Protein AF-A0A7K8H5F4-F1 (afdb_monomer_lite)

InterPro domains:
  IPR008672 Spindle assembly checkpoint component Mad1 [PF05557] (1-509)
  IPR008672 Spindle assembly checkpoint component Mad1 [PTHR23168] (4-509)

Organism: NCBI:txid461220

Structure (mmCIF, N/CA/C/O backbone):
data_AF-A0A7K8H5F4-F1
#
_entry.id   AF-A0A7K8H5F4-F1
#
loop_
_atom_site.group_PDB
_atom_site.id
_atom_site.type_symbol
_atom_site.label_atom_id
_atom_site.label_alt_id
_atom_site.label_comp_id
_atom_site.label_asym_id
_atom_site.label_entity_id
_atom_site.label_seq_id
_atom_site.pdbx_PDB_ins_code
_atom_site.Cartn_x
_atom_site.Cartn_y
_atom_site.Cartn_z
_atom_site.occupancy
_atom_site.B_iso_or_equiv
_atom_site.auth_seq_id
_atom_site.auth_comp_id
_atom_site.auth_asym_id
_atom_site.auth_atom_id
_atom_site.pdbx_PDB_model_num
ATOM 1 N N . GLN A 1 1 ? -134.280 -18.407 165.456 1.00 56.03 1 GLN A N 1
ATOM 2 C CA . GLN A 1 1 ? -133.669 -19.472 164.623 1.00 56.03 1 GLN A CA 1
ATOM 3 C C . GLN A 1 1 ? -133.557 -19.089 163.131 1.00 56.03 1 GLN A C 1
ATOM 5 O O . GLN A 1 1 ? -133.519 -19.959 162.279 1.00 56.03 1 GLN A O 1
ATOM 10 N N . THR A 1 2 ? -133.411 -17.806 162.781 1.00 54.50 2 THR A N 1
ATOM 11 C CA . THR A 1 2 ? -133.331 -17.328 161.379 1.00 54.50 2 THR A CA 1
ATOM 12 C C . THR A 1 2 ? -131.928 -16.876 160.947 1.00 54.50 2 THR A C 1
ATOM 14 O O . THR A 1 2 ? -131.693 -16.630 159.771 1.00 54.50 2 THR A O 1
ATOM 17 N N . ILE A 1 3 ? -130.963 -16.814 161.870 1.00 57.72 3 ILE A N 1
ATOM 18 C CA . ILE A 1 3 ? -129.606 -16.296 161.606 1.00 57.72 3 ILE A CA 1
ATOM 19 C C . ILE A 1 3 ? -128.665 -17.377 161.035 1.00 57.72 3 ILE A C 1
ATOM 21 O O . ILE A 1 3 ? -127.709 -17.064 160.331 1.00 57.72 3 ILE A O 1
ATOM 25 N N . THR A 1 4 ? -128.940 -18.661 161.276 1.00 62.44 4 THR A N 1
ATOM 26 C CA . THR A 1 4 ? -128.078 -19.776 160.847 1.00 62.44 4 THR A CA 1
ATOM 27 C C . THR A 1 4 ? -128.213 -20.125 159.361 1.00 62.44 4 THR A C 1
ATOM 29 O O . THR A 1 4 ? -127.205 -20.405 158.722 1.00 62.44 4 THR A O 1
ATOM 32 N N . VAL A 1 5 ? -129.411 -20.029 158.770 1.00 62.91 5 VAL A N 1
ATOM 33 C CA . VAL A 1 5 ? -129.638 -20.329 157.335 1.00 62.91 5 VAL A CA 1
ATOM 34 C C . VAL A 1 5 ? -129.046 -19.248 156.419 1.00 62.91 5 VAL A C 1
ATOM 36 O O . VAL A 1 5 ? -128.541 -19.552 155.340 1.00 62.91 5 VAL A O 1
ATOM 39 N N . LEU A 1 6 ? -129.042 -17.985 156.861 1.00 59.78 6 LEU A N 1
ATOM 40 C CA . LEU A 1 6 ? -128.431 -16.887 156.107 1.00 59.78 6 LEU A CA 1
ATOM 41 C C . LEU A 1 6 ? -126.898 -16.940 156.137 1.00 59.78 6 LEU A C 1
ATOM 43 O O . LEU A 1 6 ? -126.273 -16.633 155.128 1.00 59.78 6 LEU A O 1
ATOM 47 N N . LYS A 1 7 ? -126.282 -17.404 157.235 1.00 63.31 7 LYS A N 1
ATOM 48 C CA . LYS A 1 7 ? -124.821 -17.588 157.296 1.00 63.31 7 LYS A C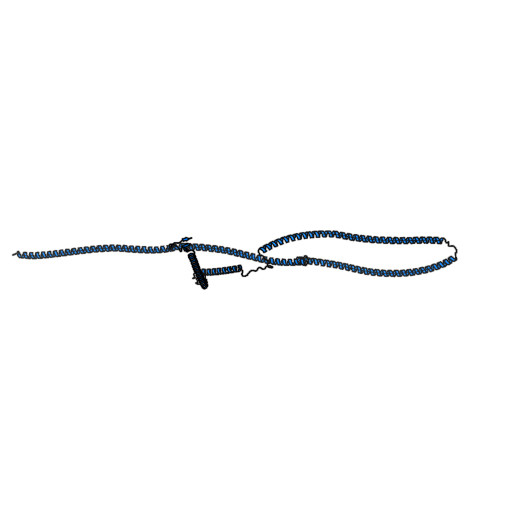A 1
ATOM 49 C C . LYS A 1 7 ? -124.318 -18.648 156.308 1.00 63.31 7 LYS A C 1
ATOM 51 O O . LYS A 1 7 ? -123.310 -18.403 155.662 1.00 63.31 7 LYS A O 1
ATOM 56 N N . GLY A 1 8 ? -125.042 -19.757 156.125 1.00 69.06 8 GLY A N 1
ATOM 57 C CA . GLY A 1 8 ? -124.678 -20.798 155.150 1.00 69.06 8 GLY A CA 1
ATOM 58 C C . GLY A 1 8 ? -124.701 -20.307 153.697 1.00 69.06 8 GLY A C 1
ATOM 59 O O . GLY A 1 8 ? -123.739 -20.517 152.965 1.00 69.06 8 GLY A O 1
ATOM 60 N N . LYS A 1 9 ? -125.744 -19.558 153.305 1.00 68.50 9 LYS A N 1
ATOM 61 C CA . LYS A 1 9 ? -125.824 -18.949 151.963 1.00 68.50 9 LYS A CA 1
ATOM 62 C C . LYS A 1 9 ? -124.774 -17.857 151.735 1.00 68.50 9 LYS A C 1
ATOM 64 O O . LYS A 1 9 ? -124.295 -17.707 150.618 1.00 68.50 9 LYS A O 1
ATOM 69 N N . ILE A 1 10 ? -124.399 -17.108 152.777 1.00 69.56 10 ILE A N 1
ATOM 70 C CA . ILE A 1 10 ? -123.315 -16.116 152.696 1.00 69.56 10 ILE A CA 1
ATOM 71 C C . ILE A 1 10 ? -121.963 -16.811 152.505 1.00 69.56 10 ILE A C 1
ATOM 73 O O . ILE A 1 10 ? -121.179 -16.356 151.682 1.00 69.56 10 ILE A O 1
ATOM 77 N N . SER A 1 11 ? -121.703 -17.925 153.193 1.00 71.75 11 SER A N 1
ATOM 78 C CA . SER A 1 11 ? -120.455 -18.679 153.031 1.00 71.75 11 SER A CA 1
ATOM 79 C C . SER A 1 11 ? -120.337 -19.364 151.663 1.00 71.75 11 SER A C 1
ATOM 81 O O . SER A 1 11 ? -119.261 -19.333 151.076 1.00 71.75 11 SER A O 1
ATOM 83 N N . GLU A 1 12 ? -121.425 -19.915 151.108 1.00 75.88 12 GLU A N 1
ATOM 84 C CA . GLU A 1 12 ? -121.431 -20.444 149.730 1.00 75.88 12 GLU A CA 1
ATOM 85 C C . GLU A 1 12 ? -121.224 -19.343 148.682 1.00 75.88 12 GLU A C 1
ATOM 87 O O . GLU A 1 12 ? -120.450 -19.522 147.744 1.00 75.88 12 GLU A O 1
ATOM 92 N N . LEU A 1 13 ? -121.865 -18.179 148.846 1.00 74.38 13 LEU A N 1
ATOM 93 C CA . LEU A 1 13 ? -121.640 -17.035 147.958 1.00 74.38 13 LEU A CA 1
ATOM 94 C C . LEU A 1 13 ? -120.215 -16.486 148.084 1.00 74.38 13 LEU A C 1
ATOM 96 O O . LEU A 1 13 ? -119.612 -16.169 147.067 1.00 74.38 13 LEU A O 1
ATOM 100 N N . GLN A 1 14 ? -119.651 -16.425 149.292 1.00 73.56 14 GLN A N 1
ATOM 101 C CA . GLN A 1 14 ? -118.257 -16.025 149.509 1.00 73.56 14 GLN A CA 1
ATOM 102 C C . GLN A 1 14 ? -117.275 -17.001 148.862 1.00 73.56 14 GLN A C 1
ATOM 104 O O . GLN A 1 14 ? -116.312 -16.561 148.242 1.00 73.56 14 GLN A O 1
ATOM 109 N N . TRP A 1 15 ? -117.526 -18.309 148.954 1.00 80.12 15 TRP A N 1
ATOM 110 C CA . TRP A 1 15 ? -116.688 -19.306 148.292 1.00 80.12 15 TRP A CA 1
ATOM 111 C C . TRP A 1 15 ? -116.795 -19.212 146.764 1.00 80.12 15 TRP A C 1
ATOM 113 O O . TRP A 1 15 ? -115.775 -19.242 146.084 1.00 80.12 15 TRP A O 1
ATOM 123 N N . ASN A 1 16 ? -117.997 -19.005 146.217 1.00 76.75 16 ASN A N 1
ATOM 124 C CA . ASN A 1 16 ? -118.188 -18.801 144.777 1.00 76.75 16 ASN A CA 1
ATOM 125 C C . ASN A 1 16 ? -117.536 -17.504 144.273 1.00 76.75 16 ASN A C 1
ATOM 127 O O . ASN A 1 16 ? -116.926 -17.523 143.207 1.00 76.75 16 ASN A O 1
ATOM 131 N N . ILE A 1 17 ? -117.614 -16.409 145.039 1.00 78.06 17 ILE A N 1
ATOM 132 C CA . ILE A 1 17 ? -116.929 -15.143 144.726 1.00 78.06 17 ILE A CA 1
ATOM 133 C C . ILE A 1 17 ? -115.416 -15.350 144.741 1.00 78.06 17 ILE A C 1
ATOM 135 O O . ILE A 1 17 ? -114.756 -15.003 143.773 1.00 78.06 17 ILE A O 1
ATOM 139 N N . MET A 1 18 ? -114.872 -15.993 145.775 1.00 79.50 18 MET A N 1
ATOM 140 C CA . MET A 1 18 ? -113.437 -16.265 145.871 1.00 79.50 18 MET A CA 1
ATOM 141 C C . MET A 1 18 ? -112.945 -17.176 144.737 1.00 79.50 18 MET A C 1
ATOM 143 O O . MET A 1 18 ? -111.865 -16.961 144.195 1.00 79.50 18 MET A O 1
ATOM 147 N N . ASN A 1 19 ? -113.739 -18.168 144.326 1.00 81.56 19 ASN A N 1
ATOM 148 C CA . ASN A 1 19 ? -113.390 -19.053 143.215 1.00 81.56 19 ASN A CA 1
ATOM 149 C C . ASN A 1 19 ? -113.471 -18.326 141.856 1.00 81.56 19 ASN A C 1
ATOM 151 O O . ASN A 1 19 ? -112.629 -18.544 140.987 1.00 81.56 19 ASN A O 1
ATOM 155 N N . GLN A 1 20 ? -114.435 -17.412 141.686 1.00 80.31 20 GLN A N 1
ATOM 156 C CA . GLN A 1 20 ? -114.515 -16.526 140.519 1.00 80.31 20 GLN A CA 1
ATOM 157 C C . GLN A 1 20 ? -113.373 -15.501 140.493 1.00 80.31 20 GLN A C 1
ATOM 159 O O . GLN A 1 20 ? -112.800 -15.279 139.434 1.00 80.31 20 GLN A O 1
ATOM 164 N N . GLU A 1 21 ? -112.982 -14.923 141.629 1.00 79.94 21 GLU A N 1
ATOM 165 C CA . GLU A 1 21 ? -111.821 -14.028 141.748 1.00 79.94 21 GLU A CA 1
ATOM 166 C C . GLU A 1 21 ? -110.510 -14.767 141.447 1.00 79.94 21 GLU A C 1
ATOM 168 O O . GLU A 1 21 ? -109.646 -14.250 140.736 1.00 79.94 21 GLU A O 1
ATOM 173 N N . MET A 1 22 ? -110.370 -16.010 141.914 1.00 82.88 22 MET A N 1
ATOM 174 C CA . MET A 1 22 ? -109.216 -16.853 141.597 1.00 82.88 22 MET A CA 1
ATOM 175 C C . MET A 1 22 ? -109.185 -17.241 140.107 1.00 82.88 22 MET A C 1
ATOM 177 O O . MET A 1 22 ? -108.123 -17.233 139.486 1.00 82.88 22 MET A O 1
ATOM 181 N N . GLN A 1 23 ? -110.344 -17.502 139.490 1.00 82.12 23 GLN A N 1
ATOM 182 C CA . GLN A 1 23 ? -110.437 -17.688 138.039 1.00 82.12 23 GLN A CA 1
ATOM 183 C C . GLN A 1 23 ? -110.093 -16.410 137.269 1.00 82.12 23 GLN A C 1
ATOM 185 O O . GLN A 1 23 ? -109.299 -16.482 136.336 1.00 82.12 23 GLN A O 1
ATOM 190 N N . MET A 1 24 ? -110.613 -15.250 137.673 1.00 81.12 24 MET A N 1
ATOM 191 C CA . MET A 1 24 ? -110.321 -13.964 137.031 1.00 81.12 24 MET A CA 1
ATOM 192 C C . MET A 1 24 ? -108.837 -13.610 137.119 1.00 81.12 24 MET A C 1
ATOM 194 O O . MET A 1 24 ? -108.241 -13.246 136.114 1.00 81.12 24 MET A O 1
ATOM 198 N N . THR A 1 25 ? -108.209 -13.802 138.280 1.00 79.19 25 THR A N 1
ATOM 199 C CA . THR A 1 25 ? -106.764 -13.576 138.446 1.00 79.19 25 THR A CA 1
ATOM 200 C C . THR A 1 25 ? -105.925 -14.552 137.621 1.00 79.19 25 THR A C 1
ATOM 202 O O . THR A 1 25 ? -104.944 -14.132 137.014 1.00 79.19 25 THR A O 1
ATOM 205 N N . SER A 1 26 ? -106.333 -15.824 137.515 1.00 82.31 26 SER A N 1
ATOM 206 C CA . SER A 1 26 ? -105.664 -16.793 136.632 1.00 82.31 26 SER A CA 1
ATOM 207 C C . SER A 1 26 ? -105.836 -16.469 135.140 1.00 82.31 26 SER A C 1
ATOM 209 O O . SER A 1 26 ? -104.921 -16.674 134.346 1.00 82.31 26 SER A O 1
ATOM 211 N N . GLN A 1 27 ? -106.993 -15.932 134.744 1.00 84.00 27 GLN A N 1
ATOM 212 C CA . GLN A 1 27 ? -107.246 -15.493 133.372 1.00 84.00 27 GLN A CA 1
ATOM 213 C C . GLN A 1 27 ? -106.490 -14.201 133.050 1.00 84.00 27 GLN A C 1
ATOM 215 O O . GLN A 1 27 ? -105.972 -14.061 131.944 1.00 84.00 27 GLN A O 1
ATOM 220 N N . ASP A 1 28 ? -106.369 -13.281 134.008 1.00 83.88 28 ASP A N 1
ATOM 221 C CA . ASP A 1 28 ? -105.577 -12.062 133.858 1.00 83.88 28 ASP A CA 1
ATOM 222 C C . ASP A 1 28 ? -104.076 -12.363 133.768 1.00 83.88 28 ASP A C 1
ATOM 224 O O . ASP A 1 28 ? -103.399 -11.769 132.927 1.00 83.88 28 ASP A O 1
ATOM 228 N N . SER A 1 29 ? -103.553 -13.322 134.543 1.00 83.69 29 SER A N 1
ATOM 229 C CA . SER A 1 29 ? -102.155 -13.752 134.409 1.00 83.69 29 SER A CA 1
ATOM 230 C C . SER A 1 29 ? -101.901 -14.432 133.062 1.00 83.69 29 SER A C 1
ATOM 232 O O . SER A 1 29 ? -100.938 -14.094 132.382 1.00 83.69 29 SER A O 1
ATOM 234 N N . GLN A 1 30 ? -102.805 -15.309 132.608 1.00 86.62 30 GLN A N 1
ATOM 235 C CA . GLN A 1 30 ? -102.720 -15.912 131.270 1.00 86.62 30 GLN A CA 1
ATOM 236 C C . GLN A 1 30 ? -102.789 -14.860 130.158 1.00 86.62 30 GLN A C 1
ATOM 238 O O . GLN A 1 30 ? -102.069 -14.945 129.165 1.00 86.62 30 GLN A O 1
ATOM 243 N N . LYS A 1 31 ? -103.631 -13.836 130.316 1.00 86.62 31 LYS A N 1
ATOM 244 C CA . LYS A 1 31 ? -103.712 -12.719 129.375 1.00 86.62 31 LYS A CA 1
ATOM 245 C C . LYS A 1 31 ? -102.421 -11.900 129.361 1.00 86.62 31 LYS A C 1
ATOM 247 O O . LYS A 1 31 ? -101.994 -11.498 128.282 1.00 86.62 31 LYS A O 1
ATOM 252 N N . GLN A 1 32 ? -101.803 -11.652 130.517 1.00 85.50 32 GLN A N 1
ATOM 253 C CA . GLN A 1 32 ? -100.502 -10.981 130.602 1.00 85.50 32 GLN A CA 1
ATOM 254 C C . GLN A 1 32 ? -99.395 -11.801 129.933 1.00 85.50 32 GLN A C 1
ATOM 256 O O . GLN A 1 32 ? -98.699 -11.262 129.079 1.00 85.50 32 GLN A O 1
ATOM 261 N N . GLU A 1 33 ? -99.300 -13.102 130.213 1.00 84.75 33 GLU A N 1
ATOM 262 C CA . GLU A 1 33 ? -98.334 -13.995 129.559 1.00 84.75 33 GLU A CA 1
ATOM 263 C C . GLU A 1 33 ? -98.523 -14.028 128.034 1.00 84.75 33 GLU A C 1
ATOM 265 O O . GLU A 1 33 ? -97.555 -13.937 127.280 1.00 84.75 33 GLU A O 1
ATOM 270 N N . LEU A 1 34 ? -99.770 -14.092 127.554 1.00 87.19 34 LEU A N 1
ATOM 271 C CA . LEU A 1 34 ? -100.073 -14.037 126.120 1.00 87.19 34 LEU A CA 1
ATOM 272 C C . LEU A 1 34 ? -99.733 -12.674 125.499 1.00 87.19 34 LEU A C 1
ATOM 274 O O . LEU A 1 34 ? -99.289 -12.626 124.351 1.00 87.19 34 LEU A O 1
ATOM 278 N N . MET A 1 35 ? -99.915 -11.567 126.228 1.00 87.62 35 MET A N 1
ATOM 279 C CA . MET A 1 35 ? -99.491 -10.239 125.768 1.00 87.62 35 MET A CA 1
ATOM 280 C C . MET A 1 35 ? -97.966 -10.141 125.668 1.00 87.62 35 MET A C 1
ATOM 282 O O . MET A 1 35 ? -97.460 -9.652 124.659 1.00 87.62 35 MET A O 1
ATOM 286 N N . GLU A 1 36 ? -97.231 -10.650 126.656 1.00 86.62 36 GLU A N 1
ATOM 287 C CA . GLU A 1 36 ? -95.766 -10.675 126.632 1.00 86.62 36 GLU A CA 1
ATOM 288 C C . GLU A 1 36 ? -95.233 -11.557 125.497 1.00 86.62 36 GLU A C 1
ATOM 290 O O . GLU A 1 36 ? -94.332 -11.143 124.765 1.00 86.62 36 GLU A O 1
ATOM 295 N N . GLN A 1 37 ? -95.826 -12.735 125.280 1.00 88.75 37 GLN A N 1
ATOM 296 C CA . GLN A 1 37 ? -95.489 -13.599 124.145 1.00 88.75 37 GLN A CA 1
ATOM 297 C C . GLN A 1 37 ? -95.758 -12.904 122.808 1.00 88.75 37 GLN A C 1
ATOM 299 O O . GLN A 1 37 ? -94.908 -12.934 121.917 1.00 88.75 37 GLN A O 1
ATOM 304 N N . LEU A 1 38 ? -96.901 -12.227 122.670 1.00 89.50 38 LEU A N 1
ATOM 305 C CA . LEU A 1 38 ? -97.229 -11.475 121.463 1.00 89.50 38 LEU A CA 1
ATOM 306 C C . LEU A 1 38 ? -96.230 -10.337 121.211 1.00 89.50 38 LEU A C 1
ATOM 308 O O . LEU A 1 38 ? -95.845 -10.102 120.067 1.00 89.50 38 LEU A O 1
ATOM 312 N N . ASP A 1 39 ? -95.791 -9.633 122.251 1.00 88.56 39 ASP A N 1
ATOM 313 C CA . ASP A 1 39 ? -94.823 -8.545 122.111 1.00 88.56 39 ASP A CA 1
ATOM 314 C C . ASP A 1 39 ? -93.404 -9.048 121.815 1.00 88.56 39 ASP A C 1
ATOM 316 O O . ASP A 1 39 ? -92.682 -8.418 121.037 1.00 88.56 39 ASP A O 1
ATOM 320 N N . VAL A 1 40 ? -93.014 -10.211 122.345 1.00 91.00 40 VAL A N 1
ATOM 321 C CA . VAL A 1 40 ? -91.772 -10.895 121.952 1.00 91.00 40 VAL A CA 1
ATOM 322 C C . VAL A 1 40 ? -91.824 -11.307 120.480 1.00 91.00 40 VAL A C 1
ATOM 324 O O . VAL A 1 40 ? -90.870 -11.051 119.745 1.00 91.00 40 VAL A O 1
ATOM 327 N N . GLU A 1 41 ? -92.934 -11.880 120.015 1.00 90.06 41 GLU A N 1
ATOM 328 C CA . GLU A 1 41 ? -93.091 -12.258 118.606 1.00 90.06 41 GLU A CA 1
ATOM 329 C C . GLU A 1 41 ? -93.128 -11.035 117.675 1.00 90.06 41 GLU A C 1
ATOM 331 O O . GLU A 1 41 ? -92.505 -11.054 116.613 1.00 90.06 41 GLU A O 1
ATOM 336 N N . LYS A 1 42 ? -93.742 -9.917 118.087 1.00 90.31 42 LYS A N 1
ATOM 337 C CA . LYS A 1 42 ? -93.663 -8.650 117.336 1.00 90.31 42 LYS A CA 1
ATOM 338 C C . LYS A 1 42 ? -92.233 -8.123 117.232 1.00 90.31 42 LYS A C 1
ATOM 340 O O . LYS A 1 42 ? -91.851 -7.665 116.158 1.00 90.31 42 LYS A O 1
ATOM 345 N N . LYS A 1 43 ? -91.444 -8.175 118.312 1.00 91.00 43 LYS A N 1
ATOM 346 C CA . LYS A 1 43 ? -90.031 -7.753 118.287 1.00 91.00 43 LYS A CA 1
ATOM 347 C C . LYS A 1 43 ? -89.205 -8.630 117.350 1.00 91.00 43 LYS A C 1
ATOM 349 O O . LYS A 1 43 ? -88.519 -8.094 116.486 1.00 91.00 43 LYS A O 1
ATOM 354 N N . LYS A 1 44 ? -89.348 -9.957 117.437 1.00 91.25 44 LYS A N 1
ATOM 355 C CA . LYS A 1 44 ? -88.693 -10.893 116.506 1.00 91.25 44 LYS A CA 1
ATOM 356 C C . LYS A 1 44 ? -89.090 -10.625 115.056 1.00 91.25 44 LYS A C 1
ATOM 358 O O . LYS A 1 44 ? -88.238 -10.640 114.174 1.00 91.25 44 LYS A O 1
ATOM 363 N N . TRP A 1 45 ? -90.369 -10.344 114.803 1.00 92.06 45 TRP A N 1
ATOM 364 C CA . TRP A 1 45 ? -90.849 -9.997 113.468 1.00 92.06 45 TRP A CA 1
ATOM 365 C C . TRP A 1 45 ? -90.253 -8.674 112.962 1.00 92.06 45 TRP A C 1
ATOM 367 O O . TRP A 1 45 ? -89.837 -8.594 111.808 1.00 92.06 45 TRP A O 1
ATOM 377 N N . GLN A 1 46 ? -90.146 -7.653 113.818 1.00 92.62 46 GLN A N 1
ATOM 378 C CA . GLN A 1 46 ? -89.501 -6.381 113.474 1.00 92.62 46 GLN A CA 1
ATOM 379 C C . GLN A 1 46 ? -88.006 -6.552 113.177 1.00 92.62 46 GLN A C 1
ATOM 381 O O . GLN A 1 46 ? -87.529 -6.030 112.171 1.00 92.62 46 GLN A O 1
ATOM 386 N N . GLU A 1 47 ? -87.277 -7.307 113.999 1.00 92.25 47 GLU A N 1
ATOM 387 C CA . GLU A 1 47 ? -85.855 -7.606 113.789 1.00 92.25 47 GLU A CA 1
ATOM 388 C C . GLU A 1 47 ? -85.632 -8.399 112.495 1.00 92.25 47 GLU A C 1
ATOM 390 O O . GLU A 1 47 ? -84.775 -8.037 111.688 1.00 92.25 47 GLU A O 1
ATOM 395 N N . ALA A 1 48 ? -86.449 -9.425 112.235 1.00 91.75 48 ALA A N 1
ATOM 396 C CA . ALA A 1 48 ? -86.411 -10.175 110.982 1.00 91.75 48 ALA A CA 1
ATOM 397 C C . ALA A 1 48 ? -86.734 -9.280 109.775 1.00 91.75 48 ALA A C 1
ATOM 399 O O . ALA A 1 48 ? -86.061 -9.357 108.748 1.00 91.75 48 ALA A O 1
ATOM 400 N N . SER A 1 49 ? -87.714 -8.378 109.897 1.00 92.44 49 SER A N 1
ATOM 401 C CA . SER A 1 49 ? -88.044 -7.418 108.840 1.00 92.44 49 SER A CA 1
ATOM 402 C C . SER A 1 49 ? -86.895 -6.442 108.570 1.00 92.44 49 SER A C 1
ATOM 404 O O . SER A 1 49 ? -86.641 -6.116 107.412 1.00 92.44 49 SER A O 1
ATOM 406 N N . GLN A 1 50 ? -86.184 -5.983 109.603 1.00 93.19 50 GLN A N 1
ATOM 407 C CA . GLN A 1 50 ? -84.999 -5.135 109.442 1.00 93.19 50 GLN A CA 1
ATOM 408 C C . GLN A 1 50 ? -83.849 -5.902 108.782 1.00 93.19 50 GLN A C 1
ATOM 410 O O . GLN A 1 50 ? -83.211 -5.374 107.875 1.00 93.19 50 GLN A O 1
ATOM 415 N N . GLN A 1 51 ? -83.616 -7.159 109.170 1.00 92.75 51 GLN A N 1
ATOM 416 C CA . GLN A 1 51 ? -82.611 -8.018 108.536 1.00 92.75 51 GLN A CA 1
ATOM 417 C C . GLN A 1 51 ? -82.929 -8.289 107.061 1.00 92.75 51 GLN A C 1
ATOM 419 O O . GLN A 1 51 ? -82.035 -8.269 106.221 1.00 92.75 51 GLN A O 1
ATOM 424 N N . ILE A 1 52 ? -84.200 -8.494 106.713 1.00 93.44 52 ILE A N 1
ATOM 425 C CA . ILE A 1 52 ? -84.617 -8.644 105.315 1.00 93.44 52 ILE A CA 1
ATOM 426 C C . ILE A 1 52 ? -84.348 -7.352 104.536 1.00 93.44 52 ILE A C 1
ATOM 428 O O . ILE A 1 52 ? -83.826 -7.419 103.427 1.00 93.44 52 ILE A O 1
ATOM 432 N N . GLN A 1 53 ? -84.640 -6.182 105.110 1.00 93.19 53 GLN A N 1
ATOM 433 C CA . GLN A 1 53 ? -84.372 -4.896 104.459 1.00 93.19 53 GLN A CA 1
ATOM 434 C C . GLN A 1 53 ? -82.874 -4.645 104.248 1.00 93.19 53 GLN A C 1
ATOM 436 O O . GLN A 1 53 ? -82.477 -4.199 103.173 1.00 93.19 53 GLN A O 1
ATOM 441 N N . THR A 1 54 ? -82.025 -4.956 105.232 1.00 93.81 54 THR A N 1
ATOM 442 C CA . THR A 1 54 ? -80.570 -4.808 105.078 1.00 93.81 54 THR A CA 1
ATOM 443 C C . THR A 1 54 ? -80.009 -5.798 104.064 1.00 93.81 54 THR A C 1
ATOM 445 O O . THR A 1 54 ? -79.172 -5.417 103.245 1.00 93.81 54 THR A O 1
ATOM 448 N N . LEU A 1 55 ? -80.509 -7.037 104.043 1.00 93.62 55 LEU A N 1
ATOM 449 C CA . LEU A 1 55 ? -80.149 -8.023 103.026 1.00 93.62 55 LEU A CA 1
ATOM 450 C C . LEU A 1 55 ? -80.584 -7.573 101.628 1.00 93.62 55 LEU A C 1
ATOM 452 O O . LEU A 1 55 ? -79.773 -7.627 100.709 1.00 93.62 55 LEU A O 1
ATOM 456 N N . GLN A 1 56 ? -81.804 -7.059 101.465 1.00 94.25 56 GLN A N 1
ATOM 457 C CA . GLN A 1 56 ? -82.288 -6.519 100.191 1.00 94.25 56 GLN A CA 1
ATOM 458 C C . GLN A 1 56 ? -81.442 -5.332 99.711 1.00 94.25 56 GLN A C 1
ATOM 460 O O . GLN A 1 56 ? -81.047 -5.302 98.548 1.00 94.25 56 GLN A O 1
ATOM 465 N N . ALA A 1 57 ? -81.092 -4.402 100.605 1.00 93.62 57 ALA A N 1
ATOM 466 C CA . ALA A 1 57 ? -80.198 -3.290 100.283 1.00 93.62 57 ALA A CA 1
ATOM 467 C C . ALA A 1 57 ? -78.779 -3.768 99.919 1.00 93.62 57 ALA A C 1
ATOM 469 O O . ALA A 1 57 ? -78.142 -3.230 99.015 1.00 93.62 57 ALA A O 1
ATOM 470 N N . SER A 1 58 ? -78.274 -4.810 100.585 1.00 91.81 58 SER A N 1
ATOM 471 C CA . SER A 1 58 ? -76.982 -5.406 100.230 1.00 91.81 58 SER A CA 1
ATOM 472 C C . SER A 1 58 ? -77.027 -6.125 98.875 1.00 91.81 58 SER A C 1
ATOM 474 O O . SER A 1 58 ? -76.079 -6.023 98.103 1.00 91.81 58 SER A O 1
ATOM 476 N N . GLN A 1 59 ? -78.142 -6.786 98.542 1.00 94.56 59 GLN A N 1
ATOM 477 C CA . GLN A 1 59 ? -78.345 -7.449 97.253 1.00 94.56 59 GLN A CA 1
ATOM 478 C C . GLN A 1 59 ? -78.437 -6.446 96.102 1.00 94.56 59 GLN A C 1
ATOM 480 O O . GLN A 1 59 ? -77.852 -6.692 95.050 1.00 94.56 59 GLN A O 1
ATOM 485 N N . SER A 1 60 ? -79.113 -5.306 96.289 1.00 93.50 60 SER A N 1
ATOM 486 C CA . SER A 1 60 ? -79.152 -4.257 95.263 1.00 93.50 60 SER A CA 1
ATOM 487 C C . SER A 1 60 ? -77.764 -3.668 95.009 1.00 93.50 60 SER A C 1
ATOM 489 O O . SER A 1 60 ? -77.370 -3.521 93.857 1.00 93.50 60 SER A O 1
ATOM 491 N N . LEU A 1 61 ? -76.983 -3.421 96.067 1.00 95.50 61 LEU A N 1
ATOM 492 C CA . LEU A 1 61 ? -75.599 -2.953 95.935 1.00 95.50 61 LEU A CA 1
ATOM 493 C C . LEU A 1 61 ? -74.701 -3.988 95.244 1.00 95.50 61 LEU A C 1
ATOM 495 O O . LEU A 1 61 ? -73.894 -3.626 94.391 1.00 95.50 61 LEU A O 1
ATOM 499 N N . LEU A 1 62 ? -74.844 -5.276 95.571 1.00 94.00 62 LEU A N 1
ATOM 500 C CA . LEU A 1 62 ? -74.110 -6.344 94.887 1.00 94.00 62 LEU A CA 1
ATOM 501 C C . LEU A 1 62 ? -74.465 -6.408 93.397 1.00 94.00 62 LEU A C 1
ATOM 503 O O . LEU A 1 62 ? -73.558 -6.497 92.575 1.00 94.00 62 LEU A O 1
ATOM 507 N N . ALA A 1 63 ? -75.744 -6.279 93.035 1.00 94.81 63 ALA A N 1
ATOM 508 C CA . ALA A 1 63 ? -76.170 -6.239 91.637 1.00 94.81 63 ALA A CA 1
ATOM 509 C C . ALA A 1 63 ? -75.599 -5.021 90.885 1.00 94.81 63 ALA A C 1
ATOM 511 O O . ALA A 1 63 ? -75.169 -5.148 89.738 1.00 94.81 63 ALA A O 1
ATOM 512 N N . GLU A 1 64 ? -75.543 -3.849 91.526 1.00 95.81 64 GLU A N 1
ATOM 513 C CA . GLU A 1 64 ? -74.895 -2.657 90.962 1.00 95.81 64 GLU A CA 1
ATOM 514 C C . GLU A 1 64 ? -73.391 -2.875 90.742 1.00 95.81 64 GLU A C 1
ATOM 516 O O . GLU A 1 64 ? -72.858 -2.521 89.686 1.00 95.81 64 GLU A O 1
ATOM 521 N N . TYR A 1 65 ? -72.700 -3.497 91.703 1.00 94.31 65 TYR A N 1
ATOM 522 C CA . TYR A 1 65 ? -71.287 -3.837 91.551 1.00 94.31 65 TYR A CA 1
ATOM 523 C C . TYR A 1 65 ? -71.054 -4.882 90.458 1.00 94.31 65 TYR A C 1
ATOM 525 O O . TYR A 1 65 ? -70.123 -4.717 89.675 1.00 94.31 65 TYR A O 1
ATOM 533 N N . GLU A 1 66 ? -71.900 -5.905 90.341 1.00 95.56 66 GLU A N 1
ATOM 534 C CA . GLU A 1 66 ? -71.821 -6.896 89.261 1.00 95.56 66 GLU A CA 1
ATOM 535 C C . GLU A 1 66 ? -71.998 -6.261 87.877 1.00 95.56 66 GLU A C 1
ATOM 537 O O . GLU A 1 66 ? -71.250 -6.587 86.955 1.00 95.56 66 GLU A O 1
ATOM 542 N N . GLN A 1 67 ? -72.945 -5.330 87.718 1.00 95.00 67 GLN A N 1
ATOM 543 C CA . GLN A 1 67 ? -73.102 -4.590 86.459 1.00 95.00 67 GLN A CA 1
ATOM 544 C C . GLN A 1 67 ? -71.873 -3.736 86.159 1.00 95.00 67 GLN A C 1
ATOM 546 O O . GLN A 1 67 ? -71.348 -3.761 85.048 1.00 95.00 67 GLN A O 1
ATOM 551 N N . LYS A 1 68 ? -71.343 -3.043 87.170 1.00 96.69 68 LYS A N 1
ATOM 552 C CA . LYS A 1 68 ? -70.131 -2.236 87.015 1.00 96.69 68 LYS A CA 1
ATOM 553 C C . LYS A 1 68 ? -68.908 -3.084 86.653 1.00 96.69 68 LYS A C 1
ATOM 555 O O . LYS A 1 68 ? -68.078 -2.628 85.871 1.00 96.69 68 LYS A O 1
ATOM 560 N N . ILE A 1 69 ? -68.795 -4.297 87.196 1.00 95.62 69 ILE A N 1
ATOM 561 C CA . ILE A 1 69 ? -67.742 -5.255 86.832 1.00 95.62 69 ILE A CA 1
ATOM 562 C C . ILE A 1 69 ? -67.888 -5.653 85.361 1.00 95.62 69 ILE A C 1
ATOM 564 O O . ILE A 1 69 ? -66.920 -5.514 84.620 1.00 95.62 69 ILE A O 1
ATOM 568 N N . LYS A 1 70 ? -69.089 -6.033 84.908 1.00 95.94 70 LYS A N 1
ATOM 569 C CA . LYS A 1 70 ? -69.340 -6.388 83.498 1.00 95.94 70 LYS A CA 1
ATOM 570 C C . LYS A 1 70 ? -69.014 -5.244 82.536 1.00 95.94 70 LYS A C 1
ATOM 572 O O . LYS A 1 70 ? -68.358 -5.464 81.520 1.00 95.94 70 LYS A O 1
ATOM 577 N N . ASP A 1 71 ? -69.404 -4.015 82.872 1.00 96.12 71 ASP A N 1
ATOM 578 C CA . ASP A 1 71 ? -69.082 -2.829 82.069 1.00 96.12 71 ASP A CA 1
ATOM 579 C C . ASP A 1 71 ? -67.568 -2.584 81.985 1.00 96.12 71 ASP A C 1
ATOM 581 O O . ASP A 1 71 ? -67.048 -2.178 80.941 1.00 96.12 71 ASP A O 1
ATOM 585 N N . LEU A 1 72 ? -66.846 -2.797 83.090 1.00 95.44 72 LEU A N 1
ATOM 586 C CA . LEU A 1 72 ? -65.391 -2.659 83.131 1.00 95.44 72 LEU A CA 1
ATOM 587 C C . LEU A 1 72 ? -64.694 -3.776 82.350 1.00 95.44 72 LEU A C 1
ATOM 589 O O . LEU A 1 72 ? -63.758 -3.479 81.615 1.00 95.44 72 LEU A O 1
ATOM 593 N N . GLU A 1 73 ? -65.162 -5.019 82.446 1.00 95.38 73 GLU A N 1
ATOM 594 C CA . GLU A 1 73 ? -64.659 -6.152 81.660 1.00 95.38 73 GLU A CA 1
ATOM 595 C C . GLU A 1 73 ? -64.867 -5.925 80.159 1.00 95.38 73 GLU A C 1
ATOM 597 O O . GLU A 1 73 ? -63.944 -6.117 79.364 1.00 95.38 73 GLU A O 1
ATOM 602 N N . GLN A 1 74 ? -66.042 -5.430 79.756 1.00 96.00 74 GLN A N 1
ATOM 603 C CA . GLN A 1 74 ? -66.305 -5.091 78.360 1.00 96.00 74 GLN A CA 1
ATOM 604 C C . GLN A 1 74 ? -65.364 -3.981 77.874 1.00 96.00 74 GLN A C 1
ATOM 606 O O . GLN A 1 74 ? -64.753 -4.119 76.812 1.00 96.00 74 GLN A O 1
ATOM 611 N N . LYS A 1 75 ? -65.190 -2.910 78.657 1.00 96.12 75 LYS A N 1
ATOM 612 C CA . LYS A 1 75 ? -64.244 -1.830 78.328 1.00 96.12 75 LYS A CA 1
ATOM 613 C C . LYS A 1 75 ? -62.804 -2.330 78.253 1.00 96.12 75 LYS A C 1
ATOM 615 O O . LYS A 1 75 ? -62.079 -1.910 77.356 1.00 96.12 75 LYS A O 1
ATOM 620 N N . LEU A 1 76 ? -62.399 -3.230 79.149 1.00 95.38 76 LEU A N 1
ATOM 621 C CA . LEU A 1 76 ? -61.068 -3.833 79.132 1.00 95.38 76 LEU A CA 1
ATOM 622 C C . LEU A 1 76 ? -60.859 -4.644 77.846 1.00 95.38 76 LEU A C 1
ATOM 624 O O . LEU A 1 76 ? -59.874 -4.428 77.152 1.00 95.38 76 LEU A O 1
ATOM 628 N N . SER A 1 77 ? -61.820 -5.493 77.469 1.00 94.56 77 SER A N 1
ATOM 629 C CA . SER A 1 77 ? -61.732 -6.300 76.241 1.00 94.56 77 SER A CA 1
ATOM 630 C C . SER A 1 77 ? -61.651 -5.445 74.967 1.00 94.56 77 SER A C 1
ATOM 632 O O . SER A 1 77 ? -60.897 -5.760 74.046 1.00 94.56 77 SER A O 1
ATOM 634 N N . GLN A 1 78 ? -62.376 -4.321 74.926 1.00 95.56 78 GLN A N 1
ATOM 635 C CA . GLN A 1 78 ? -62.296 -3.353 73.830 1.00 95.56 78 GLN A CA 1
ATOM 636 C C . GLN A 1 78 ? -60.925 -2.674 73.794 1.00 95.56 78 GLN A C 1
ATOM 638 O O . GLN A 1 78 ? -60.307 -2.605 72.735 1.00 95.56 78 GLN A O 1
ATOM 643 N N . GLN A 1 79 ? -60.404 -2.248 74.949 1.00 95.38 79 GLN A N 1
ATOM 644 C CA . GLN A 1 79 ? -59.064 -1.667 75.041 1.00 95.38 79 GLN A CA 1
ATOM 645 C C . GLN A 1 79 ? -57.966 -2.657 74.636 1.00 95.38 79 GLN A C 1
ATOM 647 O O . GLN A 1 79 ? -57.012 -2.262 73.968 1.00 95.38 79 GLN A O 1
ATOM 652 N N . GLU A 1 80 ? -58.088 -3.933 75.000 1.00 94.88 80 GLU A N 1
ATOM 653 C CA . GLU A 1 80 ? -57.163 -4.986 74.573 1.00 94.88 80 GLU A CA 1
ATOM 654 C C . GLU A 1 80 ? -57.204 -5.185 73.052 1.00 94.88 80 GLU A C 1
ATOM 656 O O . GLU A 1 80 ? -56.154 -5.283 72.411 1.00 94.88 80 GLU A O 1
ATOM 661 N N . HIS A 1 81 ? -58.399 -5.183 72.455 1.00 95.12 81 HIS A N 1
ATOM 662 C CA . HIS A 1 81 ? -58.558 -5.282 71.006 1.00 95.12 81 HIS A CA 1
ATOM 663 C C . HIS A 1 81 ? -57.962 -4.071 70.271 1.00 95.12 81 HIS A C 1
ATOM 665 O O . HIS A 1 81 ? -57.165 -4.238 69.343 1.00 95.12 81 HIS A O 1
ATOM 671 N N . ASP A 1 82 ? -58.264 -2.857 70.729 1.00 95.00 82 ASP A N 1
ATOM 672 C CA . ASP A 1 82 ? -57.712 -1.622 70.171 1.00 95.00 82 ASP A CA 1
ATOM 673 C C . ASP A 1 82 ? -56.184 -1.584 70.312 1.00 95.00 82 ASP A C 1
ATOM 675 O O . ASP A 1 82 ? -55.470 -1.206 69.378 1.00 95.00 82 ASP A O 1
ATOM 679 N N . ALA A 1 83 ? -55.646 -2.048 71.444 1.00 95.06 83 ALA A N 1
ATOM 680 C CA . ALA A 1 83 ? -54.207 -2.152 71.658 1.00 95.06 83 ALA A CA 1
ATOM 681 C C . ALA A 1 83 ? -53.540 -3.112 70.660 1.00 95.06 83 ALA A C 1
ATOM 683 O O . ALA A 1 83 ? -52.440 -2.822 70.175 1.00 95.06 83 ALA A O 1
ATOM 684 N N . LEU A 1 84 ? -54.194 -4.225 70.309 1.00 95.00 84 LEU A N 1
ATOM 685 C CA . LEU A 1 84 ? -53.707 -5.153 69.284 1.00 95.00 84 LEU A CA 1
ATOM 686 C C . LEU A 1 84 ? -53.700 -4.513 67.889 1.00 95.00 84 LEU A C 1
ATOM 688 O O . LEU A 1 84 ? -52.692 -4.617 67.185 1.00 95.00 84 LEU A O 1
ATOM 692 N N . ILE A 1 85 ? -54.766 -3.804 67.505 1.00 95.06 85 ILE A N 1
ATOM 693 C CA . ILE A 1 85 ? -54.833 -3.089 66.219 1.00 95.06 85 ILE A CA 1
ATOM 694 C C . ILE A 1 85 ? -53.731 -2.030 66.145 1.00 95.06 85 ILE A C 1
ATOM 696 O O . ILE A 1 85 ? -52.961 -2.002 65.184 1.00 95.06 85 ILE A O 1
ATOM 700 N N . VAL A 1 86 ? -53.586 -1.207 67.187 1.00 95.88 86 VAL A N 1
ATOM 701 C CA . VAL A 1 86 ? -52.540 -0.178 67.258 1.00 95.88 86 VAL A CA 1
ATOM 702 C C . VAL A 1 86 ? -51.149 -0.805 67.180 1.00 95.88 86 VAL A C 1
ATOM 704 O O . VAL A 1 86 ? -50.267 -0.255 66.519 1.00 95.88 86 VAL A O 1
ATOM 707 N N . LYS A 1 87 ? -50.926 -1.960 67.817 1.00 94.94 87 LYS A N 1
ATOM 708 C CA . LYS A 1 87 ? -49.650 -2.683 67.736 1.00 94.94 87 LYS A CA 1
ATOM 709 C C . LYS A 1 87 ? -49.357 -3.160 66.310 1.00 94.94 87 LYS A C 1
ATOM 711 O O . LYS A 1 87 ? -48.233 -2.974 65.844 1.00 94.94 87 LYS A O 1
ATOM 716 N N . ASN A 1 88 ? -50.350 -3.708 65.610 1.00 94.00 88 ASN A N 1
ATOM 717 C CA . ASN A 1 88 ? -50.204 -4.151 64.221 1.00 94.00 88 ASN A CA 1
ATOM 718 C C . ASN A 1 88 ? -49.971 -2.970 63.268 1.00 94.00 88 ASN A C 1
ATOM 720 O O . ASN A 1 88 ? -49.002 -2.983 62.511 1.00 94.00 88 ASN A O 1
ATOM 724 N N . MET A 1 89 ? -50.761 -1.899 63.378 1.00 94.56 89 MET A N 1
ATOM 725 C CA . MET A 1 89 ? -50.574 -0.683 62.578 1.00 94.56 89 MET A CA 1
ATOM 726 C C . MET A 1 89 ? -49.204 -0.044 62.824 1.00 94.56 89 MET A C 1
ATOM 728 O O . MET A 1 89 ? -48.538 0.370 61.879 1.00 94.56 89 MET A O 1
ATOM 732 N N . LYS A 1 90 ? -48.728 -0.001 64.078 1.00 93.56 90 LYS A N 1
ATOM 733 C CA . LYS A 1 90 ? -47.366 0.463 64.395 1.00 93.56 90 LYS A CA 1
ATOM 734 C C . LYS A 1 90 ? -46.298 -0.413 63.741 1.00 93.56 90 LYS A C 1
ATOM 736 O O . LYS A 1 90 ? -45.295 0.119 63.270 1.00 93.56 90 LYS A O 1
ATOM 741 N N . ALA A 1 91 ? -46.495 -1.731 63.696 1.00 93.00 91 ALA A N 1
ATOM 742 C CA . ALA A 1 91 ? -45.562 -2.646 63.044 1.00 93.00 91 ALA A CA 1
ATOM 743 C C . ALA A 1 91 ? -45.517 -2.443 61.518 1.00 93.00 91 ALA A C 1
ATOM 745 O O . ALA A 1 91 ? -44.432 -2.456 60.937 1.00 93.00 91 ALA A O 1
ATOM 746 N N . GLU A 1 92 ? -46.660 -2.204 60.873 1.00 93.12 92 GLU A N 1
ATOM 747 C CA . GLU A 1 92 ? -46.735 -1.898 59.438 1.00 93.12 92 GLU A CA 1
ATOM 748 C C . GLU A 1 92 ? -46.151 -0.518 59.109 1.00 93.12 92 GLU A C 1
ATOM 750 O O . GLU A 1 92 ? -45.308 -0.400 58.216 1.00 93.12 92 GLU A O 1
ATOM 755 N N . LEU A 1 93 ? -46.491 0.511 59.893 1.00 94.25 93 LEU A N 1
ATOM 756 C CA . LEU A 1 93 ? -45.912 1.852 59.767 1.00 94.25 93 LEU A CA 1
ATOM 757 C C . LEU A 1 93 ? -44.391 1.839 59.954 1.00 94.25 93 LEU A C 1
ATOM 759 O O . LEU A 1 93 ? -43.686 2.577 59.276 1.00 94.25 93 LEU A O 1
ATOM 763 N N . ALA A 1 94 ? -43.856 0.973 60.818 1.00 92.88 94 ALA A N 1
ATOM 764 C CA . ALA A 1 94 ? -42.411 0.810 60.975 1.00 92.88 94 ALA A CA 1
ATOM 765 C C . ALA A 1 94 ? -41.737 0.130 59.764 1.00 92.88 94 ALA A C 1
ATOM 767 O O . ALA A 1 94 ? -40.538 0.325 59.536 1.00 92.88 94 ALA A O 1
ATOM 768 N N . ARG A 1 95 ? -42.475 -0.667 58.977 1.00 95.25 95 ARG A N 1
ATOM 769 C CA . ARG A 1 95 ? -41.977 -1.301 57.742 1.00 95.25 95 ARG A CA 1
ATOM 770 C C . ARG A 1 95 ? -42.017 -0.356 56.543 1.00 95.25 95 ARG A C 1
ATOM 772 O O . ARG A 1 95 ? -41.141 -0.450 55.687 1.00 95.25 95 ARG A O 1
ATOM 779 N N . PHE A 1 96 ? -42.965 0.577 56.503 1.00 94.69 96 PHE A N 1
ATOM 780 C CA . PHE A 1 96 ? -43.164 1.486 55.371 1.00 94.69 96 PHE A CA 1
ATOM 781 C C . PHE A 1 96 ? -41.894 2.268 54.956 1.00 94.69 96 PHE A C 1
ATOM 783 O O . PHE A 1 96 ? -41.531 2.205 53.782 1.00 94.69 96 PHE A O 1
ATOM 790 N N . PRO A 1 97 ? -41.098 2.863 55.872 1.00 95.00 97 PRO A N 1
ATOM 791 C CA . PRO A 1 97 ? -39.851 3.534 55.502 1.00 95.00 97 PRO A CA 1
ATOM 792 C C . PRO A 1 97 ? -38.792 2.600 54.907 1.00 95.00 97 PRO A C 1
ATOM 794 O O . PRO A 1 97 ? -37.920 3.057 54.173 1.00 95.00 97 PRO A O 1
ATOM 797 N N . LYS A 1 98 ? -38.808 1.304 55.254 1.00 93.94 98 LYS A N 1
ATOM 798 C CA . LYS A 1 98 ? -37.894 0.317 54.658 1.00 93.94 98 LYS A CA 1
ATOM 799 C C . LYS A 1 98 ? -38.290 0.052 53.207 1.00 93.94 98 LYS A C 1
ATOM 801 O O . LYS A 1 98 ? -37.453 0.235 52.332 1.00 93.94 98 LYS A O 1
ATOM 806 N N . MET A 1 99 ? -39.575 -0.204 52.961 1.00 94.75 99 MET A N 1
ATOM 807 C CA . MET A 1 99 ? -40.127 -0.368 51.610 1.00 94.75 99 MET A CA 1
ATOM 808 C C . MET A 1 99 ? -39.903 0.874 50.734 1.00 94.75 99 MET A C 1
ATOM 810 O O . MET A 1 99 ? -39.557 0.756 49.564 1.00 94.75 99 MET A O 1
ATOM 814 N N . GLU A 1 100 ? -40.051 2.084 51.283 1.00 95.62 100 GLU A N 1
ATOM 815 C CA . GLU A 1 100 ? -39.768 3.321 50.543 1.00 95.62 100 GLU A CA 1
ATOM 816 C C . GLU A 1 100 ? -38.288 3.493 50.188 1.00 95.62 100 GLU A C 1
ATOM 818 O O . GLU A 1 100 ? -37.977 4.080 49.149 1.00 95.62 100 GLU A O 1
ATOM 823 N N . ARG A 1 101 ? -37.373 3.041 51.057 1.00 96.19 101 ARG A N 1
ATOM 824 C CA . ARG A 1 101 ? -35.933 3.047 50.763 1.00 96.19 101 ARG A CA 1
ATOM 825 C C . ARG A 1 101 ? -35.604 2.034 49.676 1.00 96.19 101 ARG A C 1
ATOM 827 O O . ARG A 1 101 ? -34.924 2.406 48.730 1.00 96.19 101 ARG A O 1
ATOM 834 N N . GLU A 1 102 ? -36.141 0.824 49.768 1.00 96.44 102 GLU A N 1
ATOM 835 C CA . GLU A 1 102 ? -35.972 -0.220 48.749 1.00 96.44 102 GLU A CA 1
ATOM 836 C C . GLU A 1 102 ? -36.527 0.236 47.391 1.00 96.44 102 GLU A C 1
ATOM 838 O O . GLU A 1 102 ? -35.845 0.149 46.377 1.00 96.44 102 GLU A O 1
ATOM 843 N N . LEU A 1 103 ? -37.720 0.840 47.357 1.00 96.44 103 LEU A N 1
ATOM 844 C CA . LEU A 1 103 ? -38.283 1.411 46.128 1.00 96.44 103 LEU A CA 1
ATOM 845 C C . LEU A 1 103 ? -37.434 2.547 45.549 1.00 96.44 103 LEU A C 1
ATOM 847 O O . LEU A 1 103 ? -37.393 2.714 44.330 1.00 96.44 103 LEU A O 1
ATOM 851 N N . ARG A 1 104 ? -36.791 3.361 46.393 1.00 96.62 104 ARG A N 1
ATOM 852 C CA . ARG A 1 104 ? -35.855 4.395 45.930 1.00 96.62 104 ARG A CA 1
ATOM 853 C C . ARG A 1 104 ? -34.586 3.777 45.353 1.00 96.62 104 ARG A C 1
ATOM 855 O O . ARG A 1 104 ? -34.241 4.123 44.231 1.00 96.62 104 ARG A O 1
ATOM 862 N N . GLN A 1 105 ? -33.988 2.812 46.046 1.00 96.75 105 GLN A N 1
ATOM 863 C CA . GLN A 1 105 ? -32.814 2.076 45.570 1.00 96.75 105 GLN A CA 1
ATOM 864 C C . GLN A 1 105 ? -33.087 1.400 44.223 1.00 96.75 105 GLN A C 1
ATOM 866 O O . GLN A 1 105 ? -32.364 1.632 43.264 1.00 96.75 105 GLN A O 1
ATOM 871 N N . LEU A 1 106 ? -34.207 0.685 44.091 1.00 96.19 106 LEU A N 1
ATOM 872 C CA . LEU A 1 106 ? -34.590 0.045 42.830 1.00 96.19 106 LEU A CA 1
ATOM 873 C C . LEU A 1 106 ? -34.821 1.050 41.692 1.00 96.19 106 LEU A C 1
ATOM 875 O O . LEU A 1 106 ? -34.593 0.729 40.525 1.00 96.19 106 LEU A O 1
ATOM 879 N N . ARG A 1 107 ? -35.300 2.264 41.990 1.00 97.06 107 ARG A N 1
ATOM 880 C CA . ARG A 1 107 ? -35.447 3.327 40.981 1.00 97.06 107 ARG A CA 1
ATOM 881 C C . ARG A 1 107 ? -34.098 3.897 40.556 1.00 97.06 107 ARG A C 1
ATOM 883 O O . ARG A 1 107 ? -33.914 4.123 39.363 1.00 97.06 107 ARG A O 1
ATOM 890 N N . GLU A 1 108 ? -33.188 4.109 41.501 1.00 97.06 108 GLU A N 1
ATOM 891 C CA . GLU A 1 108 ? -31.818 4.567 41.245 1.00 97.06 108 GLU A CA 1
ATOM 892 C C . GLU A 1 108 ? -31.038 3.528 40.428 1.00 97.06 108 GLU A C 1
ATOM 894 O O . GLU A 1 108 ? -30.457 3.872 39.403 1.00 97.06 108 GLU A O 1
ATOM 899 N N . GLU A 1 109 ? -31.123 2.246 40.788 1.00 97.19 109 GLU A N 1
ATOM 900 C CA . GLU A 1 109 ? -30.536 1.139 40.026 1.00 97.19 109 GLU A CA 1
ATOM 901 C C . GLU A 1 109 ? -31.120 1.050 38.610 1.00 97.19 109 GLU A C 1
ATOM 903 O O . GLU A 1 109 ? -30.380 0.931 37.637 1.00 97.19 109 GLU A O 1
ATOM 908 N N . ASN A 1 110 ? -32.443 1.172 38.455 1.00 96.12 110 ASN A N 1
ATOM 909 C CA . ASN A 1 110 ? -33.066 1.197 37.128 1.00 96.12 110 ASN A CA 1
ATOM 910 C C . ASN A 1 110 ? -32.609 2.391 36.281 1.00 96.12 110 ASN A C 1
ATOM 912 O O . ASN A 1 110 ? -32.456 2.243 35.069 1.00 96.12 110 ASN A O 1
ATOM 916 N N . ALA A 1 111 ? -32.429 3.570 36.883 1.00 97.12 111 ALA A N 1
ATOM 917 C CA . ALA A 1 111 ? -31.894 4.734 36.183 1.00 97.12 111 ALA A CA 1
ATOM 918 C C . ALA A 1 111 ? -30.443 4.483 35.750 1.00 97.12 111 ALA A C 1
ATOM 920 O O . ALA A 1 111 ? -30.129 4.619 34.569 1.00 97.12 111 ALA A O 1
ATOM 921 N N . TYR A 1 112 ? -29.611 3.986 36.667 1.00 97.44 112 TYR A N 1
ATOM 922 C CA . TYR A 1 112 ? -28.226 3.612 36.397 1.00 97.44 112 TYR A CA 1
ATOM 923 C C . TYR A 1 112 ? -28.108 2.585 35.262 1.00 97.44 112 TYR A C 1
ATOM 925 O O . TYR A 1 112 ? -27.319 2.764 34.337 1.00 97.44 112 TYR A O 1
ATOM 933 N N . PHE A 1 113 ? -28.926 1.527 35.263 1.00 96.00 113 PHE A N 1
ATOM 934 C CA . PHE A 1 113 ? -28.898 0.525 34.195 1.00 96.00 113 PHE A CA 1
ATOM 935 C C . PHE A 1 113 ? -29.343 1.079 32.837 1.00 96.00 113 PHE A C 1
ATOM 937 O O . PHE A 1 113 ? -28.838 0.624 31.808 1.00 96.00 113 PHE A O 1
ATOM 944 N N . ARG A 1 114 ? -30.259 2.056 32.801 1.00 97.12 114 ARG A N 1
ATOM 945 C CA . ARG A 1 114 ? -30.638 2.731 31.548 1.00 97.12 114 ARG A CA 1
ATOM 946 C C . ARG A 1 114 ? -29.489 3.567 31.005 1.00 97.12 114 ARG A C 1
ATOM 948 O O . ARG A 1 114 ? -29.127 3.374 29.849 1.00 97.12 114 ARG A O 1
ATOM 955 N N . GLU A 1 115 ? -28.875 4.398 31.842 1.00 96.50 115 GLU A N 1
ATOM 956 C CA . GLU A 1 115 ? -27.703 5.195 31.460 1.00 96.50 115 GLU A CA 1
ATOM 957 C C . GLU A 1 115 ? -26.552 4.295 30.999 1.00 96.50 115 GLU A C 1
ATOM 959 O O . GLU A 1 115 ? -25.942 4.525 29.957 1.00 96.50 115 GLU A O 1
ATOM 964 N N . MET A 1 116 ? -26.295 3.199 31.717 1.00 96.00 116 MET A N 1
ATOM 965 C CA . MET A 1 116 ? -25.253 2.248 31.342 1.00 96.00 116 MET A CA 1
ATOM 966 C C . MET A 1 116 ? -25.557 1.552 30.009 1.00 96.00 116 MET A C 1
ATOM 968 O O . MET A 1 116 ? -24.643 1.303 29.222 1.00 96.00 116 MET A O 1
ATOM 972 N N . LYS A 1 117 ? -26.830 1.257 29.716 1.00 95.75 117 LYS A N 1
ATOM 973 C CA . LYS A 1 117 ? -27.253 0.694 28.427 1.00 95.75 117 LYS A CA 1
ATOM 974 C C . LYS A 1 117 ? -27.069 1.694 27.284 1.00 95.75 117 LYS A C 1
ATOM 976 O O . LYS A 1 117 ? -26.605 1.288 26.220 1.00 95.75 117 LYS A O 1
ATOM 981 N N . GLU A 1 118 ? -27.409 2.962 27.496 1.00 96.00 118 GLU A N 1
ATOM 982 C CA . GLU A 1 118 ? -27.198 4.039 26.519 1.00 96.00 118 GLU A CA 1
ATOM 983 C C . GLU A 1 118 ? -25.704 4.246 26.248 1.00 96.00 118 GLU A C 1
ATOM 985 O O . GLU A 1 118 ? -25.278 4.186 25.096 1.00 96.00 118 GLU A O 1
ATOM 990 N N . ASN A 1 119 ? -24.885 4.338 27.300 1.00 96.69 119 ASN A N 1
ATOM 991 C CA . ASN A 1 119 ? -23.427 4.437 27.187 1.00 96.69 119 ASN A CA 1
ATOM 992 C C . ASN A 1 119 ? -22.817 3.224 26.470 1.00 96.69 119 ASN A C 1
ATOM 994 O O . ASN A 1 119 ? -21.943 3.373 25.619 1.00 96.69 119 ASN A O 1
ATOM 998 N N . ASN A 1 120 ? -23.289 2.009 26.768 1.00 96.75 120 ASN A N 1
ATOM 999 C CA . ASN A 1 120 ? -22.853 0.799 26.068 1.00 96.75 120 ASN A CA 1
ATOM 1000 C C . ASN A 1 120 ? -23.265 0.814 24.585 1.00 96.75 120 ASN A C 1
ATOM 1002 O O . ASN A 1 120 ? -22.515 0.323 23.745 1.00 96.75 120 ASN A O 1
ATOM 1006 N N . GLY A 1 121 ? -24.432 1.381 24.261 1.00 96.44 121 GLY A N 1
ATOM 1007 C CA . GLY A 1 121 ? -24.885 1.608 22.888 1.00 96.44 121 GLY A CA 1
ATOM 1008 C C . GLY A 1 121 ? -23.956 2.550 22.126 1.00 96.44 121 GLY A C 1
ATOM 1009 O O . GLY A 1 121 ? -23.462 2.178 21.066 1.00 96.44 121 GLY A O 1
ATOM 1010 N N . LEU A 1 122 ? -23.632 3.707 22.712 1.00 96.56 122 LEU A N 1
ATOM 1011 C CA . LEU A 1 122 ? -22.692 4.670 22.128 1.00 96.56 122 LEU A CA 1
ATOM 1012 C C . LEU A 1 122 ? -21.305 4.051 21.909 1.00 96.56 122 LEU A C 1
ATOM 1014 O O . LEU A 1 122 ? -20.749 4.146 20.818 1.00 96.56 122 LEU A O 1
ATOM 1018 N N . LEU A 1 123 ? -20.777 3.334 22.906 1.00 96.50 123 LEU A N 1
ATOM 1019 C CA . LEU A 1 123 ? -19.493 2.637 22.782 1.00 96.50 123 LEU A CA 1
ATOM 1020 C C . LEU A 1 123 ? -19.510 1.578 21.670 1.00 96.50 123 LEU A C 1
ATOM 1022 O O . LEU A 1 123 ? -18.522 1.422 20.957 1.00 96.50 123 LEU A O 1
ATOM 1026 N N . LYS A 1 124 ? -20.619 0.851 21.489 1.00 97.38 124 LYS A N 1
ATOM 1027 C CA . LYS A 1 124 ? -20.765 -0.100 20.376 1.00 97.38 124 LYS A CA 1
ATOM 1028 C C . LYS A 1 124 ? -20.761 0.607 19.026 1.00 97.38 124 LYS A C 1
ATOM 1030 O O . LYS A 1 124 ? -20.059 0.156 18.128 1.00 97.38 124 LYS A O 1
ATOM 1035 N N . GLU A 1 125 ? -21.481 1.716 18.889 1.00 96.62 125 GLU A N 1
ATOM 1036 C CA . GLU A 1 125 ? -21.489 2.507 17.655 1.00 96.62 125 GLU A CA 1
ATOM 1037 C C . GLU A 1 125 ? -20.102 3.074 17.324 1.00 96.62 125 GLU A C 1
ATOM 1039 O O . GLU A 1 125 ? -19.683 3.040 16.163 1.00 96.62 125 GLU A O 1
ATOM 1044 N N . GLU A 1 126 ? -19.357 3.538 18.331 1.00 96.88 126 GLU A N 1
ATOM 1045 C CA . GLU A 1 126 ? -17.967 3.973 18.173 1.00 96.88 126 GLU A CA 1
ATOM 1046 C C . GLU A 1 126 ? -17.061 2.822 17.727 1.00 96.88 126 GLU A C 1
ATOM 1048 O O . GLU A 1 126 ? -16.289 2.982 16.778 1.00 96.88 126 GLU A O 1
ATOM 1053 N N . VAL A 1 127 ? -17.183 1.647 18.354 1.00 97.12 127 VAL A N 1
ATOM 1054 C CA . VAL A 1 127 ? -16.415 0.447 17.987 1.00 97.12 127 VAL A CA 1
ATOM 1055 C C . VAL A 1 127 ? -16.732 0.008 16.560 1.00 97.12 127 VAL A C 1
ATOM 1057 O O . VAL A 1 127 ? -15.807 -0.204 15.778 1.00 97.12 127 VAL A O 1
ATOM 1060 N N . GLU A 1 128 ? -18.004 -0.066 16.171 1.00 97.00 128 GLU A N 1
ATOM 1061 C CA . GLU A 1 128 ? -18.391 -0.381 14.792 1.00 97.00 128 GLU A CA 1
ATOM 1062 C C . GLU A 1 128 ? -17.907 0.694 13.806 1.00 97.00 128 GLU A C 1
ATOM 1064 O O . GLU A 1 128 ? -17.476 0.393 12.691 1.00 97.00 128 GLU A O 1
ATOM 1069 N N . GLY A 1 129 ? -17.945 1.968 14.203 1.00 97.81 129 GLY A N 1
ATOM 1070 C CA . GLY A 1 129 ? -17.404 3.080 13.427 1.00 97.81 129 GLY A CA 1
ATOM 1071 C C . GLY A 1 129 ? -15.900 2.948 13.186 1.00 97.81 129 GLY A C 1
ATOM 1072 O O . GLY A 1 129 ? -15.435 3.165 12.063 1.00 97.81 129 GLY A O 1
ATOM 1073 N N . LEU A 1 130 ? -15.141 2.565 14.214 1.00 96.94 130 LEU A N 1
ATOM 1074 C CA . LEU A 1 130 ? -13.705 2.302 14.128 1.00 96.94 130 LEU A CA 1
ATOM 1075 C C . LEU A 1 130 ? -13.400 1.046 13.307 1.00 96.94 130 LEU A C 1
ATOM 1077 O O . LEU A 1 130 ? -12.501 1.094 12.472 1.00 96.94 130 LEU A O 1
ATOM 1081 N N . GLN A 1 131 ? -14.175 -0.030 13.460 1.00 97.38 131 GLN A N 1
ATOM 1082 C CA . GLN A 1 131 ? -14.046 -1.247 12.650 1.00 97.38 131 GLN A CA 1
ATOM 1083 C C . GLN A 1 131 ? -14.265 -0.956 11.162 1.00 97.38 131 GLN A C 1
ATOM 1085 O O . GLN A 1 131 ? -13.413 -1.280 10.342 1.00 97.38 131 GLN A O 1
ATOM 1090 N N . ARG A 1 132 ? -15.333 -0.231 10.797 1.00 97.75 132 ARG A N 1
ATOM 1091 C CA . ARG A 1 132 ? -15.577 0.171 9.398 1.00 97.75 132 ARG A CA 1
ATOM 1092 C C . ARG A 1 132 ? -14.465 1.063 8.839 1.00 97.75 132 ARG A C 1
ATOM 1094 O O . ARG A 1 132 ? -14.178 1.009 7.644 1.00 97.75 132 ARG A O 1
ATOM 1101 N N . LYS A 1 133 ? -13.855 1.922 9.666 1.00 97.50 133 LYS A N 1
ATOM 1102 C CA . LYS A 1 133 ? -12.681 2.714 9.258 1.00 97.50 133 LYS A CA 1
ATOM 1103 C C . LYS A 1 133 ? -11.473 1.808 9.032 1.00 97.50 133 LYS A C 1
ATOM 1105 O O . LYS A 1 133 ? -10.830 1.949 7.998 1.00 97.50 133 LYS A O 1
ATOM 1110 N N . LEU A 1 134 ? -11.205 0.878 9.946 1.00 96.38 134 LEU A N 1
ATOM 1111 C CA . LEU A 1 134 ? -10.117 -0.091 9.832 1.00 96.38 134 LEU A CA 1
ATOM 1112 C C . LEU A 1 134 ? -10.249 -0.921 8.550 1.00 96.38 134 LEU A C 1
ATOM 1114 O O . LEU A 1 134 ? -9.315 -0.940 7.762 1.00 96.38 134 LEU A O 1
ATOM 1118 N N . GLU A 1 135 ? -11.430 -1.470 8.262 1.00 97.62 135 GLU A N 1
ATOM 1119 C CA . GLU A 1 135 ? -11.690 -2.219 7.023 1.00 97.62 135 GLU A CA 1
ATOM 1120 C C . GLU A 1 135 ? -11.416 -1.391 5.755 1.00 97.62 135 GLU A C 1
ATOM 1122 O O . GLU A 1 135 ? -10.945 -1.910 4.741 1.00 97.62 135 GLU A O 1
ATOM 1127 N N . ARG A 1 136 ? -11.722 -0.085 5.773 1.00 97.56 136 ARG A N 1
ATOM 1128 C CA . ARG A 1 136 ? -11.397 0.816 4.654 1.00 97.56 136 ARG A CA 1
ATOM 1129 C C . ARG A 1 136 ? -9.890 1.018 4.530 1.00 97.56 136 ARG A C 1
ATOM 1131 O O . ARG A 1 136 ? -9.384 0.974 3.412 1.00 97.56 136 ARG A O 1
ATOM 1138 N N . TYR A 1 137 ? -9.187 1.220 5.644 1.00 95.19 137 TYR A N 1
ATOM 1139 C CA . TYR A 1 137 ? -7.729 1.342 5.647 1.00 95.19 137 TYR A CA 1
ATOM 1140 C C . TYR A 1 137 ? -7.051 0.055 5.173 1.00 95.19 137 TYR A C 1
ATOM 1142 O O . TYR A 1 137 ? -6.159 0.133 4.337 1.00 95.19 137 TYR A O 1
ATOM 1150 N N . GLU A 1 138 ? -7.519 -1.115 5.607 1.00 97.25 138 GLU A N 1
ATOM 1151 C CA . GLU A 1 138 ? -7.015 -2.418 5.158 1.00 97.25 138 GLU A CA 1
ATOM 1152 C C . GLU A 1 138 ? -7.218 -2.618 3.649 1.00 97.25 138 GLU A C 1
ATOM 1154 O O . GLU A 1 138 ? -6.303 -3.061 2.956 1.00 97.25 138 GLU A O 1
ATOM 1159 N N . LYS A 1 139 ? -8.378 -2.224 3.098 1.00 97.50 139 LYS A N 1
ATOM 1160 C CA . LYS A 1 139 ? -8.621 -2.257 1.642 1.00 97.50 139 LYS A CA 1
ATOM 1161 C C . LYS A 1 139 ? -7.666 -1.348 0.871 1.00 97.50 139 LYS A C 1
ATOM 1163 O O . LYS A 1 139 ? -7.143 -1.760 -0.162 1.00 97.50 139 LYS A O 1
ATOM 1168 N N . VAL A 1 140 ? -7.435 -0.131 1.360 1.00 97.38 140 VAL A N 1
ATOM 1169 C CA . VAL A 1 140 ? -6.491 0.810 0.736 1.00 97.38 140 VAL A CA 1
ATOM 1170 C C . VAL A 1 140 ? -5.058 0.292 0.847 1.00 97.38 140 VAL A C 1
ATOM 1172 O O . VAL A 1 140 ? -4.315 0.366 -0.123 1.00 97.38 140 VAL A O 1
ATOM 1175 N N . GLN A 1 141 ? -4.677 -0.287 1.986 1.00 96.00 141 GLN A N 1
ATOM 1176 C CA . GLN A 1 141 ? -3.358 -0.885 2.176 1.00 96.00 141 GLN A CA 1
ATOM 1177 C C . GLN A 1 141 ? -3.140 -2.070 1.228 1.00 96.00 141 GLN A C 1
ATOM 1179 O O . GLN A 1 141 ? -2.084 -2.171 0.612 1.00 96.00 141 GLN A O 1
ATOM 1184 N N . ALA A 1 142 ? -4.148 -2.926 1.041 1.00 96.94 142 ALA A N 1
ATOM 1185 C CA . ALA A 1 142 ? -4.086 -4.010 0.065 1.00 96.94 142 ALA A CA 1
ATOM 1186 C C . ALA A 1 142 ? -3.910 -3.480 -1.370 1.00 96.94 142 ALA A C 1
ATOM 1188 O O . ALA A 1 142 ? -3.075 -3.991 -2.113 1.00 96.94 142 ALA A O 1
ATOM 1189 N N . GLN A 1 143 ? -4.646 -2.429 -1.750 1.00 97.25 143 GLN A N 1
ATOM 1190 C CA . GLN A 1 143 ? -4.490 -1.774 -3.056 1.00 97.25 143 GLN A CA 1
ATOM 1191 C C . GLN A 1 143 ? -3.099 -1.149 -3.227 1.00 97.25 143 GLN A C 1
ATOM 1193 O O . GLN A 1 143 ? -2.488 -1.297 -4.285 1.00 97.25 143 GLN A O 1
ATOM 1198 N N . LEU A 1 144 ? -2.569 -0.502 -2.187 1.00 97.31 144 LEU A N 1
ATOM 1199 C CA . LEU A 1 144 ? -1.227 0.073 -2.206 1.00 97.31 144 LEU A CA 1
ATOM 1200 C C . LEU A 1 144 ? -0.173 -1.005 -2.476 1.00 97.31 144 LEU A C 1
ATOM 1202 O O . LEU A 1 144 ? 0.605 -0.855 -3.411 1.00 97.31 144 LEU A O 1
ATOM 1206 N N . VAL A 1 145 ? -0.229 -2.131 -1.758 1.00 97.06 145 VAL A N 1
ATOM 1207 C CA . VAL A 1 145 ? 0.688 -3.263 -1.974 1.00 97.06 145 VAL A CA 1
ATOM 1208 C C . VAL A 1 145 ? 0.580 -3.807 -3.402 1.00 97.06 145 VAL A C 1
ATOM 1210 O O . VAL A 1 145 ? 1.595 -4.122 -4.021 1.00 97.06 145 VAL A O 1
ATOM 1213 N N . THR A 1 146 ? -0.629 -3.902 -3.973 1.00 97.31 146 THR A N 1
ATOM 1214 C CA . THR A 1 146 ? -0.773 -4.347 -5.373 1.00 97.31 146 THR A CA 1
ATOM 1215 C C . THR A 1 146 ? -0.111 -3.391 -6.363 1.00 97.31 146 THR A C 1
ATOM 1217 O O . THR A 1 146 ? 0.570 -3.852 -7.278 1.00 97.31 146 THR A O 1
ATOM 1220 N N . VAL A 1 147 ? -0.244 -2.078 -6.151 1.00 97.25 147 VAL A N 1
ATOM 1221 C CA . VAL A 1 147 ? 0.378 -1.053 -7.001 1.00 97.25 147 VAL A CA 1
ATOM 1222 C C . VAL A 1 147 ? 1.896 -1.031 -6.818 1.00 97.25 147 VAL A C 1
ATOM 1224 O O . VAL A 1 147 ? 2.621 -0.915 -7.801 1.00 97.25 147 VAL A O 1
ATOM 1227 N N . GLU A 1 148 ? 2.398 -1.191 -5.594 1.00 96.25 148 GLU A N 1
ATOM 1228 C CA . GLU A 1 148 ? 3.835 -1.293 -5.310 1.00 96.25 148 GLU A CA 1
ATOM 1229 C C . GLU A 1 148 ? 4.459 -2.494 -6.034 1.00 96.25 148 GLU A C 1
ATOM 1231 O O . GLU A 1 148 ? 5.461 -2.335 -6.730 1.00 96.25 148 GLU A O 1
ATOM 1236 N N . LEU A 1 149 ? 3.812 -3.663 -5.990 1.00 96.62 149 LEU A N 1
ATOM 1237 C CA . LEU A 1 149 ? 4.252 -4.853 -6.728 1.00 96.62 149 LEU A CA 1
ATOM 1238 C C . LEU A 1 149 ? 4.223 -4.655 -8.251 1.00 96.62 149 LEU A C 1
ATOM 1240 O O . LEU A 1 149 ? 5.084 -5.169 -8.968 1.00 96.62 149 LEU A O 1
ATOM 1244 N N . GLU A 1 150 ? 3.218 -3.959 -8.783 1.00 97.00 150 GLU A N 1
ATOM 1245 C CA . GLU A 1 150 ? 3.172 -3.604 -10.206 1.00 97.00 150 GLU A CA 1
ATOM 1246 C C . GLU A 1 150 ? 4.301 -2.643 -10.583 1.00 97.00 150 GLU A C 1
ATOM 1248 O O . GLU A 1 150 ? 4.946 -2.833 -11.617 1.00 97.00 150 GLU A O 1
ATOM 1253 N N . ASN A 1 151 ? 4.590 -1.667 -9.725 1.00 96.75 151 ASN A N 1
ATOM 1254 C CA . ASN A 1 151 ? 5.665 -0.709 -9.926 1.00 96.75 151 ASN A CA 1
ATOM 1255 C C . ASN A 1 151 ? 7.040 -1.395 -9.894 1.00 96.75 151 ASN A C 1
ATOM 1257 O O . ASN A 1 151 ? 7.838 -1.200 -10.804 1.00 96.75 151 ASN A O 1
ATOM 1261 N N . GLU A 1 152 ? 7.290 -2.298 -8.942 1.00 96.19 152 GLU A N 1
ATOM 1262 C CA . GLU A 1 152 ? 8.508 -3.121 -8.907 1.00 96.19 152 GLU A CA 1
ATOM 1263 C C . GLU A 1 152 ? 8.673 -3.970 -10.175 1.00 96.19 152 GLU A C 1
ATOM 1265 O O . GLU A 1 152 ? 9.764 -4.043 -10.747 1.00 96.19 152 GLU A O 1
ATOM 1270 N N . LYS A 1 153 ? 7.588 -4.579 -10.675 1.00 96.50 153 LYS A N 1
ATOM 1271 C CA . LYS A 1 153 ? 7.614 -5.327 -11.945 1.00 96.50 153 LYS A CA 1
ATOM 1272 C C . LYS A 1 153 ? 7.952 -4.424 -13.130 1.00 96.50 153 LYS A C 1
ATOM 1274 O O . LYS A 1 153 ? 8.686 -4.849 -14.024 1.00 96.50 153 LYS A O 1
ATOM 1279 N N . LEU A 1 154 ? 7.400 -3.212 -13.178 1.00 94.56 154 LEU A N 1
ATOM 1280 C CA . LEU A 1 154 ? 7.686 -2.239 -14.234 1.00 94.56 154 LEU A CA 1
ATOM 1281 C C . LEU A 1 154 ? 9.123 -1.716 -14.144 1.00 94.56 154 LEU A C 1
ATOM 1283 O O . LEU A 1 154 ? 9.798 -1.670 -15.170 1.00 94.56 154 LEU A O 1
ATOM 1287 N N . LEU A 1 155 ? 9.624 -1.427 -12.944 1.00 94.75 155 LEU A N 1
ATOM 1288 C CA . LEU A 1 155 ? 11.019 -1.059 -12.701 1.00 94.75 155 LEU A CA 1
ATOM 1289 C C . LEU A 1 155 ? 11.974 -2.182 -13.108 1.00 94.75 155 LEU A C 1
ATOM 1291 O O . LEU A 1 155 ? 12.962 -1.923 -13.786 1.00 94.75 155 LEU A O 1
ATOM 1295 N N . GLY A 1 156 ? 11.657 -3.439 -12.787 1.00 94.38 156 GLY A N 1
ATOM 1296 C CA . GLY A 1 156 ? 12.445 -4.590 -13.232 1.00 94.38 156 GLY A CA 1
ATOM 1297 C C . GLY A 1 156 ? 12.502 -4.709 -14.759 1.00 94.38 156 GLY A C 1
ATOM 1298 O O . GLY A 1 156 ? 13.565 -4.974 -15.325 1.00 94.38 156 GLY A O 1
ATOM 1299 N N . LYS A 1 157 ? 11.382 -4.451 -15.450 1.00 92.62 157 LYS A N 1
ATOM 1300 C CA . LYS A 1 157 ? 11.355 -4.371 -16.920 1.00 92.62 157 LYS A CA 1
ATOM 1301 C C . LYS A 1 157 ? 12.192 -3.199 -17.431 1.00 92.62 157 LYS A C 1
ATOM 1303 O O . LYS A 1 157 ? 12.982 -3.402 -18.347 1.00 92.62 157 LYS A O 1
ATOM 1308 N N . LEU A 1 158 ? 12.067 -2.010 -16.846 1.00 91.25 158 LEU A N 1
ATOM 1309 C CA . LEU A 1 158 ? 12.850 -0.832 -17.230 1.00 91.25 158 LEU A CA 1
ATOM 1310 C C . LEU A 1 158 ? 14.355 -1.098 -17.084 1.00 91.25 158 LEU A C 1
ATOM 1312 O O . LEU A 1 158 ? 15.097 -0.949 -18.046 1.00 91.25 158 LEU A O 1
ATOM 1316 N N . GLN A 1 159 ? 14.785 -1.620 -15.935 1.00 91.44 159 GLN A N 1
ATOM 1317 C CA . GLN A 1 159 ? 16.179 -1.996 -15.690 1.00 91.44 159 GLN A CA 1
ATOM 1318 C C . GLN A 1 159 ? 16.682 -3.047 -16.684 1.00 91.44 159 GLN A C 1
ATOM 1320 O O . GLN A 1 159 ? 17.859 -3.052 -17.035 1.00 91.44 159 GLN A O 1
ATOM 1325 N N . SER A 1 160 ? 15.824 -3.965 -17.142 1.00 90.38 160 SER A N 1
ATOM 1326 C CA . SER A 1 160 ? 16.213 -4.923 -18.183 1.00 90.38 160 SER A CA 1
ATOM 1327 C C . SER A 1 160 ? 16.490 -4.244 -19.530 1.00 90.38 160 SER A C 1
ATOM 1329 O O . SER A 1 160 ? 17.431 -4.642 -20.215 1.00 90.38 160 SER A O 1
ATOM 1331 N N . TRP A 1 161 ? 15.751 -3.182 -19.870 1.00 89.88 161 TRP A N 1
ATOM 1332 C CA . TRP A 1 161 ? 16.018 -2.355 -21.050 1.00 89.88 161 TRP A CA 1
ATOM 1333 C C . TRP A 1 161 ? 17.253 -1.468 -20.868 1.00 89.88 161 TRP A C 1
ATOM 1335 O O . TRP A 1 161 ? 18.076 -1.383 -21.769 1.00 89.88 161 TRP A O 1
ATOM 1345 N N . GLU A 1 162 ? 17.469 -0.890 -19.688 1.00 87.69 162 GLU A N 1
ATOM 1346 C CA . GLU A 1 162 ? 18.700 -0.141 -19.386 1.00 87.69 162 GLU A CA 1
ATOM 1347 C C . GLU A 1 162 ? 19.951 -1.033 -19.431 1.00 87.69 162 GLU A C 1
ATOM 1349 O O . GLU A 1 162 ? 21.009 -0.624 -19.904 1.00 87.69 162 GLU A O 1
ATOM 1354 N N . LYS A 1 163 ? 19.848 -2.291 -18.987 1.00 87.94 163 LYS A N 1
ATOM 1355 C CA . LYS A 1 163 ? 20.924 -3.279 -19.165 1.00 87.94 163 LYS A CA 1
ATOM 1356 C C . LYS A 1 163 ? 21.159 -3.593 -20.641 1.00 87.94 163 LYS A C 1
ATOM 1358 O O . LYS A 1 163 ? 22.304 -3.811 -21.037 1.00 87.94 163 LYS A O 1
ATOM 1363 N N . LEU A 1 164 ? 20.101 -3.612 -21.455 1.00 84.31 164 LEU A N 1
ATOM 1364 C CA . LEU A 1 164 ? 20.225 -3.800 -22.898 1.00 84.31 164 LEU A CA 1
ATOM 1365 C C . LEU A 1 164 ? 21.007 -2.641 -23.534 1.00 84.31 164 LEU A C 1
ATOM 1367 O O . LEU A 1 164 ? 21.937 -2.916 -24.293 1.00 84.31 164 LEU A O 1
ATOM 1371 N N . ASP A 1 165 ? 20.711 -1.394 -23.154 1.00 83.69 165 ASP A N 1
ATOM 1372 C CA . ASP A 1 165 ? 21.461 -0.183 -23.537 1.00 83.69 165 ASP A CA 1
ATOM 1373 C C . ASP A 1 165 ? 22.963 -0.343 -23.231 1.00 83.69 165 ASP A C 1
ATOM 1375 O O . ASP A 1 165 ? 23.808 -0.273 -24.123 1.00 83.69 165 ASP A O 1
ATOM 1379 N N . GLN A 1 166 ? 23.302 -0.712 -21.989 1.00 83.81 166 GLN A N 1
ATOM 1380 C CA . GLN A 1 166 ? 24.694 -0.939 -21.568 1.00 83.81 166 GLN A CA 1
ATOM 1381 C C . GLN A 1 166 ? 25.390 -2.063 -22.350 1.00 83.81 166 GLN A C 1
ATOM 1383 O O . GLN A 1 166 ? 26.572 -1.957 -22.669 1.00 83.81 166 GLN A O 1
ATOM 1388 N N . SER A 1 167 ? 24.674 -3.154 -22.641 1.00 84.44 167 SER A N 1
ATOM 1389 C CA . SER A 1 167 ? 25.244 -4.323 -23.325 1.00 84.44 167 SER A CA 1
ATOM 1390 C C . SER A 1 167 ? 25.444 -4.117 -24.827 1.00 84.44 167 SER A C 1
ATOM 1392 O O . SER A 1 167 ? 26.366 -4.685 -25.409 1.00 84.44 167 SER A O 1
ATOM 1394 N N . THR A 1 168 ? 24.579 -3.324 -25.461 1.00 80.62 168 THR A N 1
ATOM 1395 C CA . THR A 1 168 ? 24.592 -3.113 -26.913 1.00 80.62 168 THR A CA 1
ATOM 1396 C C . THR A 1 168 ? 25.318 -1.833 -27.311 1.00 80.62 168 THR A C 1
ATOM 1398 O O . THR A 1 168 ? 25.751 -1.725 -28.457 1.00 80.62 168 THR A O 1
ATOM 1401 N N . GLY A 1 169 ? 25.465 -0.865 -26.396 1.00 77.75 169 GLY A N 1
ATOM 1402 C CA . GLY A 1 169 ? 25.988 0.472 -26.697 1.00 77.75 169 GLY A CA 1
ATOM 1403 C C . GLY A 1 169 ? 25.089 1.270 -27.650 1.00 77.75 169 GLY A C 1
ATOM 1404 O O . GLY A 1 169 ? 25.476 2.331 -28.138 1.00 77.75 169 GLY A O 1
ATOM 1405 N N . LEU A 1 170 ? 23.902 0.739 -27.945 1.00 73.31 170 LEU A N 1
ATOM 1406 C CA . LEU A 1 170 ? 22.855 1.384 -28.711 1.00 73.31 170 LEU A CA 1
ATOM 1407 C C . LEU A 1 170 ? 21.925 2.021 -27.688 1.00 73.31 170 LEU A C 1
ATOM 1409 O O . LEU A 1 170 ? 21.399 1.276 -26.874 1.00 73.31 170 LEU A O 1
ATOM 1413 N N . ASN A 1 171 ? 21.697 3.339 -27.783 1.00 78.62 171 ASN A N 1
ATOM 1414 C CA . ASN A 1 171 ? 20.783 4.126 -26.935 1.00 78.62 171 ASN A CA 1
ATOM 1415 C C . ASN A 1 171 ? 19.330 3.586 -26.985 1.00 78.62 171 ASN A C 1
ATOM 1417 O O . ASN A 1 171 ? 18.456 4.204 -27.593 1.00 78.62 171 ASN A O 1
ATOM 1421 N N . ILE A 1 172 ? 19.081 2.402 -26.421 1.00 82.81 172 ILE A N 1
ATOM 1422 C CA . ILE A 1 172 ? 17.818 1.654 -26.434 1.00 82.81 172 ILE A CA 1
ATOM 1423 C C . ILE A 1 172 ? 17.411 1.449 -24.984 1.00 82.81 172 ILE A C 1
ATOM 1425 O O . ILE A 1 172 ? 17.698 0.420 -24.375 1.00 82.81 172 ILE A O 1
ATOM 1429 N N . ARG A 1 173 ? 16.737 2.449 -24.422 1.00 81.81 173 ARG A N 1
ATOM 1430 C CA . ARG A 1 173 ? 16.270 2.410 -23.030 1.00 81.81 173 ARG A CA 1
ATOM 1431 C C . ARG A 1 173 ? 14.811 2.003 -22.923 1.00 81.81 173 ARG A C 1
ATOM 1433 O O . ARG A 1 173 ? 14.357 1.588 -21.861 1.00 81.81 173 ARG A O 1
ATOM 1440 N N . THR A 1 174 ? 14.079 2.093 -24.026 1.00 85.50 174 THR A N 1
ATOM 1441 C CA . THR A 1 174 ? 12.672 1.717 -24.106 1.00 85.50 174 THR A CA 1
ATOM 1442 C C . THR A 1 174 ? 12.380 0.894 -25.366 1.00 85.50 174 THR A C 1
ATOM 1444 O O . THR A 1 174 ? 13.113 0.982 -26.357 1.00 85.50 174 THR A O 1
ATOM 1447 N N . PRO A 1 175 ? 11.285 0.108 -25.374 1.00 86.94 175 PRO A N 1
ATOM 1448 C CA . PRO A 1 175 ? 10.808 -0.562 -26.586 1.00 86.94 175 PRO A CA 1
ATOM 1449 C C . PRO A 1 175 ? 10.585 0.403 -27.761 1.00 86.94 175 PRO A C 1
ATOM 1451 O O . PRO A 1 175 ? 10.821 0.046 -28.917 1.00 86.94 175 PRO A O 1
ATOM 1454 N N . ASP A 1 176 ? 10.167 1.636 -27.471 1.00 88.00 176 ASP A N 1
ATOM 1455 C CA . ASP A 1 176 ? 9.957 2.664 -28.487 1.00 88.00 176 ASP A CA 1
ATOM 1456 C C . ASP A 1 176 ? 11.281 3.096 -29.129 1.00 88.00 176 ASP A C 1
ATOM 1458 O O . ASP A 1 176 ? 11.334 3.271 -30.347 1.00 88.00 176 ASP A O 1
ATOM 1462 N N . ASP A 1 177 ? 12.371 3.188 -28.364 1.00 87.31 177 ASP A N 1
ATOM 1463 C CA . ASP A 1 177 ? 13.702 3.490 -28.908 1.00 87.31 177 ASP A CA 1
ATOM 1464 C C . ASP A 1 177 ? 14.177 2.398 -29.870 1.00 87.31 177 ASP A C 1
ATOM 1466 O O . ASP A 1 177 ? 14.688 2.701 -30.951 1.00 87.31 177 ASP A O 1
ATOM 1470 N N . LEU A 1 178 ? 13.937 1.126 -29.528 1.00 87.75 178 LEU A N 1
ATOM 1471 C CA . LEU A 1 178 ? 14.224 0.001 -30.419 1.00 87.75 178 LEU A CA 1
ATOM 1472 C C . LEU A 1 178 ? 13.438 0.138 -31.728 1.00 87.75 178 LEU A C 1
ATOM 1474 O O . LEU A 1 178 ? 14.004 -0.014 -32.810 1.00 87.75 178 LEU A O 1
ATOM 1478 N N . SER A 1 179 ? 12.146 0.472 -31.643 1.00 90.62 179 SER A N 1
ATOM 1479 C CA . SER A 1 179 ? 11.311 0.672 -32.830 1.00 90.62 179 SER A CA 1
ATOM 1480 C C . SER A 1 179 ? 11.838 1.807 -33.720 1.00 90.62 179 SER A C 1
ATOM 1482 O O . SER A 1 179 ? 11.938 1.638 -34.936 1.00 90.62 179 SER A O 1
ATOM 1484 N N . ARG A 1 180 ? 12.277 2.929 -33.128 1.00 91.12 180 ARG A N 1
ATOM 1485 C CA . ARG A 1 180 ? 12.872 4.062 -33.858 1.00 91.12 180 ARG A CA 1
ATOM 1486 C C . ARG A 1 180 ? 14.178 3.669 -34.540 1.00 91.12 180 ARG A C 1
ATOM 1488 O O . ARG A 1 180 ? 14.376 4.020 -35.702 1.00 91.12 180 ARG A O 1
ATOM 1495 N N . GLN A 1 181 ? 15.047 2.923 -33.856 1.00 88.81 181 GLN A N 1
ATOM 1496 C CA . GLN A 1 181 ? 16.300 2.445 -34.445 1.00 88.81 181 GLN A CA 1
ATOM 1497 C C . GLN A 1 181 ? 16.055 1.468 -35.598 1.00 88.81 181 GLN A C 1
ATOM 1499 O O . GLN A 1 181 ? 16.706 1.583 -36.635 1.00 88.81 181 GLN A O 1
ATOM 1504 N N . ILE A 1 182 ? 15.082 0.561 -35.468 1.00 91.56 182 ILE A N 1
ATOM 1505 C CA . ILE A 1 182 ? 14.687 -0.346 -36.554 1.00 91.56 182 ILE A CA 1
ATOM 1506 C C . ILE A 1 182 ? 14.212 0.453 -37.771 1.00 91.56 182 ILE A C 1
ATOM 1508 O O . ILE A 1 182 ? 14.666 0.191 -38.884 1.00 91.56 182 ILE A O 1
ATOM 1512 N N . VAL A 1 183 ? 13.352 1.457 -37.575 1.00 94.44 183 VAL A N 1
ATOM 1513 C CA . VAL A 1 183 ? 12.871 2.313 -38.672 1.00 94.44 183 VAL A CA 1
ATOM 1514 C C . VAL A 1 183 ? 14.025 3.080 -39.326 1.00 94.44 183 VAL A C 1
ATOM 1516 O O . VAL A 1 183 ? 14.112 3.119 -40.552 1.00 94.44 183 VAL A O 1
ATOM 1519 N N . ALA A 1 184 ? 14.951 3.640 -38.543 1.00 92.50 184 ALA A N 1
ATOM 1520 C CA . ALA A 1 184 ? 16.118 4.345 -39.073 1.00 92.50 184 ALA A CA 1
ATOM 1521 C C . ALA A 1 184 ? 17.045 3.418 -39.883 1.00 92.50 184 ALA A C 1
ATOM 1523 O O . ALA A 1 184 ? 17.521 3.793 -40.957 1.00 92.50 184 ALA A O 1
ATOM 1524 N N . LEU A 1 185 ? 17.269 2.188 -39.408 1.00 92.50 185 LEU A N 1
ATOM 1525 C CA . LEU A 1 185 ? 18.036 1.174 -40.135 1.00 92.50 185 LEU A CA 1
ATOM 1526 C C . LEU A 1 185 ? 17.348 0.779 -41.445 1.00 92.50 185 LEU A C 1
ATOM 1528 O O . LEU A 1 185 ? 18.010 0.732 -42.480 1.00 92.50 185 LEU A O 1
ATOM 1532 N N . GLN A 1 186 ? 16.029 0.570 -41.426 1.00 95.19 186 GLN A N 1
ATOM 1533 C CA . GLN A 1 186 ? 15.248 0.279 -42.631 1.00 95.19 186 GLN A CA 1
ATOM 1534 C C . GLN A 1 186 ? 15.333 1.422 -43.653 1.00 95.19 186 GLN A C 1
ATOM 1536 O O . GLN A 1 186 ? 15.551 1.171 -44.837 1.00 95.19 186 GLN A O 1
ATOM 1541 N N . GLN A 1 187 ? 15.232 2.681 -43.212 1.00 95.25 187 GLN A N 1
ATOM 1542 C CA . GLN A 1 187 ? 15.388 3.850 -44.086 1.00 95.25 187 GLN A CA 1
ATOM 1543 C C . GLN A 1 187 ? 16.796 3.934 -44.692 1.00 95.25 187 GLN A C 1
ATOM 1545 O O . GLN A 1 187 ? 16.939 4.180 -45.891 1.00 95.25 187 GLN A O 1
ATOM 1550 N N . ARG A 1 188 ? 17.842 3.675 -43.897 1.00 95.06 188 ARG A N 1
ATOM 1551 C CA . ARG A 1 188 ? 19.229 3.645 -44.386 1.00 95.06 188 ARG A CA 1
ATOM 1552 C C . ARG A 1 188 ? 19.453 2.523 -45.398 1.00 95.06 188 ARG A C 1
ATOM 1554 O O . ARG A 1 188 ? 20.129 2.738 -46.402 1.00 95.06 188 ARG A O 1
ATOM 1561 N N . GLU A 1 189 ? 18.896 1.339 -45.156 1.00 95.81 189 GLU A N 1
ATOM 1562 C CA . GLU A 1 189 ? 18.994 0.208 -46.081 1.00 95.81 189 GLU A CA 1
ATOM 1563 C C . GLU A 1 189 ? 18.302 0.515 -47.415 1.00 95.81 189 GLU A C 1
ATOM 1565 O O . GLU A 1 189 ? 18.865 0.234 -48.475 1.00 95.81 189 GLU A O 1
ATOM 1570 N N . LEU A 1 190 ? 17.117 1.134 -47.379 1.00 96.56 190 LEU A N 1
ATOM 1571 C CA . LEU A 1 190 ? 16.415 1.583 -48.583 1.00 96.56 190 LEU A CA 1
ATOM 1572 C C . LEU A 1 190 ? 17.251 2.596 -49.375 1.00 96.56 190 LEU A C 1
ATOM 1574 O O . LEU A 1 190 ? 17.475 2.386 -50.565 1.00 96.56 190 LEU A O 1
ATOM 1578 N N . ALA A 1 191 ? 17.801 3.619 -48.715 1.00 96.19 191 ALA A N 1
ATOM 1579 C CA . ALA A 1 191 ? 18.652 4.615 -49.368 1.00 96.19 191 ALA A CA 1
ATOM 1580 C C . ALA A 1 191 ? 19.906 3.989 -50.010 1.00 96.19 191 ALA A C 1
ATOM 1582 O O . ALA A 1 191 ? 20.275 4.328 -51.135 1.00 96.19 191 ALA A O 1
ATOM 1583 N N . LEU A 1 192 ? 20.551 3.030 -49.335 1.00 96.25 192 LEU A N 1
ATOM 1584 C CA . LEU A 1 192 ? 21.696 2.302 -49.894 1.00 96.25 192 LEU A CA 1
ATOM 1585 C C . LEU A 1 192 ? 21.298 1.416 -51.082 1.00 96.25 192 LEU A C 1
ATOM 1587 O O . LEU A 1 192 ? 22.050 1.323 -52.051 1.00 96.25 192 LEU A O 1
ATOM 1591 N N . LYS A 1 193 ? 20.122 0.776 -51.046 1.00 96.94 193 LYS A N 1
ATOM 1592 C CA . LYS A 1 193 ? 19.593 0.012 -52.189 1.00 96.94 193 LYS A CA 1
ATOM 1593 C C . LYS A 1 193 ? 19.321 0.917 -53.386 1.00 96.94 193 LYS A C 1
ATOM 1595 O O . LYS A 1 193 ? 19.680 0.551 -54.505 1.00 96.94 193 LYS A O 1
ATOM 1600 N N . GLU A 1 194 ? 18.750 2.096 -53.160 1.00 96.00 194 GLU A N 1
ATOM 1601 C CA . GLU A 1 194 ? 18.540 3.099 -54.204 1.00 96.00 194 GLU A CA 1
ATOM 1602 C C . GLU A 1 194 ? 19.875 3.556 -54.806 1.00 96.00 194 GLU A C 1
ATOM 1604 O O . GLU A 1 194 ? 20.041 3.477 -56.023 1.00 96.00 194 GLU A O 1
ATOM 1609 N N . GLN A 1 195 ? 20.867 3.917 -53.986 1.00 96.19 195 GLN A N 1
ATOM 1610 C CA . GLN A 1 195 ? 22.212 4.280 -54.460 1.00 96.19 195 GLN A CA 1
ATOM 1611 C C . GLN A 1 195 ? 22.900 3.140 -55.224 1.00 96.19 195 GLN A C 1
ATOM 1613 O O . GLN A 1 195 ? 23.474 3.349 -56.289 1.00 96.19 195 GLN A O 1
ATOM 1618 N N . ASN A 1 196 ? 22.807 1.902 -54.740 1.00 95.88 196 ASN A N 1
ATOM 1619 C CA . ASN A 1 196 ? 23.347 0.753 -55.464 1.00 95.88 196 ASN A CA 1
ATOM 1620 C C . ASN A 1 196 ? 22.645 0.549 -56.809 1.00 95.88 196 ASN A C 1
ATOM 1622 O O . ASN A 1 196 ? 23.297 0.204 -57.793 1.00 95.88 196 ASN A O 1
ATOM 1626 N N . SER A 1 197 ? 21.332 0.785 -56.881 1.00 96.19 197 SER A N 1
ATOM 1627 C CA . SER A 1 197 ? 20.594 0.707 -58.141 1.00 96.19 197 SER A CA 1
ATOM 1628 C C . SER A 1 197 ? 21.042 1.787 -59.134 1.00 96.19 197 SER A C 1
ATOM 1630 O O . SER A 1 197 ? 21.221 1.488 -60.317 1.00 96.19 197 SER A O 1
ATOM 1632 N N . THR A 1 198 ? 21.313 3.015 -58.671 1.00 96.38 198 THR A N 1
ATOM 1633 C CA . THR A 1 198 ? 21.799 4.102 -59.532 1.00 96.38 198 THR A CA 1
ATOM 1634 C C . THR A 1 198 ? 23.228 3.846 -60.003 1.00 96.38 198 THR A C 1
ATOM 1636 O O . THR A 1 198 ? 23.490 3.984 -61.199 1.00 96.38 198 THR A O 1
ATOM 1639 N N . PHE A 1 199 ? 24.125 3.379 -59.126 1.00 94.88 199 PHE A N 1
ATOM 1640 C CA . PHE A 1 199 ? 25.482 2.972 -59.507 1.00 94.88 199 PHE A CA 1
ATOM 1641 C C . PHE A 1 199 ? 25.492 1.780 -60.465 1.00 94.88 199 PHE A C 1
ATOM 1643 O O . PHE A 1 199 ? 26.246 1.765 -61.434 1.00 94.88 199 PHE A O 1
ATOM 1650 N N . MET A 1 200 ? 24.632 0.784 -60.251 1.00 96.75 200 MET A N 1
ATOM 1651 C CA . MET A 1 200 ? 24.523 -0.355 -61.162 1.00 96.75 200 MET A CA 1
ATOM 1652 C C . MET A 1 200 ? 24.025 0.085 -62.543 1.00 96.75 200 MET A C 1
ATOM 1654 O O . MET A 1 200 ? 24.519 -0.395 -63.565 1.00 96.75 200 MET A O 1
ATOM 1658 N N . ASN A 1 201 ? 23.072 1.017 -62.592 1.00 96.12 201 ASN A N 1
ATOM 1659 C CA . ASN A 1 201 ? 22.583 1.578 -63.846 1.00 96.12 201 ASN A CA 1
ATOM 1660 C C . ASN A 1 201 ? 23.658 2.413 -64.554 1.00 96.12 201 ASN A C 1
ATOM 1662 O O . ASN A 1 201 ? 23.846 2.239 -65.757 1.00 96.12 201 ASN A O 1
ATOM 1666 N N . SER A 1 202 ? 24.404 3.260 -63.837 1.00 96.44 202 SER A N 1
ATOM 1667 C CA . SER A 1 202 ? 25.493 4.045 -64.433 1.00 96.44 202 SER A CA 1
ATOM 1668 C C . SER A 1 202 ? 26.629 3.152 -64.939 1.00 96.44 202 SER A C 1
ATOM 1670 O O . SER A 1 202 ? 27.076 3.330 -66.071 1.00 96.44 202 SER A O 1
ATOM 1672 N N . ALA A 1 203 ? 27.019 2.126 -64.177 1.00 95.06 203 ALA A N 1
ATOM 1673 C CA . ALA A 1 203 ? 28.004 1.133 -64.598 1.00 95.06 203 ALA A CA 1
ATOM 1674 C C . ALA A 1 203 ? 27.557 0.396 -65.870 1.00 95.06 203 ALA A C 1
ATOM 1676 O O . ALA A 1 203 ? 28.339 0.255 -66.806 1.00 95.06 203 ALA A O 1
ATOM 1677 N N . ARG A 1 204 ? 26.281 -0.011 -65.958 1.00 96.88 204 ARG A N 1
ATOM 1678 C CA . ARG A 1 204 ? 25.721 -0.620 -67.178 1.00 96.88 204 ARG A CA 1
ATOM 1679 C C . ARG A 1 204 ? 25.743 0.332 -68.373 1.00 96.88 204 ARG A C 1
ATOM 1681 O O . ARG A 1 204 ? 26.010 -0.114 -69.485 1.00 96.88 204 ARG A O 1
ATOM 1688 N N . MET A 1 205 ? 25.449 1.617 -68.173 1.00 96.06 205 MET A N 1
ATOM 1689 C CA . MET A 1 205 ? 25.494 2.614 -69.248 1.00 96.06 205 MET A CA 1
ATOM 1690 C C . MET A 1 205 ? 26.924 2.860 -69.736 1.00 96.06 205 MET A C 1
ATOM 1692 O O . MET A 1 205 ? 27.153 2.886 -70.943 1.00 96.06 205 MET A O 1
ATOM 1696 N N . LEU A 1 206 ? 27.885 2.971 -68.816 1.00 94.62 206 LEU A N 1
ATOM 1697 C CA . LEU A 1 206 ? 29.305 3.099 -69.148 1.00 94.62 206 LEU A CA 1
ATOM 1698 C C . LEU A 1 206 ? 29.838 1.855 -69.861 1.00 94.62 206 LEU A C 1
ATOM 1700 O O . LEU A 1 206 ? 30.567 1.987 -70.837 1.00 94.62 206 LEU A O 1
ATOM 1704 N N . GLU A 1 207 ? 29.440 0.658 -69.433 1.00 95.75 207 GLU A N 1
ATOM 1705 C CA . GLU A 1 207 ? 29.847 -0.587 -70.088 1.00 95.75 207 GLU A CA 1
ATOM 1706 C C . GLU A 1 207 ? 29.288 -0.685 -71.515 1.00 95.75 207 GLU A C 1
ATOM 1708 O O . GLU A 1 207 ? 30.017 -1.055 -72.434 1.00 95.75 207 GLU A O 1
ATOM 1713 N N . LYS A 1 208 ? 28.033 -0.269 -71.741 1.00 96.56 208 LYS A N 1
ATOM 1714 C CA . LYS A 1 208 ? 27.467 -0.158 -73.098 1.00 96.56 208 LYS A CA 1
ATOM 1715 C C . LYS A 1 208 ? 28.230 0.851 -73.958 1.00 96.56 208 LYS A C 1
ATOM 1717 O O . LYS A 1 208 ? 28.546 0.546 -75.103 1.00 96.56 208 LYS A O 1
ATOM 1722 N N . ALA A 1 209 ? 28.556 2.025 -73.415 1.00 95.44 209 ALA A N 1
ATOM 1723 C CA . ALA A 1 209 ? 29.349 3.028 -74.128 1.00 95.44 209 ALA A CA 1
ATOM 1724 C C . ALA A 1 209 ? 30.763 2.509 -74.450 1.00 95.44 209 ALA A C 1
ATOM 1726 O O . ALA A 1 209 ? 31.266 2.712 -75.552 1.00 95.44 209 ALA A O 1
ATOM 1727 N N . ARG A 1 210 ? 31.386 1.771 -73.520 1.00 95.06 210 ARG A N 1
ATOM 1728 C CA . ARG A 1 210 ? 32.679 1.106 -73.728 1.00 95.06 210 ARG A CA 1
ATOM 1729 C C . ARG A 1 210 ? 32.610 0.096 -74.873 1.00 95.06 210 ARG A C 1
ATOM 1731 O O . ARG A 1 210 ? 33.500 0.098 -75.716 1.00 95.06 210 ARG A O 1
ATOM 1738 N N . GLN A 1 211 ? 31.565 -0.732 -74.917 1.00 96.25 211 GLN A N 1
ATOM 1739 C CA . GLN A 1 211 ? 31.343 -1.700 -75.998 1.00 96.25 211 GLN A CA 1
ATOM 1740 C C . GLN A 1 211 ? 31.162 -1.001 -77.353 1.00 96.25 211 GLN A C 1
ATOM 1742 O O . GLN A 1 211 ? 31.828 -1.370 -78.316 1.00 96.25 211 GLN A O 1
ATOM 1747 N N . GLN A 1 212 ? 30.358 0.064 -77.414 1.00 96.19 212 GLN A N 1
ATOM 1748 C CA . GLN A 1 212 ? 30.174 0.861 -78.635 1.00 96.19 212 GLN A CA 1
ATOM 1749 C C . GLN A 1 212 ? 31.494 1.465 -79.136 1.00 96.19 212 GLN A C 1
ATOM 1751 O O . GLN A 1 212 ? 31.836 1.320 -80.306 1.00 96.19 212 GLN A O 1
ATOM 1756 N N . LEU A 1 213 ? 32.287 2.072 -78.246 1.00 94.38 213 LEU A N 1
ATOM 1757 C CA . LEU A 1 213 ? 33.597 2.623 -78.608 1.00 94.38 213 LEU A CA 1
ATOM 1758 C C . LEU A 1 213 ? 34.587 1.539 -79.059 1.00 94.38 213 LEU A C 1
ATOM 1760 O O . LEU A 1 213 ? 35.416 1.790 -79.933 1.00 94.38 213 LEU A O 1
ATOM 1764 N N . GLN A 1 214 ? 34.522 0.332 -78.489 1.00 95.69 214 GLN A N 1
ATOM 1765 C CA . GLN A 1 214 ? 35.328 -0.803 -78.950 1.00 95.69 214 GLN A CA 1
ATOM 1766 C C . GLN A 1 214 ? 34.941 -1.231 -80.370 1.00 95.69 214 GLN A C 1
ATOM 1768 O O . GLN A 1 214 ? 35.829 -1.433 -81.199 1.00 95.69 214 GLN A O 1
ATOM 1773 N N . GLU A 1 215 ? 33.645 -1.320 -80.671 1.00 95.62 215 GLU A N 1
ATOM 1774 C CA . GLU A 1 215 ? 33.143 -1.623 -82.017 1.00 95.62 215 GLU A CA 1
ATOM 1775 C C . GLU A 1 215 ? 33.555 -0.549 -83.036 1.00 95.62 215 GLU A C 1
ATOM 1777 O O . GLU A 1 215 ? 34.032 -0.874 -84.128 1.00 95.62 215 GLU A O 1
ATOM 1782 N N . GLU A 1 216 ? 33.446 0.731 -82.675 1.00 95.19 216 GLU A N 1
ATOM 1783 C CA . GLU A 1 216 ? 33.904 1.846 -83.509 1.00 95.19 216 GLU A CA 1
ATOM 1784 C C . GLU A 1 216 ? 35.414 1.801 -83.750 1.00 95.19 216 GLU A C 1
ATOM 1786 O O . GLU A 1 216 ? 35.861 1.974 -84.884 1.00 95.19 216 GLU A O 1
ATOM 1791 N N . ASN A 1 217 ? 36.213 1.511 -82.719 1.00 93.12 217 ASN A N 1
ATOM 1792 C CA . ASN A 1 217 ? 37.663 1.398 -82.853 1.00 93.12 217 ASN A CA 1
ATOM 1793 C C . ASN A 1 217 ? 38.044 0.255 -83.806 1.00 93.12 217 ASN A C 1
ATOM 1795 O O . ASN A 1 217 ? 38.850 0.461 -84.711 1.00 93.12 217 ASN A O 1
ATOM 1799 N N . LEU A 1 218 ? 37.405 -0.916 -83.687 1.00 95.44 218 LEU A N 1
ATOM 1800 C CA . LEU A 1 218 ? 37.598 -2.024 -84.632 1.00 95.44 218 LEU A CA 1
ATOM 1801 C C . LEU A 1 218 ? 37.219 -1.623 -86.065 1.00 95.44 218 LEU A C 1
ATOM 1803 O O . LEU A 1 218 ? 37.951 -1.926 -87.011 1.00 95.44 218 LEU A O 1
ATOM 1807 N N . ARG A 1 219 ? 36.111 -0.892 -86.238 1.00 96.25 219 ARG A N 1
ATOM 1808 C CA . ARG A 1 219 ? 35.678 -0.388 -87.548 1.00 96.25 219 ARG A CA 1
ATOM 1809 C C . ARG A 1 219 ? 36.698 0.581 -88.149 1.00 96.25 219 ARG A C 1
ATOM 1811 O O . ARG A 1 219 ? 37.047 0.436 -89.321 1.00 96.25 219 ARG A O 1
ATOM 1818 N N . VAL A 1 220 ? 37.208 1.526 -87.359 1.00 95.00 220 VAL A N 1
ATOM 1819 C CA . VAL A 1 220 ? 38.239 2.486 -87.785 1.00 95.00 220 VAL A CA 1
ATOM 1820 C C . VAL A 1 220 ? 39.559 1.778 -88.091 1.00 95.00 220 VAL A C 1
ATOM 1822 O O . VAL A 1 220 ? 40.189 2.081 -89.101 1.00 95.00 220 VAL A O 1
ATOM 1825 N N . GLN A 1 221 ? 39.970 0.793 -87.288 1.00 94.81 221 GLN A N 1
ATOM 1826 C CA . GLN A 1 221 ? 41.162 -0.015 -87.564 1.00 94.81 221 GLN A CA 1
ATOM 1827 C C . GLN A 1 221 ? 41.042 -0.770 -88.893 1.00 94.81 221 GLN A C 1
ATOM 1829 O O . GLN A 1 221 ? 41.991 -0.768 -89.677 1.00 94.81 221 GLN A O 1
ATOM 1834 N N . SER A 1 222 ? 39.878 -1.362 -89.185 1.00 95.38 222 SER A N 1
ATOM 1835 C CA . SER A 1 222 ? 39.620 -2.013 -90.476 1.00 95.38 222 SER A CA 1
ATOM 1836 C C . SER A 1 222 ? 39.719 -1.020 -91.637 1.00 95.38 222 SER A C 1
ATOM 1838 O O . SER A 1 222 ? 40.405 -1.295 -92.619 1.00 95.38 222 SER A O 1
ATOM 1840 N N . GLN A 1 223 ? 39.095 0.156 -91.510 1.00 95.75 223 GLN A N 1
ATOM 1841 C CA . GLN A 1 223 ? 39.174 1.211 -92.526 1.00 95.75 223 GLN A CA 1
ATOM 1842 C C . GLN A 1 223 ? 40.616 1.686 -92.742 1.00 95.75 223 GLN A C 1
ATOM 1844 O O . GLN A 1 223 ? 41.058 1.825 -93.880 1.00 95.75 223 GLN A O 1
ATOM 1849 N N . LEU A 1 224 ? 41.380 1.878 -91.664 1.00 93.94 224 LEU A N 1
ATOM 1850 C CA . LEU A 1 224 ? 42.786 2.267 -91.734 1.00 93.94 224 LEU A CA 1
ATOM 1851 C C . LEU A 1 224 ? 43.635 1.204 -92.441 1.00 93.94 224 LEU A C 1
ATOM 1853 O O . LEU A 1 224 ? 44.527 1.551 -93.213 1.00 93.94 224 LEU A O 1
ATOM 1857 N N . LEU A 1 225 ? 43.385 -0.082 -92.184 1.00 95.00 225 LEU A N 1
ATOM 1858 C CA . LEU A 1 225 ? 44.070 -1.176 -92.876 1.00 95.00 225 LEU A CA 1
ATOM 1859 C C . LEU A 1 225 ? 43.759 -1.177 -94.375 1.00 95.00 225 LEU A C 1
ATOM 1861 O O . LEU A 1 225 ? 44.671 -1.364 -95.181 1.00 95.00 225 LEU A O 1
ATOM 1865 N N . ASP A 1 226 ? 42.509 -0.933 -94.758 1.00 95.06 226 ASP A N 1
ATOM 1866 C CA . ASP A 1 226 ? 42.124 -0.857 -96.166 1.00 95.06 226 ASP A CA 1
ATOM 1867 C C . ASP A 1 226 ? 42.745 0.361 -96.863 1.00 95.06 226 ASP A C 1
ATOM 1869 O O . ASP A 1 226 ? 43.282 0.227 -97.965 1.00 95.06 226 ASP A O 1
ATOM 1873 N N . GLU A 1 227 ? 42.777 1.526 -96.210 1.00 93.12 227 GLU A N 1
ATOM 1874 C CA . GLU A 1 227 ? 43.479 2.708 -96.728 1.00 93.12 227 GLU A CA 1
ATOM 1875 C C . GLU A 1 227 ? 44.998 2.494 -96.814 1.00 93.12 227 GLU A C 1
ATOM 1877 O O . GLU A 1 227 ? 45.621 2.889 -97.800 1.00 93.12 227 GLU A O 1
ATOM 1882 N N . LYS A 1 228 ? 45.611 1.789 -95.852 1.00 94.38 228 LYS A N 1
ATOM 1883 C CA . LYS A 1 228 ? 47.029 1.391 -95.934 1.00 94.38 228 LYS A CA 1
ATOM 1884 C C . LYS A 1 228 ? 47.296 0.497 -97.145 1.00 94.38 228 LYS A C 1
ATOM 1886 O O . LYS A 1 228 ? 48.230 0.780 -97.891 1.00 94.38 228 LYS A O 1
ATOM 1891 N N . LYS A 1 229 ? 46.459 -0.516 -97.399 1.00 95.50 229 LYS A N 1
ATOM 1892 C CA . LYS A 1 229 ? 46.578 -1.382 -98.589 1.00 95.50 229 LYS A CA 1
ATOM 1893 C C . LYS A 1 229 ? 46.430 -0.587 -99.888 1.00 95.50 229 LYS A C 1
ATOM 1895 O O . LYS A 1 229 ? 47.193 -0.800 -100.831 1.00 95.50 229 LYS A O 1
ATOM 1900 N N . LYS A 1 230 ? 45.474 0.350 -99.950 1.00 94.88 230 LYS A N 1
ATOM 1901 C CA . LYS A 1 230 ? 45.310 1.252 -101.106 1.00 94.88 230 LYS A CA 1
ATOM 1902 C C . LYS A 1 230 ? 46.555 2.113 -101.315 1.00 94.88 230 LYS A C 1
ATOM 1904 O O . LYS A 1 230 ? 47.037 2.205 -102.444 1.00 94.88 230 LYS A O 1
ATOM 1909 N N . ARG A 1 231 ? 47.109 2.685 -100.240 1.00 93.31 231 ARG A N 1
ATOM 1910 C CA . ARG A 1 231 ? 48.349 3.472 -100.284 1.00 93.31 231 ARG A CA 1
ATOM 1911 C C . ARG A 1 231 ? 49.529 2.635 -100.772 1.00 93.31 231 ARG A C 1
ATOM 1913 O O . ARG A 1 231 ? 50.230 3.065 -101.676 1.00 93.31 231 ARG A O 1
ATOM 1920 N N . GLU A 1 232 ? 49.721 1.428 -100.247 1.00 94.62 232 GLU A N 1
ATOM 1921 C CA . GLU A 1 232 ? 50.779 0.508 -100.693 1.00 94.62 232 GLU A CA 1
ATOM 1922 C C . GLU A 1 232 ? 50.645 0.152 -102.180 1.00 94.62 232 GLU A C 1
ATOM 1924 O O . GLU A 1 232 ? 51.637 0.131 -102.913 1.00 94.62 232 GLU A O 1
ATOM 1929 N N . HIS A 1 233 ? 49.417 -0.073 -102.659 1.00 94.25 233 HIS A N 1
ATOM 1930 C CA . HIS A 1 233 ? 49.154 -0.314 -104.076 1.00 94.25 233 HIS A CA 1
ATOM 1931 C C . HIS A 1 233 ? 49.527 0.896 -104.945 1.00 94.25 233 HIS A C 1
ATOM 1933 O O . HIS A 1 233 ? 50.181 0.738 -105.982 1.00 94.25 233 HIS A O 1
ATOM 1939 N N . GLN A 1 234 ? 49.155 2.104 -104.511 1.00 92.88 234 GLN A N 1
ATOM 1940 C CA . GLN A 1 234 ? 49.518 3.353 -105.181 1.00 92.88 234 GLN A CA 1
ATOM 1941 C C . GLN A 1 234 ? 51.033 3.592 -105.155 1.00 92.88 234 GLN A C 1
ATOM 1943 O O . GLN A 1 234 ? 51.610 3.896 -106.194 1.00 92.88 234 GLN A O 1
ATOM 1948 N N . GLU A 1 235 ? 51.712 3.375 -104.028 1.00 94.00 235 GLU A N 1
ATOM 1949 C CA . GLU A 1 235 ? 53.174 3.459 -103.933 1.00 94.00 235 GLU A CA 1
ATOM 1950 C C . GLU A 1 235 ? 53.861 2.467 -104.880 1.00 94.00 235 GLU A C 1
ATOM 1952 O O . GLU A 1 235 ? 54.817 2.820 -105.572 1.00 94.00 235 GLU A O 1
ATOM 1957 N N . ALA A 1 236 ? 53.372 1.227 -104.964 1.00 93.88 236 ALA A N 1
ATOM 1958 C CA . ALA A 1 236 ? 53.891 0.233 -105.898 1.00 93.88 236 ALA A CA 1
ATOM 1959 C C . ALA A 1 236 ? 53.667 0.640 -107.365 1.00 93.88 236 ALA A C 1
ATOM 1961 O O . ALA A 1 236 ? 54.505 0.354 -108.227 1.00 93.88 236 ALA A O 1
ATOM 1962 N N . LEU A 1 237 ? 52.549 1.305 -107.671 1.00 95.50 237 LEU A N 1
ATOM 1963 C CA . LEU A 1 237 ? 52.298 1.893 -108.985 1.00 95.50 237 LEU A CA 1
ATOM 1964 C C . LEU A 1 237 ? 53.264 3.052 -109.267 1.00 95.50 237 LEU A C 1
ATOM 1966 O O . LEU A 1 237 ? 53.903 3.053 -110.317 1.00 95.50 237 LEU A O 1
ATOM 1970 N N . VAL A 1 238 ? 53.449 3.972 -108.318 1.00 93.06 238 VAL A N 1
ATOM 1971 C CA . VAL A 1 238 ? 54.400 5.090 -108.424 1.00 93.06 238 VAL A CA 1
ATOM 1972 C C . VAL A 1 238 ? 55.818 4.571 -108.640 1.00 93.06 238 VAL A C 1
ATOM 1974 O O . VAL A 1 238 ? 56.474 5.016 -109.574 1.00 93.06 238 VAL A O 1
ATOM 1977 N N . ARG A 1 239 ? 56.281 3.569 -107.881 1.00 93.62 239 ARG A N 1
ATOM 1978 C CA . ARG A 1 239 ? 57.606 2.950 -108.086 1.00 93.62 239 ARG A CA 1
ATOM 1979 C C . ARG A 1 239 ? 57.750 2.344 -109.487 1.00 93.62 239 ARG A C 1
ATOM 1981 O O . ARG A 1 239 ? 58.817 2.445 -110.091 1.00 93.62 239 ARG A O 1
ATOM 1988 N N . ARG A 1 240 ? 56.699 1.715 -110.031 1.00 94.44 240 ARG A N 1
ATOM 1989 C CA . ARG A 1 240 ? 56.696 1.189 -111.412 1.00 94.44 240 ARG A CA 1
ATOM 1990 C C . ARG A 1 240 ? 56.775 2.312 -112.447 1.00 94.44 240 ARG A C 1
ATOM 1992 O O . ARG A 1 240 ? 57.587 2.223 -113.367 1.00 94.44 240 ARG A O 1
ATOM 1999 N N . LEU A 1 241 ? 55.986 3.370 -112.273 1.00 92.38 241 LEU A N 1
ATOM 2000 C CA . LEU A 1 241 ? 56.010 4.547 -113.140 1.00 92.38 241 LEU A CA 1
ATOM 2001 C C . LEU A 1 241 ? 57.357 5.273 -113.065 1.00 92.38 241 LEU A C 1
ATOM 2003 O O . LEU A 1 241 ? 57.920 5.595 -114.102 1.00 92.38 241 LEU A O 1
ATOM 2007 N N . GLN A 1 242 ? 57.937 5.439 -111.876 1.00 92.00 242 GLN A N 1
ATOM 2008 C CA . GLN A 1 242 ? 59.276 6.003 -111.687 1.00 92.00 242 GLN A CA 1
ATOM 2009 C C . GLN A 1 242 ? 60.340 5.180 -112.421 1.00 92.00 242 GLN A C 1
ATOM 2011 O O . GLN A 1 242 ? 61.141 5.750 -113.154 1.00 92.00 242 GLN A O 1
ATOM 2016 N N . LYS A 1 243 ? 60.322 3.842 -112.312 1.00 93.50 243 LYS A N 1
ATOM 2017 C CA . LYS A 1 243 ? 61.224 2.974 -113.094 1.00 93.50 243 LYS A CA 1
ATOM 2018 C C . LYS A 1 243 ? 61.046 3.179 -114.601 1.00 93.50 243 LYS A C 1
ATOM 2020 O O . LYS A 1 243 ? 62.039 3.255 -115.319 1.00 93.50 243 LYS A O 1
ATOM 2025 N N . ARG A 1 244 ? 59.803 3.308 -115.080 1.00 92.94 244 ARG A N 1
ATOM 2026 C CA . ARG A 1 244 ? 59.500 3.601 -116.491 1.00 92.94 244 ARG A CA 1
ATOM 2027 C C . ARG A 1 244 ? 60.046 4.965 -116.913 1.00 92.94 244 ARG A C 1
ATOM 2029 O O . ARG A 1 244 ? 60.675 5.047 -117.959 1.00 92.94 244 ARG A O 1
ATOM 2036 N N . VAL A 1 245 ? 59.863 6.000 -116.094 1.00 90.69 245 VAL A N 1
ATOM 2037 C CA . VAL A 1 245 ? 60.404 7.347 -116.332 1.00 90.69 245 VAL A CA 1
ATOM 2038 C C . VAL A 1 245 ? 61.927 7.322 -116.367 1.00 90.69 245 VAL A C 1
ATOM 2040 O O . VAL A 1 245 ? 62.501 7.928 -117.260 1.00 90.69 245 VAL A O 1
ATOM 2043 N N . VAL A 1 246 ? 62.593 6.596 -115.464 1.00 92.00 246 VAL A N 1
ATOM 2044 C CA . VAL A 1 246 ? 64.059 6.450 -115.479 1.00 92.00 246 VAL A CA 1
ATOM 2045 C C . VAL A 1 246 ? 64.531 5.762 -116.758 1.00 92.00 246 VAL A C 1
ATOM 2047 O O . VAL A 1 246 ? 65.506 6.210 -117.349 1.00 92.00 246 VAL A O 1
ATOM 2050 N N . LEU A 1 247 ? 63.848 4.708 -117.216 1.00 91.19 247 LEU A N 1
ATOM 2051 C CA . LEU A 1 247 ? 64.176 4.059 -118.490 1.00 91.19 247 LEU A CA 1
ATOM 2052 C C . LEU A 1 247 ? 63.994 5.017 -119.673 1.00 91.19 247 LEU A C 1
ATOM 2054 O O . LEU A 1 247 ? 64.929 5.185 -120.443 1.00 91.19 247 LEU A O 1
ATOM 2058 N N . LEU A 1 248 ? 62.858 5.717 -119.753 1.00 90.38 248 LEU A N 1
ATOM 2059 C CA . LEU A 1 248 ? 62.612 6.734 -120.784 1.00 90.38 248 LEU A CA 1
ATOM 2060 C C . LEU A 1 248 ? 63.622 7.888 -120.711 1.00 90.38 248 LEU A C 1
ATOM 2062 O O . LEU A 1 248 ? 64.023 8.430 -121.732 1.00 90.38 248 LEU A O 1
ATOM 2066 N N . THR A 1 249 ? 64.052 8.261 -119.506 1.00 88.38 249 THR A N 1
ATOM 2067 C CA . THR A 1 249 ? 65.078 9.285 -119.279 1.00 88.38 249 THR A CA 1
ATOM 2068 C C . THR A 1 249 ? 66.432 8.806 -119.787 1.00 88.38 249 THR A C 1
ATOM 2070 O O . THR A 1 249 ? 67.092 9.548 -120.495 1.00 88.38 249 THR A O 1
ATOM 2073 N N . LYS A 1 250 ? 66.814 7.552 -119.517 1.00 90.44 250 LYS A N 1
ATOM 2074 C CA . LYS A 1 250 ? 68.035 6.946 -120.068 1.00 90.44 250 LYS A CA 1
ATOM 2075 C C . LYS A 1 250 ? 67.981 6.798 -121.586 1.00 90.44 250 LYS A C 1
ATOM 2077 O O . LYS A 1 250 ? 68.992 7.020 -122.234 1.00 90.44 250 LYS A O 1
ATOM 2082 N N . GLU A 1 251 ? 66.830 6.441 -122.150 1.00 90.38 251 GLU A N 1
ATOM 2083 C CA . GLU A 1 251 ? 66.625 6.402 -123.604 1.00 90.38 251 GLU A CA 1
ATOM 2084 C C . GLU A 1 251 ? 66.770 7.806 -124.206 1.00 90.38 251 GLU A C 1
ATOM 2086 O O . GLU A 1 251 ? 67.537 7.990 -125.147 1.00 90.38 251 GLU A O 1
ATOM 2091 N N . ARG A 1 252 ? 66.112 8.814 -123.615 1.00 90.06 252 ARG A N 1
ATOM 2092 C CA . ARG A 1 252 ? 66.244 10.228 -123.995 1.00 90.06 252 ARG A CA 1
ATOM 2093 C C . ARG A 1 252 ? 67.689 10.710 -123.892 1.00 90.06 252 ARG A C 1
ATOM 2095 O O . ARG A 1 252 ? 68.167 11.354 -124.816 1.00 90.06 252 ARG A O 1
ATOM 2102 N N . ASP A 1 253 ? 68.367 10.436 -122.783 1.00 85.50 253 ASP A N 1
ATOM 2103 C CA . ASP A 1 253 ? 69.740 10.878 -122.536 1.00 85.50 253 ASP A CA 1
ATOM 2104 C C . ASP A 1 253 ? 70.733 10.121 -123.413 1.00 85.50 253 ASP A C 1
ATOM 2106 O O . ASP A 1 253 ? 71.695 10.716 -123.868 1.00 85.50 253 ASP A O 1
ATOM 2110 N N . GLY A 1 254 ? 70.473 8.852 -123.734 1.00 85.75 254 GLY A N 1
ATOM 2111 C CA . GLY A 1 254 ? 71.212 8.112 -124.753 1.00 85.75 254 GLY A CA 1
ATOM 2112 C C . GLY A 1 254 ? 71.058 8.747 -126.134 1.00 85.75 254 GLY A C 1
ATOM 2113 O O . GLY A 1 254 ? 72.055 8.970 -126.809 1.00 85.75 254 GLY A O 1
ATOM 2114 N N . MET A 1 255 ? 69.836 9.124 -126.534 1.00 85.88 255 MET A N 1
ATOM 2115 C CA . MET A 1 255 ? 69.619 9.880 -127.775 1.00 85.88 255 MET A CA 1
ATOM 2116 C C . MET A 1 255 ? 70.286 11.262 -127.735 1.00 85.88 255 MET A C 1
ATOM 2118 O O . MET A 1 255 ? 70.876 11.671 -128.729 1.00 85.88 255 MET A O 1
ATOM 2122 N N . ARG A 1 256 ? 70.242 11.968 -126.595 1.00 84.75 256 ARG A N 1
ATOM 2123 C CA . ARG A 1 256 ? 70.930 13.254 -126.410 1.00 84.75 256 ARG A CA 1
ATOM 2124 C C . ARG A 1 256 ? 72.445 13.093 -126.463 1.00 84.75 256 ARG A C 1
ATOM 2126 O O . ARG A 1 256 ? 73.071 13.900 -127.116 1.00 84.75 256 ARG A O 1
ATOM 2133 N N . ALA A 1 257 ? 73.019 12.059 -125.857 1.00 80.44 257 ALA A N 1
ATOM 2134 C CA . ALA A 1 257 ? 74.449 11.768 -125.908 1.00 80.44 257 ALA A CA 1
ATOM 2135 C C . ALA A 1 257 ? 74.899 11.384 -127.324 1.00 80.44 257 ALA A C 1
ATOM 2137 O O . ALA A 1 257 ? 75.988 11.755 -127.740 1.00 80.44 257 ALA A O 1
ATOM 2138 N N . ILE A 1 258 ? 74.054 10.681 -128.088 1.00 78.19 258 ILE A N 1
ATOM 2139 C CA . ILE A 1 258 ? 74.291 10.442 -129.517 1.00 78.19 258 ILE A CA 1
ATOM 2140 C C . ILE A 1 258 ? 74.295 11.781 -130.270 1.00 78.19 258 ILE A C 1
ATOM 2142 O O . ILE A 1 258 ? 75.226 12.045 -131.023 1.00 78.19 258 ILE A O 1
ATOM 2146 N N . LEU A 1 259 ? 73.315 12.658 -130.034 1.00 77.19 259 LEU A N 1
ATOM 2147 C CA . LEU A 1 259 ? 73.292 14.001 -130.629 1.00 77.19 259 LEU A CA 1
ATOM 2148 C C . LEU A 1 259 ? 74.496 14.853 -130.201 1.00 77.19 259 LEU A C 1
ATOM 2150 O O . LEU A 1 259 ? 75.138 15.437 -131.057 1.00 77.19 259 LEU A O 1
ATOM 2154 N N . GLU A 1 260 ? 74.861 14.850 -128.920 1.00 72.56 260 GLU A N 1
ATOM 2155 C CA . GLU A 1 260 ? 76.047 15.523 -128.384 1.00 72.56 260 GLU A CA 1
ATOM 2156 C C . GLU A 1 260 ? 77.335 14.934 -128.966 1.00 72.56 260 GLU A C 1
ATOM 2158 O O . GLU A 1 260 ? 78.279 15.679 -129.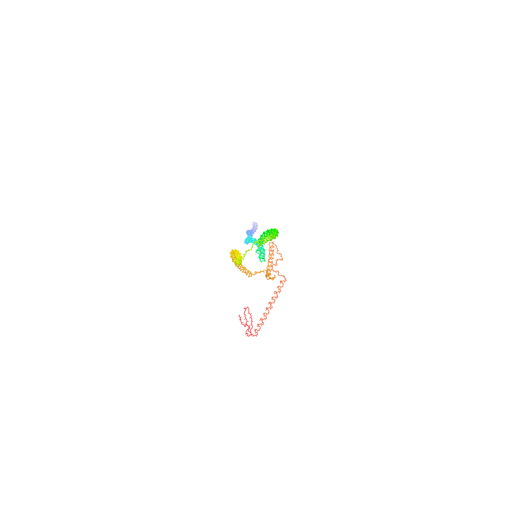188 1.00 72.56 260 GLU A O 1
ATOM 2163 N N . SER A 1 261 ? 77.387 13.630 -129.271 1.00 71.25 261 SER A N 1
ATOM 2164 C CA . SER A 1 261 ? 78.527 13.032 -129.973 1.00 71.25 261 SER A CA 1
ATOM 2165 C C . SER A 1 261 ? 78.644 13.570 -131.400 1.00 71.25 261 SER A C 1
ATOM 2167 O O . SER A 1 261 ? 79.734 13.975 -131.798 1.00 71.25 261 SER A O 1
ATOM 2169 N N . TYR A 1 262 ? 77.521 13.718 -132.113 1.00 66.75 262 TYR A N 1
ATOM 2170 C CA . TYR A 1 262 ? 77.490 14.392 -13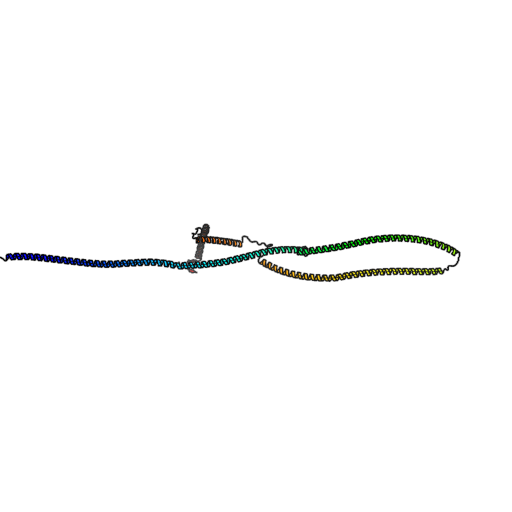3.412 1.00 66.75 262 TYR A CA 1
ATOM 2171 C C . TYR A 1 262 ? 77.836 15.890 -133.299 1.00 66.75 262 TYR A C 1
ATOM 2173 O O . TYR A 1 262 ? 78.620 16.383 -134.105 1.00 66.75 262 TYR A O 1
ATOM 2181 N N . ASP A 1 263 ? 77.345 16.605 -132.282 1.00 60.03 263 ASP A N 1
ATOM 2182 C CA . ASP A 1 263 ? 77.672 18.020 -132.035 1.00 60.03 263 ASP A CA 1
ATOM 2183 C C . ASP A 1 263 ? 79.154 18.208 -131.638 1.00 60.03 263 ASP A C 1
ATOM 2185 O O . ASP A 1 263 ? 79.792 19.188 -132.033 1.00 60.03 263 ASP A O 1
ATOM 2189 N N . SER A 1 264 ? 79.739 17.239 -130.923 1.00 56.50 264 SER A N 1
ATOM 2190 C CA . SER A 1 264 ? 81.158 17.213 -130.540 1.00 56.50 264 SER A CA 1
ATOM 2191 C C . SER A 1 264 ? 82.098 16.848 -131.697 1.00 56.50 264 SER A C 1
ATOM 2193 O O . SER A 1 264 ? 83.246 17.288 -131.704 1.00 56.50 264 SER A O 1
ATOM 2195 N N . GLU A 1 265 ? 81.613 16.125 -132.714 1.00 53.50 265 GLU A N 1
ATOM 2196 C CA . GLU A 1 265 ? 82.313 15.926 -133.994 1.00 53.50 265 GLU A CA 1
ATOM 2197 C C . GLU A 1 265 ? 82.217 17.162 -134.917 1.00 53.50 265 GLU A C 1
ATOM 2199 O O . GLU A 1 265 ? 83.013 17.300 -135.847 1.00 53.50 265 GLU A O 1
ATOM 2204 N N . LEU A 1 266 ? 81.294 18.094 -134.643 1.00 45.91 266 LEU A N 1
ATOM 2205 C CA . LEU A 1 266 ? 81.016 19.276 -135.469 1.00 45.91 266 LEU A CA 1
ATOM 2206 C C . LEU A 1 266 ? 81.556 20.608 -134.923 1.00 45.91 266 LEU A C 1
ATOM 2208 O O . LEU A 1 266 ? 81.471 21.609 -135.634 1.00 45.91 266 LEU A O 1
ATOM 2212 N N . THR A 1 267 ? 82.165 20.662 -133.730 1.00 37.38 267 THR A N 1
ATOM 2213 C CA . THR A 1 267 ? 82.759 21.913 -133.210 1.00 37.38 267 THR A CA 1
ATOM 2214 C C . THR A 1 267 ? 83.961 21.703 -132.269 1.00 37.38 267 THR A C 1
ATOM 2216 O O . THR A 1 267 ? 83.795 21.230 -131.147 1.00 37.38 267 THR A O 1
ATOM 2219 N N . PRO A 1 268 ? 85.182 22.130 -132.653 1.00 45.75 268 PRO A N 1
ATOM 2220 C CA . PRO A 1 268 ? 86.308 22.245 -131.737 1.00 45.75 268 PRO A CA 1
ATOM 2221 C C . PRO A 1 268 ? 86.413 23.690 -131.238 1.00 45.75 268 PRO A C 1
ATOM 2223 O O . PRO A 1 268 ? 86.881 24.537 -131.990 1.00 45.75 268 PRO A O 1
ATOM 2226 N N . ALA A 1 269 ? 86.013 23.988 -129.996 1.00 42.41 269 ALA A N 1
ATOM 2227 C CA . ALA A 1 269 ? 86.587 25.124 -129.259 1.00 42.41 269 ALA A CA 1
ATOM 2228 C C . ALA A 1 269 ? 86.180 25.209 -127.773 1.00 42.41 269 ALA A C 1
ATOM 2230 O O . ALA A 1 269 ? 85.057 25.544 -127.411 1.00 42.41 269 ALA A O 1
ATOM 2231 N N . GLU A 1 270 ? 87.205 25.015 -126.941 1.00 40.06 270 GLU A N 1
ATOM 2232 C CA . GLU A 1 270 ? 87.615 25.958 -125.888 1.00 40.06 270 GLU A CA 1
ATOM 2233 C C . GLU A 1 270 ? 86.748 26.118 -124.623 1.00 40.06 270 GLU A C 1
ATOM 2235 O O . GLU A 1 270 ? 86.020 27.087 -124.426 1.00 40.06 270 GLU A O 1
ATOM 2240 N N . HIS A 1 271 ? 86.976 25.226 -123.653 1.00 44.81 271 HIS A N 1
ATOM 2241 C CA . HIS A 1 271 ? 86.677 25.488 -122.243 1.00 44.81 271 HIS A CA 1
ATOM 2242 C C . HIS A 1 271 ? 87.866 26.179 -121.554 1.00 44.81 271 HIS A C 1
ATOM 2244 O O . HIS A 1 271 ? 88.949 25.606 -121.424 1.00 44.81 271 HIS A O 1
ATOM 2250 N N . SER A 1 272 ? 87.649 27.403 -121.064 1.00 49.66 272 SER A N 1
ATOM 2251 C CA . SER A 1 272 ? 88.605 28.129 -120.220 1.00 49.66 272 SER A CA 1
ATOM 2252 C C . SER A 1 272 ? 88.601 27.585 -118.774 1.00 49.66 272 SER A C 1
ATOM 2254 O O . SER A 1 272 ? 87.544 27.543 -118.137 1.00 49.66 272 SER A O 1
ATOM 2256 N N . PRO A 1 273 ? 89.768 27.244 -118.188 1.00 59.97 273 PRO A N 1
ATOM 2257 C CA . PRO A 1 273 ? 89.890 26.696 -116.829 1.00 59.97 273 PRO A CA 1
ATOM 2258 C C . PRO A 1 273 ? 89.538 27.684 -115.694 1.00 59.97 273 PRO A C 1
ATOM 2260 O O . PRO A 1 273 ? 89.537 27.306 -114.521 1.00 59.97 273 PRO A O 1
ATOM 2263 N N . GLN A 1 274 ? 89.217 28.945 -116.005 1.00 54.84 274 GLN A N 1
ATOM 2264 C CA . GLN A 1 274 ? 88.820 29.961 -115.018 1.00 54.84 274 GLN A CA 1
ATOM 2265 C C . GLN A 1 274 ? 87.327 29.899 -114.647 1.00 54.84 274 GLN A C 1
ATOM 2267 O O . GLN A 1 274 ? 86.965 30.249 -113.522 1.00 54.84 274 GLN A O 1
ATOM 2272 N N . LEU A 1 275 ? 86.464 29.395 -115.537 1.00 57.00 275 LEU A N 1
ATOM 2273 C CA . LEU A 1 275 ? 85.029 29.245 -115.264 1.00 57.00 275 LEU A CA 1
ATOM 2274 C C . LEU A 1 275 ? 84.761 28.093 -114.276 1.00 57.00 275 LEU A C 1
ATOM 2276 O O . LEU A 1 275 ? 83.992 28.250 -113.330 1.00 57.00 275 LEU A O 1
ATOM 2280 N N . SER A 1 276 ? 85.493 26.980 -114.404 1.00 67.38 276 SER A N 1
ATOM 2281 C CA . SER A 1 276 ? 85.372 25.817 -113.509 1.00 67.38 276 SER A CA 1
ATOM 2282 C C . SER A 1 276 ? 85.906 26.044 -112.085 1.00 67.38 276 SER A C 1
ATOM 2284 O O . SER A 1 276 ? 85.595 25.256 -111.191 1.00 67.38 276 SER A O 1
ATOM 2286 N N . ARG A 1 277 ? 86.724 27.082 -111.844 1.00 69.81 277 ARG A N 1
ATOM 2287 C CA . ARG A 1 277 ? 87.133 27.477 -110.479 1.00 69.81 277 ARG A CA 1
ATOM 2288 C C . ARG A 1 277 ? 86.068 28.334 -109.799 1.00 69.81 277 ARG A C 1
ATOM 2290 O O . ARG A 1 277 ? 85.712 28.045 -108.665 1.00 69.81 277 ARG A O 1
ATOM 2297 N N . ARG A 1 278 ? 85.492 29.307 -110.515 1.00 72.12 278 ARG A N 1
ATOM 2298 C CA . ARG A 1 278 ? 84.387 30.133 -109.996 1.00 72.12 278 ARG A CA 1
ATOM 2299 C C . ARG A 1 278 ? 83.124 29.325 -109.713 1.00 72.12 278 ARG A C 1
ATOM 2301 O O . ARG A 1 278 ? 82.433 29.611 -108.744 1.00 72.12 278 ARG A O 1
ATOM 2308 N N . MET A 1 279 ? 82.849 28.305 -110.526 1.00 73.00 279 MET A N 1
ATOM 2309 C CA . MET A 1 279 ? 81.745 27.375 -110.282 1.00 73.00 279 MET A CA 1
ATOM 2310 C C . MET A 1 279 ? 81.943 26.594 -108.972 1.00 73.00 279 MET A C 1
ATOM 2312 O O . MET A 1 279 ? 81.032 26.558 -108.154 1.00 73.00 279 MET A O 1
ATOM 2316 N N . ARG A 1 280 ? 83.157 26.085 -108.712 1.00 77.44 280 ARG A N 1
ATOM 2317 C CA . ARG A 1 280 ? 83.481 25.379 -107.459 1.00 77.44 280 ARG A CA 1
ATOM 2318 C C . ARG A 1 280 ? 83.418 26.271 -106.217 1.00 77.44 280 ARG A C 1
ATOM 2320 O O . ARG A 1 280 ? 82.878 25.860 -105.199 1.00 77.44 280 ARG A O 1
ATOM 2327 N N . GLU A 1 281 ? 83.924 27.500 -106.292 1.00 77.44 281 GLU A N 1
ATOM 2328 C CA . GLU A 1 281 ? 83.843 28.451 -105.169 1.00 77.44 281 GLU A CA 1
ATOM 2329 C C . GLU A 1 281 ? 82.391 28.854 -104.852 1.00 77.44 281 GLU A C 1
ATOM 2331 O O . GLU A 1 281 ? 82.033 29.035 -103.686 1.00 77.44 281 GLU A O 1
ATOM 2336 N N . ALA A 1 282 ? 81.535 28.957 -105.876 1.00 76.19 282 ALA A N 1
ATOM 2337 C CA . ALA A 1 282 ? 80.106 29.198 -105.693 1.00 76.19 282 ALA A CA 1
ATOM 2338 C C . ALA A 1 282 ? 79.389 27.984 -105.071 1.00 76.19 282 ALA A C 1
ATOM 2340 O O . ALA A 1 282 ? 78.554 28.162 -104.184 1.00 76.19 282 ALA A O 1
ATOM 2341 N N . GLU A 1 283 ? 79.740 26.762 -105.476 1.00 79.62 283 GLU A N 1
ATOM 2342 C CA . GLU A 1 283 ? 79.205 25.518 -104.903 1.00 79.62 283 GLU A CA 1
ATOM 2343 C C . GLU A 1 283 ? 79.560 25.364 -103.413 1.00 79.62 283 GLU A C 1
ATOM 2345 O O . GLU A 1 283 ? 78.678 25.063 -102.605 1.00 79.62 283 GLU A O 1
ATOM 2350 N N . ASP A 1 284 ? 80.801 25.664 -103.017 1.00 83.12 284 ASP A N 1
ATOM 2351 C CA . ASP A 1 284 ? 81.238 25.614 -101.612 1.00 83.12 284 ASP A CA 1
ATOM 2352 C C . ASP A 1 284 ? 80.490 26.626 -100.725 1.00 83.12 284 ASP A C 1
ATOM 2354 O O . ASP A 1 284 ? 80.158 26.336 -99.570 1.00 83.12 284 ASP A O 1
ATOM 2358 N N . MET A 1 285 ? 80.195 27.825 -101.242 1.00 80.75 285 MET A N 1
ATOM 2359 C CA . MET A 1 285 ? 79.391 28.811 -100.509 1.00 80.75 285 MET A CA 1
ATOM 2360 C C . MET A 1 285 ? 77.934 28.366 -100.354 1.00 80.75 285 MET A C 1
ATOM 2362 O O . MET A 1 285 ? 77.351 28.548 -99.284 1.00 80.75 285 MET A O 1
ATOM 2366 N N . VAL A 1 286 ? 77.358 27.739 -101.382 1.00 82.44 286 VAL A N 1
ATOM 2367 C CA . VAL A 1 286 ? 75.998 27.185 -101.316 1.00 82.44 286 VAL A CA 1
ATOM 2368 C C . VAL A 1 286 ? 75.921 26.045 -100.299 1.00 82.44 286 VAL A C 1
ATOM 2370 O O . VAL A 1 286 ? 74.975 26.005 -99.513 1.00 82.44 286 VAL A O 1
ATOM 2373 N N . GLN A 1 287 ? 76.930 25.170 -100.236 1.00 83.06 287 GLN A N 1
ATOM 2374 C CA . GLN A 1 287 ? 76.982 24.097 -99.236 1.00 83.06 287 GLN A CA 1
ATOM 2375 C C . GLN A 1 287 ? 77.065 24.635 -97.802 1.00 83.06 287 GLN A C 1
ATOM 2377 O O . GLN A 1 287 ? 76.351 24.149 -96.926 1.00 83.06 287 GLN A O 1
ATOM 2382 N N . LYS A 1 288 ? 77.871 25.678 -97.556 1.00 86.75 288 LYS A N 1
ATOM 2383 C CA . LYS A 1 288 ? 77.953 26.325 -96.232 1.00 86.75 288 LYS A CA 1
ATOM 2384 C C . LYS A 1 288 ? 76.636 26.985 -95.823 1.00 86.75 288 LYS A C 1
ATOM 2386 O O . LYS A 1 288 ? 76.234 26.866 -94.669 1.00 86.75 288 LYS A O 1
ATOM 2391 N N . LEU A 1 289 ? 75.948 27.641 -96.760 1.00 83.62 289 LEU A N 1
ATOM 2392 C CA . LEU A 1 289 ? 74.624 28.212 -96.505 1.00 83.62 289 LEU A CA 1
ATOM 2393 C C . LEU A 1 289 ? 73.583 27.127 -96.216 1.00 83.62 289 LEU A C 1
ATOM 2395 O O . LEU A 1 289 ? 72.774 27.303 -95.312 1.00 83.62 289 LEU A O 1
ATOM 2399 N N . HIS A 1 290 ? 73.625 25.996 -96.924 1.00 83.62 290 HIS A N 1
ATOM 2400 C CA . HIS A 1 290 ? 72.749 24.858 -96.637 1.00 83.62 290 HIS A CA 1
ATOM 2401 C C . HIS A 1 290 ? 72.988 24.284 -95.238 1.00 83.62 290 HIS A C 1
ATOM 2403 O O . HIS A 1 290 ? 72.025 24.104 -94.500 1.00 83.62 290 HIS A O 1
ATOM 2409 N N . ALA A 1 291 ? 74.249 24.073 -94.849 1.00 86.00 291 ALA A N 1
ATOM 2410 C CA . ALA A 1 291 ? 74.594 23.584 -93.514 1.00 86.00 291 ALA A CA 1
ATOM 2411 C C . ALA A 1 291 ? 74.112 24.540 -92.407 1.00 86.00 291 ALA A C 1
ATOM 2413 O O . ALA A 1 291 ? 73.522 24.111 -91.417 1.00 86.00 291 ALA A O 1
ATOM 2414 N N . HIS A 1 292 ? 74.285 25.850 -92.604 1.00 88.00 292 HIS A N 1
ATOM 2415 C CA . HIS A 1 292 ? 73.766 26.852 -91.674 1.00 88.00 292 HIS A CA 1
ATOM 2416 C C . HIS A 1 292 ? 72.231 26.844 -91.613 1.00 88.00 292 HIS A C 1
ATOM 2418 O O . HIS A 1 292 ? 71.651 27.018 -90.545 1.00 88.00 292 HIS A O 1
ATOM 2424 N N . ASN A 1 293 ? 71.548 26.641 -92.741 1.00 80.12 293 ASN A N 1
ATOM 2425 C CA . ASN A 1 293 ? 70.088 26.606 -92.759 1.00 80.12 293 ASN A CA 1
ATOM 2426 C C . ASN A 1 293 ? 69.547 25.375 -92.013 1.00 80.12 293 ASN A C 1
ATOM 2428 O O . ASN A 1 293 ? 68.622 25.505 -91.218 1.00 80.12 293 ASN A O 1
ATOM 2432 N N . THR A 1 294 ? 70.184 24.210 -92.177 1.00 89.94 294 THR A N 1
ATOM 2433 C CA . THR A 1 294 ? 69.823 22.997 -91.424 1.00 89.94 294 THR A CA 1
ATOM 2434 C C . THR A 1 294 ? 70.079 23.135 -89.922 1.00 89.94 294 THR A C 1
ATOM 2436 O O . THR A 1 294 ? 69.291 22.644 -89.119 1.00 89.94 294 THR A O 1
ATOM 2439 N N . GLU A 1 295 ? 71.145 23.839 -89.529 1.00 90.25 295 GLU A N 1
ATOM 2440 C CA . GLU A 1 295 ? 71.433 24.151 -88.123 1.00 90.25 295 GLU A CA 1
ATOM 2441 C C . GLU A 1 295 ? 70.336 25.053 -87.526 1.00 90.25 295 GLU A C 1
ATOM 2443 O O . GLU A 1 295 ? 69.814 24.778 -86.446 1.00 90.25 295 GLU A O 1
ATOM 2448 N N . MET A 1 296 ? 69.923 26.094 -88.258 1.00 84.88 296 MET A N 1
ATOM 2449 C CA . MET A 1 296 ? 68.854 27.003 -87.830 1.00 84.88 296 MET A CA 1
ATOM 2450 C C . MET A 1 296 ? 67.490 26.304 -87.734 1.00 84.88 296 MET A C 1
ATOM 2452 O O . MET A 1 296 ? 66.736 26.566 -86.798 1.00 84.88 296 MET A O 1
ATOM 2456 N N . GLU A 1 297 ? 67.168 25.398 -88.660 1.00 84.31 297 GLU A N 1
ATOM 2457 C CA . GLU A 1 297 ? 65.940 24.590 -88.611 1.00 84.31 297 GLU A CA 1
ATOM 2458 C C . GLU A 1 297 ? 65.926 23.632 -87.407 1.00 84.31 297 GLU A C 1
ATOM 2460 O O . GLU A 1 297 ? 64.885 23.460 -86.761 1.00 84.31 297 GLU A O 1
ATOM 2465 N N . ALA A 1 298 ? 67.079 23.052 -87.055 1.00 88.44 298 ALA A N 1
ATOM 2466 C CA . ALA A 1 298 ? 67.222 22.213 -85.867 1.00 88.44 298 ALA A CA 1
ATOM 2467 C C . ALA A 1 298 ? 67.035 23.023 -84.574 1.00 88.44 298 ALA A C 1
ATOM 2469 O O . ALA A 1 298 ? 66.270 22.613 -83.698 1.00 88.44 298 ALA A O 1
ATOM 2470 N N . GLN A 1 299 ? 67.650 24.207 -84.483 1.00 87.12 299 GLN A N 1
ATOM 2471 C CA . GLN A 1 299 ? 67.482 25.112 -83.339 1.00 87.12 299 GLN A CA 1
ATOM 2472 C C . GLN A 1 299 ? 66.032 25.596 -83.193 1.00 87.12 299 GLN A C 1
ATOM 2474 O O . GLN A 1 299 ? 65.508 25.660 -82.080 1.00 87.12 299 GLN A O 1
ATOM 2479 N N . LEU A 1 300 ? 65.347 25.882 -84.306 1.00 84.00 300 LEU A N 1
ATOM 2480 C CA . LEU A 1 300 ? 63.934 26.267 -84.293 1.00 84.00 300 LEU A CA 1
ATOM 2481 C C . LEU A 1 300 ? 63.038 25.118 -83.802 1.00 84.00 300 LEU A C 1
ATOM 2483 O O . LEU A 1 300 ? 62.124 25.341 -83.009 1.00 84.00 300 LEU A O 1
ATOM 2487 N N . SER A 1 301 ? 63.314 23.890 -84.245 1.00 85.38 301 SER A N 1
ATOM 2488 C CA . SER A 1 301 ? 62.564 22.697 -83.832 1.00 85.38 301 SER A CA 1
ATOM 2489 C C . SER A 1 301 ? 62.733 22.417 -82.337 1.00 85.38 301 SER A C 1
ATOM 2491 O O . SER A 1 301 ? 61.746 22.178 -81.642 1.00 85.38 301 SER A O 1
ATOM 2493 N N . GLN A 1 302 ? 63.959 22.545 -81.821 1.00 88.38 302 GLN A N 1
ATOM 2494 C CA . GLN A 1 302 ? 64.243 22.401 -80.394 1.00 88.38 302 GLN A CA 1
ATOM 2495 C C . GLN A 1 302 ? 63.512 23.463 -79.554 1.00 88.38 302 GLN A C 1
ATOM 2497 O O . GLN A 1 302 ? 62.873 23.131 -78.555 1.00 88.38 302 GLN A O 1
ATOM 2502 N N . ALA A 1 303 ? 63.525 24.729 -79.986 1.00 85.50 303 ALA A N 1
ATOM 2503 C CA . ALA A 1 303 ? 62.820 25.801 -79.284 1.00 85.50 303 ALA A CA 1
ATOM 2504 C C . ALA A 1 303 ? 61.294 25.574 -79.238 1.00 85.50 303 ALA A C 1
ATOM 2506 O O . ALA A 1 303 ? 60.647 25.873 -78.233 1.00 85.50 303 ALA A O 1
ATOM 2507 N N . LEU A 1 304 ? 60.703 25.017 -80.302 1.00 84.75 304 LEU A N 1
ATOM 2508 C CA . LEU A 1 304 ? 59.274 24.689 -80.336 1.00 84.75 304 LEU A CA 1
ATOM 2509 C C . LEU A 1 304 ? 58.910 23.547 -79.374 1.00 84.75 304 LEU A C 1
ATOM 2511 O O . LEU A 1 304 ? 57.876 23.630 -78.704 1.00 84.75 304 LEU A O 1
ATOM 2515 N N . GLU A 1 305 ? 59.750 22.514 -79.260 1.00 86.69 305 GLU A N 1
ATOM 2516 C CA . GLU A 1 305 ? 59.557 21.435 -78.280 1.00 86.69 305 GLU A CA 1
ATOM 2517 C C . GLU A 1 305 ? 59.671 21.945 -76.836 1.00 86.69 305 GLU A C 1
ATOM 2519 O O . GLU A 1 305 ? 58.839 21.611 -75.988 1.00 86.69 305 GLU A O 1
ATOM 2524 N N . GLU A 1 306 ? 60.651 22.806 -76.552 1.00 86.88 306 GLU A N 1
ATOM 2525 C CA . GLU A 1 306 ? 60.824 23.421 -75.232 1.00 86.88 306 GLU A CA 1
ATOM 2526 C C . GLU A 1 306 ? 59.602 24.269 -74.840 1.00 86.88 306 GLU A C 1
ATOM 2528 O O . GLU A 1 306 ? 59.066 24.115 -73.738 1.00 86.88 306 GLU A O 1
ATOM 2533 N N . VAL A 1 307 ? 59.078 25.091 -75.757 1.00 84.62 307 VAL A N 1
ATOM 2534 C CA . VAL A 1 307 ? 57.845 25.872 -75.536 1.00 84.62 307 VAL A CA 1
ATOM 2535 C C . VAL A 1 307 ? 56.633 24.962 -75.294 1.00 84.62 307 VAL A C 1
ATOM 2537 O O . VAL A 1 307 ? 55.825 25.241 -74.403 1.00 84.62 307 VAL A O 1
ATOM 2540 N N . GLY A 1 308 ? 56.516 23.850 -76.027 1.00 85.25 308 GLY A N 1
ATOM 2541 C CA . GLY A 1 308 ? 55.470 22.845 -75.810 1.00 85.25 308 GLY A CA 1
ATOM 2542 C C . GLY A 1 308 ? 55.525 22.227 -74.409 1.00 85.25 308 GLY A C 1
ATOM 2543 O O . GLY A 1 308 ? 54.507 22.164 -73.714 1.00 85.25 308 GLY A O 1
ATOM 2544 N N . ASN A 1 309 ? 56.723 21.862 -73.951 1.00 86.50 309 ASN A N 1
ATOM 2545 C CA . ASN A 1 309 ? 56.953 21.306 -72.615 1.00 86.50 309 ASN A CA 1
ATOM 2546 C C . ASN A 1 309 ? 56.644 22.319 -71.499 1.00 86.50 309 ASN A C 1
ATOM 2548 O O . ASN A 1 309 ? 56.067 21.964 -70.466 1.00 86.50 309 ASN A O 1
ATOM 2552 N N . HIS A 1 310 ? 56.996 23.593 -71.692 1.00 82.31 310 HIS A N 1
ATOM 2553 C CA . HIS A 1 310 ? 56.657 24.655 -70.742 1.00 82.31 310 HIS A CA 1
ATOM 2554 C C . HIS A 1 310 ? 55.145 24.889 -70.645 1.00 82.31 310 HIS A C 1
ATOM 2556 O O . HIS A 1 310 ? 54.630 25.056 -69.537 1.00 82.31 310 HIS A O 1
ATOM 2562 N N . LYS A 1 311 ? 54.420 24.830 -71.768 1.00 86.50 311 LYS A N 1
ATOM 2563 C CA . LYS A 1 311 ? 52.960 24.976 -71.790 1.00 86.50 311 LYS A CA 1
ATOM 2564 C C . LYS A 1 311 ? 52.252 23.846 -71.035 1.00 86.50 311 LYS A C 1
ATOM 2566 O O . LYS A 1 311 ? 51.394 24.122 -70.203 1.00 86.50 311 LYS A O 1
ATOM 2571 N N . GLN A 1 312 ? 52.669 22.597 -71.244 1.00 82.25 312 GLN A N 1
ATOM 2572 C CA . GLN A 1 312 ? 52.116 21.447 -70.516 1.00 82.25 312 GLN A CA 1
ATOM 2573 C C . GLN A 1 312 ? 52.350 21.551 -69.001 1.00 82.25 312 GLN A C 1
ATOM 2575 O O . GLN A 1 312 ? 51.450 21.267 -68.214 1.00 82.25 312 GLN A O 1
ATOM 2580 N N . ARG A 1 313 ? 53.535 22.010 -68.568 1.00 85.00 313 ARG A N 1
ATOM 2581 C CA . ARG A 1 313 ? 53.802 22.254 -67.138 1.00 85.00 313 ARG A CA 1
ATOM 2582 C C . ARG A 1 313 ? 52.912 23.347 -66.550 1.00 85.00 313 ARG A C 1
ATOM 2584 O O . ARG A 1 313 ? 52.438 23.183 -65.430 1.00 85.00 313 ARG A O 1
ATOM 2591 N N . ALA A 1 314 ? 52.675 24.434 -67.282 1.00 79.94 314 ALA A N 1
ATOM 2592 C CA . ALA A 1 314 ? 51.786 25.503 -66.830 1.00 79.94 314 ALA A CA 1
ATOM 2593 C C . ALA A 1 314 ? 50.336 25.011 -66.674 1.00 79.94 314 ALA A C 1
ATOM 2595 O O . ALA A 1 314 ? 49.707 25.279 -65.653 1.00 79.94 314 ALA A O 1
ATOM 2596 N N . GLU A 1 315 ? 49.838 24.223 -67.631 1.00 85.12 315 GLU A N 1
ATOM 2597 C CA . GLU A 1 315 ? 48.493 23.634 -67.576 1.00 85.12 315 GLU A CA 1
ATOM 2598 C C . GLU A 1 315 ? 48.331 22.667 -66.386 1.00 85.12 315 GLU A C 1
ATOM 2600 O O . GLU A 1 315 ? 47.314 22.715 -65.693 1.00 85.12 315 GLU A O 1
ATOM 2605 N N . MET A 1 316 ? 49.342 21.841 -66.080 1.00 84.31 316 MET A N 1
ATOM 2606 C CA . MET A 1 316 ? 49.317 20.969 -64.892 1.00 84.31 316 MET A CA 1
ATOM 2607 C C . MET A 1 316 ? 49.265 21.769 -63.582 1.00 84.31 316 MET A C 1
ATOM 2609 O O . MET A 1 316 ? 48.444 21.471 -62.713 1.00 84.31 316 MET A O 1
ATOM 2613 N N . LEU A 1 317 ? 50.082 22.820 -63.457 1.00 83.31 317 LEU A N 1
ATOM 2614 C CA . LEU A 1 317 ? 50.105 23.673 -62.264 1.00 83.31 317 LEU A CA 1
ATOM 2615 C C . LEU A 1 317 ? 48.788 24.447 -62.071 1.00 83.31 317 LEU A C 1
ATOM 2617 O O . LEU A 1 317 ? 48.339 24.634 -60.938 1.00 83.31 317 LEU A O 1
ATOM 2621 N N . GLU A 1 318 ? 48.122 24.864 -63.153 1.00 83.75 318 GLU A N 1
ATOM 2622 C CA . GLU A 1 318 ? 46.792 25.482 -63.071 1.00 83.75 318 GLU A CA 1
ATOM 2623 C C . GLU A 1 318 ? 45.718 24.512 -62.558 1.00 83.75 318 GLU A C 1
ATOM 2625 O O . GLU A 1 318 ? 44.834 24.912 -61.790 1.00 83.75 318 GLU A O 1
ATOM 2630 N N . VAL A 1 319 ? 45.779 23.241 -62.967 1.00 82.62 319 VAL A N 1
ATOM 2631 C CA . VAL A 1 319 ? 44.861 22.200 -62.484 1.00 82.62 319 VAL A CA 1
ATOM 2632 C C . VAL A 1 319 ? 45.106 21.918 -61.001 1.00 82.62 319 VAL A C 1
ATOM 2634 O O . VAL A 1 319 ? 44.148 21.902 -60.226 1.00 82.62 319 VAL A O 1
ATOM 2637 N N . GLU A 1 320 ? 46.364 21.791 -60.574 1.00 82.75 320 GLU A N 1
ATOM 2638 C CA . GLU A 1 320 ? 46.720 21.611 -59.159 1.00 82.75 320 GLU A CA 1
ATOM 2639 C C . GLU A 1 320 ? 46.246 22.787 -58.289 1.00 82.75 320 GLU A C 1
ATOM 2641 O O . GLU A 1 320 ? 45.635 22.575 -57.239 1.00 82.75 320 GLU A O 1
ATOM 2646 N N . MET A 1 321 ? 46.415 24.033 -58.751 1.00 78.38 321 MET A N 1
ATOM 2647 C CA . MET A 1 321 ? 45.901 25.213 -58.043 1.00 78.38 321 MET A CA 1
ATOM 2648 C C . MET A 1 321 ? 44.374 25.211 -57.896 1.00 78.38 321 MET A C 1
ATOM 2650 O O . MET A 1 321 ? 43.857 25.648 -56.862 1.00 78.38 321 MET A O 1
ATOM 2654 N N . LYS A 1 322 ? 43.630 24.748 -58.909 1.00 79.94 322 LYS A N 1
ATOM 2655 C CA . LYS A 1 322 ? 42.161 24.645 -58.838 1.00 79.94 322 LYS A CA 1
ATOM 2656 C C . LYS A 1 322 ? 41.722 23.579 -57.833 1.00 79.94 322 LYS A C 1
ATOM 2658 O O . LYS A 1 322 ? 40.795 23.826 -57.061 1.00 79.94 322 LYS A O 1
ATOM 2663 N N . VAL A 1 323 ? 42.416 22.441 -57.789 1.00 78.00 323 VAL A N 1
ATOM 2664 C CA . VAL A 1 323 ? 42.150 21.369 -56.818 1.00 78.00 323 VAL A CA 1
ATOM 2665 C C . VAL A 1 323 ? 42.433 21.846 -55.391 1.00 78.00 323 VAL A C 1
ATOM 2667 O O . VAL A 1 323 ? 41.565 21.718 -54.527 1.00 78.00 323 VAL A O 1
ATOM 2670 N N . LEU A 1 324 ? 43.576 22.490 -55.144 1.00 73.25 324 LEU A N 1
ATOM 2671 C CA . LEU A 1 324 ? 43.928 23.002 -53.814 1.00 73.25 324 LEU A CA 1
ATOM 2672 C C . LEU A 1 324 ? 42.955 24.087 -53.319 1.00 73.25 324 LEU A C 1
ATOM 2674 O O . LEU A 1 324 ? 42.547 24.061 -52.158 1.00 73.25 324 LEU A O 1
ATOM 2678 N N . LYS A 1 325 ? 42.494 24.988 -54.198 1.00 72.00 325 LYS A N 1
ATOM 2679 C CA . LYS A 1 325 ? 41.463 25.982 -53.843 1.00 72.00 325 LYS A CA 1
ATOM 2680 C C . LYS A 1 325 ? 40.130 25.339 -53.455 1.00 72.00 325 LYS A C 1
ATOM 2682 O O . LYS A 1 325 ? 39.489 25.797 -52.512 1.00 72.00 325 LYS A O 1
ATOM 2687 N N . SER A 1 326 ? 39.723 24.270 -54.143 1.00 69.00 326 SER A N 1
ATOM 2688 C CA . SER A 1 326 ? 38.499 23.544 -53.784 1.00 69.00 326 SER A CA 1
ATOM 2689 C C . SER A 1 326 ? 38.614 22.854 -52.416 1.00 69.00 326 SER A C 1
ATOM 2691 O O . SER A 1 326 ? 37.688 22.944 -51.613 1.00 69.00 326 SER A O 1
ATOM 2693 N N . GLN A 1 327 ? 39.781 22.289 -52.089 1.00 64.25 327 GLN A N 1
ATOM 2694 C CA . GLN A 1 327 ? 40.042 21.648 -50.794 1.00 64.25 327 GLN A CA 1
ATOM 2695 C C . GLN A 1 327 ? 40.072 22.647 -49.622 1.00 64.25 327 GLN A C 1
ATOM 2697 O O . GLN A 1 327 ? 39.622 22.327 -48.520 1.00 64.25 327 GLN A O 1
ATOM 2702 N N . GLN A 1 328 ? 40.540 23.877 -49.852 1.00 56.91 328 GLN A N 1
ATOM 2703 C CA . GLN A 1 328 ? 40.581 24.922 -48.825 1.00 56.91 328 GLN A CA 1
ATOM 2704 C C . GLN A 1 328 ? 39.174 25.428 -48.449 1.00 56.91 328 GLN A C 1
ATOM 2706 O O . GLN A 1 328 ? 38.889 25.620 -47.269 1.00 56.91 328 GLN A O 1
ATOM 2711 N N . SER A 1 329 ? 38.257 25.528 -49.420 1.00 55.66 329 SER A N 1
ATOM 2712 C CA . SER A 1 329 ? 36.857 25.915 -49.162 1.00 55.66 329 SER A CA 1
ATOM 2713 C C . SER A 1 329 ? 36.059 24.880 -48.352 1.00 55.66 329 SER A C 1
ATOM 2715 O O . SER A 1 329 ? 35.187 25.245 -47.566 1.00 55.66 329 SER A O 1
ATOM 2717 N N . THR A 1 330 ? 36.390 23.590 -48.472 1.00 59.66 330 THR A N 1
ATOM 2718 C CA . THR A 1 330 ? 35.784 22.522 -47.657 1.00 59.66 330 THR A CA 1
ATOM 2719 C C . THR A 1 330 ? 36.325 22.480 -46.225 1.00 59.66 330 THR A C 1
ATOM 2721 O O . THR A 1 330 ? 35.593 22.121 -45.302 1.00 59.66 330 THR A O 1
ATOM 2724 N N . ALA A 1 331 ? 37.579 22.893 -46.007 1.00 53.00 331 ALA A N 1
ATOM 2725 C CA . ALA A 1 331 ? 38.194 22.911 -44.679 1.00 53.00 331 ALA A CA 1
ATOM 2726 C C . ALA A 1 331 ? 37.589 23.996 -43.763 1.00 53.00 331 ALA A C 1
ATOM 2728 O O . ALA A 1 331 ? 37.350 23.748 -42.580 1.00 53.00 331 ALA A O 1
ATOM 2729 N N . GLU A 1 332 ? 37.254 25.171 -44.303 1.00 53.75 332 GLU A N 1
ATOM 2730 C CA . GLU A 1 332 ? 36.660 26.270 -43.526 1.00 53.75 332 GLU A CA 1
ATOM 2731 C C . GLU A 1 332 ? 35.239 25.944 -43.030 1.00 53.75 332 GLU A C 1
ATOM 2733 O O . GLU A 1 332 ? 34.916 26.231 -41.874 1.00 53.75 332 GLU A O 1
ATOM 2738 N N . GLN A 1 333 ? 34.432 25.246 -43.841 1.00 56.91 333 GLN A N 1
ATOM 2739 C CA . GLN A 1 333 ? 33.089 24.784 -43.459 1.00 56.91 333 GLN A CA 1
ATOM 2740 C C . GLN A 1 333 ? 33.125 23.672 -42.397 1.00 56.91 333 GLN A C 1
ATOM 2742 O O . GLN A 1 333 ? 32.307 23.673 -41.478 1.00 56.91 333 GLN A O 1
ATOM 2747 N N . SER A 1 334 ? 34.116 22.775 -42.443 1.00 55.97 334 SER A N 1
ATOM 2748 C CA . SER A 1 334 ? 34.299 21.743 -41.408 1.00 55.97 334 SER A CA 1
ATOM 2749 C C . SER A 1 334 ? 34.741 22.292 -40.037 1.00 55.97 334 SER A C 1
ATOM 2751 O O . SER A 1 334 ? 34.482 21.669 -39.010 1.00 55.97 334 SER A O 1
ATOM 2753 N N . SER A 1 335 ? 35.352 23.485 -39.976 1.00 56.75 335 SER A N 1
ATOM 2754 C CA . SER A 1 335 ? 35.781 24.091 -38.700 1.00 56.75 335 SER A CA 1
ATOM 2755 C C . SER A 1 335 ? 34.654 24.803 -37.934 1.00 56.75 335 SER A C 1
ATOM 2757 O O . SER A 1 335 ? 34.770 25.028 -36.730 1.00 56.75 335 SER A O 1
ATOM 2759 N N . ALA A 1 336 ? 33.567 25.174 -38.621 1.00 59.66 336 ALA A N 1
ATOM 2760 C CA . ALA A 1 336 ? 32.394 25.787 -37.999 1.00 59.66 336 ALA A CA 1
ATOM 2761 C C . ALA A 1 336 ? 31.494 24.726 -37.347 1.00 59.66 336 ALA A C 1
ATOM 2763 O O . ALA A 1 336 ? 31.101 24.884 -36.194 1.00 59.66 336 ALA A O 1
ATOM 2764 N N . VAL A 1 337 ? 31.275 23.603 -38.040 1.00 60.31 337 VAL A N 1
ATOM 2765 C CA . VAL A 1 337 ? 30.480 22.466 -37.540 1.00 60.31 337 VAL A CA 1
ATOM 2766 C C . VAL A 1 337 ? 31.102 21.855 -36.277 1.00 60.31 337 VAL A C 1
ATOM 2768 O O . VAL A 1 337 ? 30.399 21.556 -35.319 1.00 60.31 337 VAL A O 1
ATOM 2771 N N . THR A 1 338 ? 32.434 21.776 -36.201 1.00 69.44 338 THR A N 1
ATOM 2772 C CA . THR A 1 338 ? 33.124 21.232 -35.017 1.00 69.44 338 THR A CA 1
ATOM 2773 C C . THR A 1 338 ? 33.033 22.127 -33.777 1.00 69.44 338 THR A C 1
ATOM 2775 O O . THR A 1 338 ? 33.151 21.626 -32.663 1.00 69.44 338 THR A O 1
ATOM 2778 N N . LYS A 1 339 ? 32.800 23.440 -33.916 1.00 74.75 339 LYS A N 1
ATOM 2779 C CA . LYS A 1 339 ? 32.628 24.339 -32.758 1.00 74.75 339 LYS A CA 1
ATOM 2780 C C . LYS A 1 339 ? 31.252 24.193 -32.115 1.00 74.75 339 LYS A C 1
ATOM 2782 O O . LYS A 1 339 ? 31.168 24.127 -30.894 1.00 74.75 339 LYS A O 1
ATOM 2787 N N . GLU A 1 340 ? 30.204 24.079 -32.926 1.00 77.44 340 GLU A N 1
ATOM 2788 C CA . GLU A 1 340 ? 28.836 23.850 -32.442 1.00 77.44 340 GLU A CA 1
ATOM 2789 C C . GLU A 1 340 ? 28.711 22.490 -31.740 1.00 77.44 340 GLU A C 1
ATOM 2791 O O . GLU A 1 340 ? 28.095 22.391 -30.681 1.00 77.44 340 GLU A O 1
ATOM 2796 N N . GLU A 1 341 ? 29.373 21.456 -32.268 1.00 82.75 341 GLU A N 1
ATOM 2797 C CA . GLU A 1 341 ? 29.472 20.147 -31.612 1.00 82.75 341 GLU A CA 1
ATOM 2798 C C . GLU A 1 341 ? 30.203 20.228 -30.263 1.00 82.75 341 GLU A C 1
ATOM 2800 O O . GLU A 1 341 ? 29.768 19.625 -29.282 1.00 82.75 341 GLU A O 1
ATOM 2805 N N . VAL A 1 342 ? 31.288 21.003 -30.179 1.00 84.88 342 VAL A N 1
ATOM 2806 C CA . VAL A 1 342 ? 32.027 21.209 -28.924 1.00 84.88 342 VAL A CA 1
ATOM 2807 C C . VAL A 1 342 ? 31.181 21.945 -27.883 1.00 84.88 342 VAL A C 1
ATOM 2809 O O . VAL A 1 342 ? 31.206 21.567 -26.711 1.00 84.88 342 VAL A O 1
ATOM 2812 N N . ASP A 1 343 ? 30.410 22.957 -28.277 1.00 87.81 343 ASP A N 1
ATOM 2813 C CA . ASP A 1 343 ? 29.541 23.688 -27.351 1.00 87.81 343 ASP A CA 1
ATOM 2814 C C . ASP A 1 343 ? 28.323 22.852 -26.916 1.00 87.81 343 ASP A C 1
ATOM 2816 O O . ASP A 1 343 ? 27.949 22.877 -25.742 1.00 87.81 343 ASP A O 1
ATOM 2820 N N . ALA A 1 344 ? 27.774 22.011 -27.800 1.00 90.44 344 ALA A N 1
ATOM 2821 C CA . ALA A 1 344 ? 26.748 21.032 -27.434 1.00 90.44 344 ALA A CA 1
ATOM 2822 C C . ALA A 1 344 ? 27.272 19.992 -26.427 1.00 90.44 344 ALA A C 1
ATOM 2824 O O . ALA A 1 344 ? 26.588 19.654 -25.458 1.00 90.44 344 ALA A O 1
ATOM 2825 N N . LEU A 1 345 ? 28.508 19.513 -26.611 1.00 90.06 345 LEU A N 1
ATOM 2826 C CA . LEU A 1 345 ? 29.154 18.602 -25.665 1.00 90.06 345 LEU A CA 1
ATOM 2827 C C . LEU A 1 345 ? 29.419 19.269 -24.310 1.00 90.06 345 LEU A C 1
ATOM 2829 O O . LEU A 1 345 ? 29.251 18.620 -23.282 1.00 90.06 345 LEU A O 1
ATOM 2833 N N . ARG A 1 346 ? 29.778 20.558 -24.281 1.00 93.44 346 ARG A N 1
ATOM 2834 C CA . ARG A 1 346 ? 29.943 21.319 -23.029 1.00 93.44 346 ARG A CA 1
ATOM 2835 C C . ARG A 1 346 ? 28.639 21.437 -22.249 1.00 93.44 346 ARG A C 1
ATOM 2837 O O . ARG A 1 346 ? 28.628 21.118 -21.066 1.00 93.44 346 ARG A O 1
ATOM 2844 N N . LEU A 1 347 ? 27.543 21.801 -22.916 1.00 93.94 347 LEU A N 1
ATOM 2845 C CA . LEU A 1 347 ? 26.220 21.844 -22.285 1.00 93.94 347 LEU A CA 1
ATOM 2846 C C . LEU A 1 347 ? 25.815 20.467 -21.748 1.00 93.94 347 LEU A C 1
ATOM 2848 O O . LEU A 1 347 ? 25.322 20.356 -20.629 1.00 93.94 347 LEU A O 1
ATOM 2852 N N . LYS A 1 348 ? 26.096 19.396 -22.502 1.00 93.75 348 LYS A N 1
ATOM 2853 C CA . LYS A 1 348 ? 25.822 18.031 -22.042 1.00 93.75 34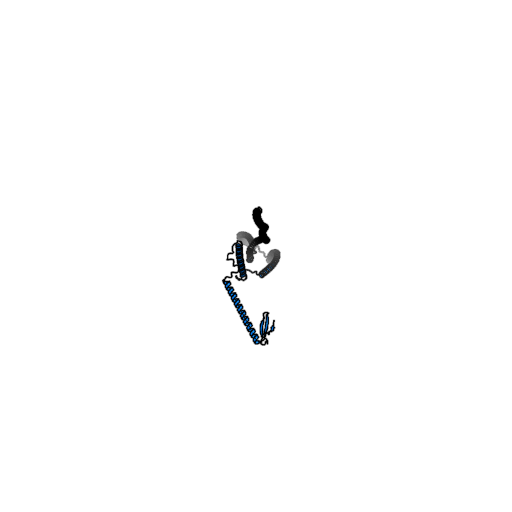8 LYS A CA 1
ATOM 2854 C C . LYS A 1 348 ? 26.646 17.653 -20.810 1.00 93.75 348 LYS A C 1
ATOM 2856 O O . LYS A 1 348 ? 26.133 16.953 -19.940 1.00 93.75 348 LYS A O 1
ATOM 2861 N N . ILE A 1 349 ? 27.897 18.103 -20.720 1.00 92.69 349 ILE A N 1
ATOM 2862 C CA . ILE A 1 349 ? 28.740 17.895 -19.535 1.00 92.69 349 ILE A CA 1
ATOM 2863 C C . ILE A 1 349 ? 28.146 18.624 -18.324 1.00 92.69 349 ILE A C 1
ATOM 2865 O O . ILE A 1 349 ? 27.993 18.001 -17.278 1.00 92.69 349 ILE A O 1
ATOM 2869 N N . GLU A 1 350 ? 27.741 19.886 -18.469 1.00 95.06 350 GLU A N 1
ATOM 2870 C CA . GLU A 1 350 ? 27.124 20.658 -17.379 1.00 95.06 350 GLU A CA 1
ATOM 2871 C C . GLU A 1 350 ? 25.805 20.030 -16.890 1.00 95.06 350 GLU A C 1
ATOM 2873 O O . GLU A 1 350 ? 25.573 19.919 -15.684 1.00 95.06 350 GLU A O 1
ATOM 2878 N N . GLU A 1 351 ? 24.960 19.545 -17.806 1.00 94.12 351 GLU A N 1
ATOM 2879 C CA . GLU A 1 351 ? 23.743 18.800 -17.461 1.00 94.12 351 GLU A CA 1
ATOM 2880 C C . GLU A 1 351 ? 24.057 17.532 -16.658 1.00 94.12 351 GLU A C 1
ATOM 2882 O O . GLU A 1 351 ? 23.444 17.285 -15.618 1.00 94.12 351 GLU A O 1
ATOM 2887 N N . LEU A 1 352 ? 25.033 16.740 -17.113 1.00 93.12 352 LEU A N 1
ATOM 2888 C CA . LEU A 1 352 ? 25.435 15.504 -16.440 1.00 93.12 352 LEU A CA 1
ATOM 2889 C C . LEU A 1 352 ? 26.051 15.774 -15.062 1.00 93.12 352 LEU A C 1
ATOM 2891 O O . LEU A 1 352 ? 25.842 15.000 -14.127 1.00 93.12 352 LEU A O 1
ATOM 2895 N N . GLU A 1 353 ? 26.787 16.871 -14.901 1.00 94.88 353 GLU A N 1
ATOM 2896 C CA . GLU A 1 353 ? 27.315 17.294 -13.604 1.00 94.88 353 GLU A CA 1
ATOM 2897 C C . GLU A 1 353 ? 26.194 17.705 -12.637 1.00 94.88 353 GLU A C 1
ATOM 2899 O O . GLU A 1 353 ? 26.237 17.336 -11.458 1.00 94.88 353 GLU A O 1
ATOM 2904 N N . ALA A 1 354 ? 25.157 18.390 -13.128 1.00 95.31 354 ALA A N 1
ATOM 2905 C CA . ALA A 1 354 ? 23.980 18.752 -12.340 1.00 95.31 354 ALA A CA 1
ATOM 2906 C C . ALA A 1 354 ? 23.102 17.539 -11.977 1.00 95.31 354 ALA A C 1
ATOM 2908 O O . ALA A 1 354 ? 22.549 17.472 -10.879 1.00 95.31 354 ALA A O 1
ATOM 2909 N N . GLU A 1 355 ? 22.964 16.559 -12.868 1.00 94.88 355 GLU A N 1
ATOM 2910 C CA . GLU A 1 355 ? 22.286 15.294 -12.561 1.00 94.88 355 GLU A CA 1
ATOM 2911 C C . GLU A 1 355 ? 23.065 14.495 -11.515 1.00 94.88 355 GLU A C 1
ATOM 2913 O O . GLU A 1 355 ? 22.495 14.002 -10.540 1.00 94.88 355 GLU A O 1
ATOM 2918 N N . ARG A 1 356 ? 24.391 14.426 -11.662 1.00 94.06 356 ARG A N 1
ATOM 2919 C CA . ARG A 1 356 ? 25.263 13.745 -10.705 1.00 94.06 356 ARG A CA 1
ATOM 2920 C C . ARG A 1 356 ? 25.205 14.383 -9.316 1.00 94.06 356 ARG A C 1
ATOM 2922 O O . ARG A 1 356 ? 25.245 13.650 -8.328 1.00 94.06 356 ARG A O 1
ATOM 2929 N N . SER A 1 357 ? 25.124 15.710 -9.213 1.00 95.50 357 SER A N 1
ATOM 2930 C CA . SER A 1 357 ? 25.003 16.384 -7.913 1.00 95.50 357 SER A CA 1
ATOM 2931 C C . SER A 1 357 ? 23.659 16.092 -7.239 1.00 95.50 357 SER A C 1
ATOM 2933 O O . SER A 1 357 ? 23.653 15.721 -6.066 1.00 95.50 357 SER A O 1
ATOM 2935 N N . LYS A 1 358 ? 22.546 16.132 -7.985 1.00 96.25 358 LYS A N 1
ATOM 2936 C CA . LYS A 1 358 ? 21.212 15.749 -7.483 1.00 96.25 358 LYS A CA 1
ATOM 2937 C C . LYS A 1 358 ? 21.174 14.302 -6.997 1.00 96.25 358 LYS A C 1
ATOM 2939 O O . LYS A 1 358 ? 20.759 14.044 -5.871 1.00 96.25 358 LYS A O 1
ATOM 2944 N N . LEU A 1 359 ? 21.689 13.367 -7.796 1.00 94.12 359 LEU A N 1
ATOM 2945 C CA . LEU A 1 359 ? 21.760 11.953 -7.414 1.00 94.12 359 LEU A CA 1
ATOM 2946 C C . LEU A 1 359 ? 22.633 11.734 -6.171 1.00 94.12 359 LEU A C 1
ATOM 2948 O O . LEU A 1 359 ? 22.328 10.885 -5.337 1.00 94.12 359 LEU A O 1
ATOM 2952 N N . ALA A 1 360 ? 23.713 12.504 -6.011 1.00 95.31 360 ALA A N 1
ATOM 2953 C CA . ALA A 1 360 ? 24.546 12.435 -4.815 1.00 95.31 360 ALA A CA 1
ATOM 2954 C C . ALA A 1 360 ? 23.805 12.924 -3.557 1.00 95.31 360 ALA A C 1
ATOM 2956 O O . ALA A 1 360 ? 23.979 12.346 -2.483 1.00 95.31 360 ALA A O 1
ATOM 2957 N N . GLU A 1 361 ? 22.974 13.963 -3.666 1.00 96.12 361 GLU A N 1
ATOM 2958 C CA . GLU A 1 361 ? 22.126 14.435 -2.564 1.00 96.12 361 GLU A CA 1
ATOM 2959 C C . GLU A 1 361 ? 21.028 13.426 -2.212 1.00 96.12 361 GLU A C 1
ATOM 2961 O O . GLU A 1 361 ? 20.820 13.124 -1.033 1.00 96.12 361 GLU A O 1
ATOM 2966 N N . GLU A 1 362 ? 20.374 12.849 -3.220 1.00 96.56 362 GLU A N 1
ATOM 2967 C CA . GLU A 1 362 ? 19.375 11.798 -3.034 1.00 96.56 362 GLU A CA 1
ATOM 2968 C C . GLU A 1 362 ? 19.981 10.569 -2.350 1.00 96.56 362 GLU A C 1
ATOM 2970 O O . GLU A 1 362 ? 19.423 10.105 -1.352 1.00 96.56 362 GLU A O 1
ATOM 2975 N N . ASN A 1 363 ? 21.158 10.111 -2.791 1.00 94.50 363 ASN A N 1
ATOM 2976 C CA . ASN A 1 363 ? 21.884 9.011 -2.151 1.00 94.50 363 ASN A CA 1
ATOM 2977 C C . ASN A 1 363 ? 22.200 9.307 -0.686 1.00 94.50 363 ASN A C 1
ATOM 2979 O O . ASN A 1 363 ? 21.867 8.493 0.169 1.00 94.50 363 ASN A O 1
ATOM 2983 N N . ARG A 1 364 ? 22.736 10.491 -0.361 1.00 96.62 364 ARG A N 1
ATOM 2984 C CA . ARG A 1 364 ? 22.967 10.879 1.045 1.00 96.62 364 ARG A CA 1
ATOM 2985 C C . ARG A 1 364 ? 21.677 10.853 1.863 1.00 96.62 364 ARG A C 1
ATOM 2987 O O . ARG A 1 364 ? 21.675 10.438 3.020 1.00 96.62 364 ARG A O 1
ATOM 2994 N N . SER A 1 365 ? 20.563 11.299 1.281 1.00 95.12 365 SER A N 1
ATOM 2995 C CA . SER A 1 365 ? 19.265 11.286 1.962 1.00 95.12 365 SER A CA 1
ATOM 2996 C C . SER A 1 365 ? 18.755 9.864 2.226 1.00 95.12 365 SER A C 1
ATOM 2998 O O . SER A 1 365 ? 18.159 9.610 3.275 1.00 95.12 365 SER A O 1
ATOM 3000 N N . LEU A 1 366 ? 18.994 8.939 1.293 1.00 92.88 366 LEU A N 1
ATOM 3001 C CA . LEU A 1 366 ? 18.637 7.530 1.421 1.00 92.88 366 LEU A CA 1
ATOM 3002 C C . LEU A 1 366 ? 19.545 6.821 2.425 1.00 92.88 366 LEU A C 1
ATOM 3004 O O . LEU A 1 366 ? 19.036 6.085 3.264 1.00 92.88 366 LEU A O 1
ATOM 3008 N N . GLU A 1 367 ? 20.846 7.104 2.413 1.00 93.31 367 GLU A N 1
ATOM 3009 C CA . GLU A 1 367 ? 21.810 6.605 3.398 1.00 93.31 367 GLU A CA 1
ATOM 3010 C C . GLU A 1 367 ? 21.409 7.014 4.820 1.00 93.31 367 GLU A C 1
ATOM 3012 O O . GLU A 1 367 ? 21.261 6.151 5.682 1.00 93.31 367 GLU A O 1
ATOM 3017 N N . MET A 1 368 ? 21.091 8.294 5.056 1.00 92.00 368 MET A N 1
ATOM 3018 C CA . MET A 1 368 ? 20.610 8.754 6.369 1.00 92.00 368 MET A CA 1
ATOM 3019 C C . MET A 1 368 ? 19.313 8.054 6.807 1.00 92.00 368 MET A C 1
ATOM 3021 O O . MET A 1 368 ? 19.123 7.759 7.990 1.00 92.00 368 MET A O 1
ATOM 3025 N N . LYS A 1 369 ? 18.391 7.787 5.872 1.00 92.81 369 LYS A N 1
ATOM 3026 C CA . LYS A 1 369 ? 17.156 7.044 6.169 1.00 92.81 369 LYS A CA 1
ATOM 3027 C C . LYS A 1 369 ? 17.461 5.589 6.520 1.00 92.81 369 LYS A C 1
ATOM 3029 O O . LYS A 1 369 ? 16.919 5.096 7.504 1.00 92.81 369 LYS A O 1
ATOM 3034 N N . LEU A 1 370 ? 18.335 4.926 5.765 1.00 88.50 370 LEU A N 1
ATOM 3035 C CA . LEU A 1 370 ? 18.753 3.549 6.030 1.00 88.50 370 LEU A CA 1
ATOM 3036 C C . LEU A 1 370 ? 19.466 3.425 7.377 1.00 88.50 370 LEU A C 1
ATOM 3038 O O . LEU A 1 370 ? 19.164 2.506 8.133 1.00 88.50 370 LEU A O 1
ATOM 3042 N N . GLU A 1 371 ? 20.344 4.365 7.726 1.00 90.31 371 GLU A N 1
ATOM 3043 C CA . GLU A 1 371 ? 20.986 4.403 9.044 1.00 90.31 371 GLU A CA 1
ATOM 3044 C C . GLU A 1 371 ? 19.956 4.551 10.164 1.00 90.31 371 GLU A C 1
ATOM 3046 O O . GLU A 1 371 ? 19.992 3.806 11.142 1.00 90.31 371 GLU A O 1
ATOM 3051 N N . LYS A 1 372 ? 18.981 5.456 10.006 1.00 91.75 372 LYS A N 1
ATOM 3052 C CA . LYS A 1 372 ? 17.899 5.624 10.982 1.00 91.75 372 LYS A CA 1
ATOM 3053 C C . LYS A 1 372 ? 17.082 4.342 11.166 1.00 91.75 372 LYS A C 1
ATOM 3055 O O . LYS A 1 372 ? 16.790 3.983 12.303 1.00 91.75 372 LYS A O 1
ATOM 3060 N N . LEU A 1 373 ? 16.719 3.667 10.077 1.00 88.38 373 LEU A N 1
ATOM 3061 C CA . LEU A 1 373 ? 15.980 2.401 10.128 1.00 88.38 373 LEU A CA 1
ATOM 3062 C C . LEU A 1 373 ? 16.825 1.297 10.782 1.00 88.38 373 LEU A C 1
ATOM 3064 O O . LEU A 1 373 ? 16.348 0.593 11.668 1.00 88.38 373 LEU A O 1
ATOM 3068 N N . THR A 1 374 ? 18.117 1.230 10.455 1.00 86.69 374 THR A N 1
ATOM 3069 C CA . THR A 1 374 ? 19.061 0.285 11.074 1.00 86.69 374 THR A CA 1
ATOM 3070 C C . THR A 1 374 ? 19.176 0.518 12.587 1.00 86.69 374 THR A C 1
ATOM 3072 O O . THR A 1 374 ? 19.162 -0.435 13.364 1.00 86.69 374 THR A O 1
ATOM 3075 N N . LEU A 1 375 ? 19.215 1.779 13.037 1.00 87.38 375 LEU A N 1
ATOM 3076 C CA . LEU A 1 375 ? 19.204 2.137 14.464 1.00 87.38 375 LEU A CA 1
ATOM 3077 C C . LEU A 1 375 ? 17.884 1.772 15.164 1.00 87.38 375 LEU A C 1
ATOM 3079 O O . LEU A 1 375 ? 17.878 1.540 16.371 1.00 87.38 375 LEU A O 1
ATOM 3083 N N . GLN A 1 376 ? 16.773 1.712 14.425 1.00 89.81 376 GLN A N 1
ATOM 3084 C CA . GLN A 1 376 ? 15.468 1.264 14.924 1.00 89.81 376 GLN A CA 1
ATOM 3085 C C . GLN A 1 376 ? 15.310 -0.265 14.912 1.00 89.81 376 GLN A C 1
ATOM 3087 O O . GLN A 1 376 ? 14.320 -0.776 15.435 1.00 89.81 376 GLN A O 1
ATOM 3092 N N . GLY A 1 377 ? 16.304 -0.990 14.393 1.00 85.81 377 GLY A N 1
ATOM 3093 C CA . GLY A 1 377 ? 16.325 -2.447 14.356 1.00 85.81 377 GLY A CA 1
ATOM 3094 C C . GLY A 1 377 ? 15.742 -3.057 13.083 1.00 85.81 377 GLY A C 1
ATOM 3095 O O . GLY A 1 377 ? 15.516 -4.267 13.068 1.00 85.81 377 GLY A O 1
ATOM 3096 N N . ASP A 1 378 ? 15.522 -2.266 12.028 1.00 88.88 378 ASP A N 1
ATOM 3097 C CA . ASP A 1 378 ? 15.210 -2.815 10.708 1.00 88.88 378 ASP A CA 1
ATOM 3098 C C . ASP A 1 378 ? 16.421 -3.550 10.136 1.00 88.88 378 ASP A C 1
ATOM 3100 O O . ASP A 1 378 ? 17.580 -3.167 10.319 1.00 88.88 378 ASP A O 1
ATOM 3104 N N . TYR A 1 379 ? 16.139 -4.635 9.427 1.00 88.62 379 TYR A N 1
ATOM 3105 C CA . TYR A 1 379 ? 17.145 -5.502 8.841 1.00 88.62 379 TYR A CA 1
ATOM 3106 C C . TYR A 1 379 ? 16.709 -5.951 7.452 1.00 88.62 379 TYR A C 1
ATOM 3108 O O . TYR A 1 379 ? 15.524 -6.108 7.171 1.00 88.62 379 TYR A O 1
ATOM 3116 N N . ASP A 1 380 ? 17.691 -6.192 6.589 1.00 87.69 380 ASP A N 1
ATOM 3117 C CA . ASP A 1 380 ? 17.468 -6.750 5.261 1.00 87.69 380 ASP A CA 1
ATOM 3118 C C . ASP A 1 380 ? 17.147 -8.258 5.366 1.00 87.69 380 ASP A C 1
ATOM 3120 O O . ASP A 1 380 ? 18.020 -9.029 5.791 1.00 87.69 380 ASP A O 1
ATOM 3124 N N . PRO A 1 381 ? 15.942 -8.715 4.967 1.00 87.62 381 PRO A N 1
ATOM 3125 C CA . PRO A 1 381 ? 15.542 -10.122 5.051 1.00 87.62 381 PRO A CA 1
ATOM 3126 C C . PRO A 1 381 ? 16.368 -11.060 4.163 1.00 87.62 381 PRO A C 1
ATOM 3128 O O . PRO A 1 381 ? 16.403 -12.266 4.414 1.00 87.62 381 PRO A O 1
ATOM 3131 N N . SER A 1 382 ? 17.024 -10.534 3.121 1.00 91.19 382 SER A N 1
ATOM 3132 C CA . SER A 1 382 ? 17.875 -11.328 2.226 1.00 91.19 382 SER A CA 1
ATOM 3133 C C . SER A 1 382 ? 19.219 -11.688 2.866 1.00 91.19 382 SER A C 1
ATOM 3135 O O . SER A 1 382 ? 19.801 -12.730 2.558 1.00 91.19 382 SER A O 1
ATOM 3137 N N . ARG A 1 383 ? 19.696 -10.847 3.791 1.00 90.62 383 ARG A N 1
ATOM 3138 C CA . ARG A 1 383 ? 21.017 -10.957 4.420 1.00 90.62 383 ARG A CA 1
ATOM 3139 C C . ARG A 1 383 ? 20.947 -11.401 5.878 1.00 90.62 383 ARG A C 1
ATOM 3141 O O . ARG A 1 383 ? 21.852 -12.089 6.349 1.00 90.62 383 ARG A O 1
ATOM 3148 N N . THR A 1 384 ? 19.877 -11.040 6.579 1.00 89.50 384 THR A N 1
ATOM 3149 C CA . THR A 1 384 ? 19.739 -11.251 8.019 1.00 89.50 384 THR A CA 1
ATOM 3150 C C . THR A 1 384 ? 18.418 -11.941 8.326 1.00 89.50 384 THR A C 1
ATOM 3152 O O . THR A 1 384 ? 17.341 -11.409 8.073 1.00 89.50 384 THR A O 1
ATOM 3155 N N . LYS A 1 385 ? 18.494 -13.130 8.930 1.00 93.25 385 LYS A N 1
ATOM 3156 C CA . LYS A 1 385 ? 17.328 -13.857 9.439 1.00 93.25 385 LYS A CA 1
ATOM 3157 C C . LYS A 1 385 ? 17.291 -13.757 10.959 1.00 93.25 385 LYS A C 1
ATOM 3159 O O . LYS A 1 385 ? 18.173 -14.286 11.632 1.00 93.25 385 LYS A O 1
ATOM 3164 N N . VAL A 1 386 ? 16.259 -13.115 11.499 1.00 91.06 386 VAL A N 1
ATOM 3165 C CA . VAL A 1 386 ? 16.062 -13.022 12.950 1.00 91.06 386 VAL A CA 1
ATOM 3166 C C . VAL A 1 386 ? 15.448 -14.319 13.470 1.00 91.06 386 VAL A C 1
ATOM 3168 O O . VAL A 1 386 ? 14.429 -14.792 12.968 1.00 91.06 386 VAL A O 1
ATOM 3171 N N . VAL A 1 387 ? 16.082 -14.906 14.484 1.00 93.00 387 VAL A N 1
ATOM 3172 C CA . VAL A 1 387 ? 15.625 -16.121 15.165 1.00 93.00 387 VAL A CA 1
ATOM 3173 C C . VAL A 1 387 ? 15.537 -15.869 16.664 1.00 93.00 387 VAL A C 1
ATOM 3175 O O . VAL A 1 387 ? 16.366 -15.169 17.239 1.00 93.00 387 VAL A O 1
ATOM 3178 N N . HIS A 1 388 ? 14.537 -16.456 17.311 1.00 92.50 388 HIS A N 1
ATOM 3179 C CA . HIS A 1 388 ? 14.407 -16.471 18.764 1.00 92.50 388 HIS A CA 1
ATOM 3180 C C . HIS A 1 388 ? 13.881 -17.836 19.211 1.00 92.50 388 HIS A C 1
ATOM 3182 O O . HIS A 1 388 ? 13.290 -18.573 18.419 1.00 92.50 388 HIS A O 1
ATOM 3188 N N . PHE A 1 389 ? 14.064 -18.180 20.486 1.00 94.06 389 PHE A N 1
ATOM 3189 C CA . PHE A 1 389 ? 13.486 -19.404 21.038 1.00 94.06 389 PHE A CA 1
ATOM 3190 C C . PHE A 1 389 ? 11.959 -19.374 20.923 1.00 94.06 389 PHE A C 1
ATOM 3192 O O . PHE A 1 389 ? 11.332 -18.350 21.207 1.00 94.06 389 PHE A O 1
ATOM 3199 N N . SER A 1 390 ? 11.359 -20.489 20.503 1.00 91.50 390 SER A N 1
ATOM 3200 C CA . SER A 1 390 ? 9.899 -20.652 20.463 1.00 91.50 390 SER A CA 1
ATOM 3201 C C . SER A 1 390 ? 9.296 -20.529 21.866 1.00 91.50 390 SER A C 1
ATOM 3203 O O . SER A 1 390 ? 8.313 -19.817 22.077 1.00 91.50 390 SER A O 1
ATOM 3205 N N . MET A 1 391 ? 9.961 -21.151 22.839 1.00 91.00 391 MET A N 1
ATOM 3206 C CA . MET A 1 391 ? 9.706 -21.008 24.269 1.00 91.00 391 MET A CA 1
ATOM 3207 C C . MET A 1 391 ? 10.576 -19.883 24.830 1.00 91.00 391 MET A C 1
ATOM 3209 O O . MET A 1 391 ? 11.670 -20.121 25.338 1.00 91.00 391 MET A O 1
ATOM 3213 N N . ASN A 1 392 ? 10.115 -18.643 24.694 1.00 92.75 392 ASN A N 1
ATOM 3214 C CA . ASN A 1 392 ? 10.761 -17.478 25.277 1.00 92.75 392 ASN A CA 1
ATOM 3215 C C . ASN A 1 392 ? 9.916 -16.935 26.449 1.00 92.75 392 ASN A C 1
ATOM 3217 O O . ASN A 1 392 ? 8.723 -17.233 26.549 1.00 92.75 392 ASN A O 1
ATOM 3221 N N . PRO A 1 393 ? 10.499 -16.124 27.348 1.00 96.56 393 PRO A N 1
ATOM 3222 C CA . PRO A 1 393 ? 9.758 -15.567 28.480 1.00 96.56 393 PRO A CA 1
ATOM 3223 C C . PRO A 1 393 ? 8.490 -14.797 28.073 1.00 96.56 393 PRO A C 1
ATOM 3225 O O . PRO A 1 393 ? 7.493 -14.835 28.786 1.00 96.56 393 PRO A O 1
ATOM 3228 N N . MET A 1 394 ? 8.486 -14.149 26.902 1.00 92.94 394 MET A N 1
ATOM 3229 C CA . MET A 1 394 ? 7.322 -13.425 26.378 1.00 92.94 394 MET A CA 1
ATOM 3230 C C . MET A 1 394 ? 6.209 -14.37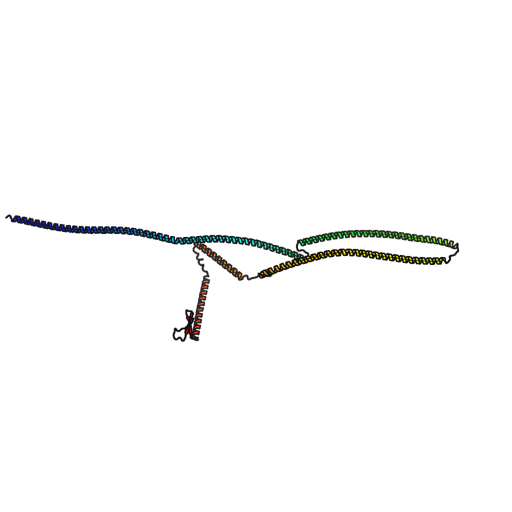0 25.891 1.00 92.94 394 MET A C 1
ATOM 3232 O O . MET A 1 394 ? 5.030 -14.059 26.057 1.00 92.94 394 MET A O 1
ATOM 3236 N N . SER A 1 395 ? 6.544 -15.510 25.283 1.00 93.38 395 SER A N 1
ATOM 3237 C CA . SER A 1 395 ? 5.581 -16.508 24.821 1.00 93.38 395 SER A CA 1
ATOM 3238 C C . SER A 1 395 ? 4.991 -17.274 25.997 1.00 93.38 395 SER A C 1
ATOM 3240 O O . SER A 1 395 ? 3.776 -17.448 26.030 1.00 93.38 395 SER A O 1
ATOM 3242 N N . LEU A 1 396 ? 5.804 -17.584 27.011 1.00 94.25 396 LEU A N 1
ATOM 3243 C CA . LEU A 1 396 ? 5.335 -18.099 28.299 1.00 94.25 396 LEU A CA 1
ATOM 3244 C C . LEU A 1 396 ? 4.389 -17.110 28.992 1.00 94.25 396 LEU A C 1
ATOM 3246 O O . LEU A 1 396 ? 3.275 -17.484 29.343 1.00 94.25 396 LEU A O 1
ATOM 3250 N N . ALA A 1 397 ? 4.765 -15.832 29.102 1.00 94.25 397 ALA A N 1
ATOM 3251 C CA . ALA A 1 397 ? 3.904 -14.811 29.704 1.00 94.25 397 ALA A CA 1
ATOM 3252 C C . ALA A 1 397 ? 2.599 -14.597 28.913 1.00 94.25 397 ALA A C 1
ATOM 3254 O O . ALA A 1 397 ? 1.541 -14.362 29.494 1.00 94.25 397 ALA A O 1
ATOM 3255 N N . LYS A 1 398 ? 2.642 -14.689 27.574 1.00 93.56 398 LYS A N 1
ATOM 3256 C CA . LYS A 1 398 ? 1.430 -14.668 26.737 1.00 93.56 398 LYS A CA 1
ATOM 3257 C C . LYS A 1 398 ? 0.546 -15.888 26.981 1.00 93.56 398 LYS A C 1
ATOM 3259 O O . LYS A 1 398 ? -0.671 -15.738 26.945 1.00 93.56 398 LYS A O 1
ATOM 3264 N N . GLN A 1 399 ? 1.134 -17.065 27.171 1.00 94.56 399 GLN A N 1
ATOM 3265 C CA . GLN A 1 399 ? 0.396 -18.295 27.434 1.00 94.56 399 GLN A CA 1
ATOM 3266 C C . GLN A 1 399 ? -0.263 -18.258 28.817 1.00 94.56 399 GLN A C 1
ATOM 3268 O O . GLN A 1 399 ? -1.470 -18.445 28.894 1.00 94.56 399 GLN A O 1
ATOM 3273 N N . GLN A 1 400 ? 0.480 -17.895 29.863 1.00 93.38 400 GLN A N 1
ATOM 3274 C CA . GLN A 1 400 ? -0.059 -17.731 31.218 1.00 93.38 400 GLN A CA 1
ATOM 3275 C C . GLN A 1 400 ? -1.219 -16.735 31.247 1.00 93.38 400 GLN A C 1
ATOM 3277 O O . GLN A 1 400 ? -2.285 -17.047 31.756 1.00 93.38 400 GLN A O 1
ATOM 3282 N N . ARG A 1 401 ? -1.073 -15.576 30.589 1.00 94.50 401 ARG A N 1
ATOM 3283 C CA . ARG A 1 401 ? -2.165 -14.596 30.500 1.00 94.50 401 ARG A CA 1
ATOM 3284 C C . ARG A 1 401 ? -3.410 -15.160 29.805 1.00 94.50 401 ARG A C 1
ATOM 3286 O O . ARG A 1 401 ? -4.524 -14.795 30.160 1.00 94.50 401 ARG A O 1
ATOM 3293 N N . LYS A 1 402 ? -3.239 -16.022 28.795 1.00 95.12 402 LYS A N 1
ATOM 3294 C CA . LYS A 1 402 ? -4.369 -16.703 28.141 1.00 95.12 402 LYS A CA 1
ATOM 3295 C C . LYS A 1 402 ? -5.034 -17.708 29.077 1.00 95.12 402 LYS A C 1
ATOM 3297 O O . LYS A 1 402 ? -6.257 -17.761 29.101 1.00 95.12 402 LYS A O 1
ATOM 3302 N N . GLU A 1 403 ? -4.247 -18.477 29.821 1.00 95.19 403 GLU A N 1
ATOM 3303 C CA . GLU A 1 403 ? -4.742 -19.453 30.798 1.00 95.19 403 GLU A CA 1
ATOM 3304 C C . GLU A 1 403 ? -5.503 -18.751 31.935 1.00 95.19 403 GLU A C 1
ATOM 3306 O O . GLU A 1 403 ? -6.631 -19.129 32.233 1.00 95.19 403 GLU A O 1
ATOM 3311 N N . GLU A 1 404 ? -4.963 -17.661 32.486 1.00 95.12 404 GLU A N 1
ATOM 3312 C CA . GLU A 1 404 ? -5.643 -16.814 33.478 1.00 95.12 404 GLU A CA 1
ATOM 3313 C C . GLU A 1 404 ? -6.956 -16.238 32.933 1.00 95.12 404 GLU A C 1
ATOM 3315 O O . GLU A 1 404 ? -7.983 -16.247 33.611 1.00 95.12 404 GLU A O 1
ATOM 3320 N N . GLN A 1 405 ? -6.953 -15.759 31.685 1.00 92.88 405 GLN A N 1
ATOM 3321 C CA . GLN A 1 405 ? -8.159 -15.233 31.049 1.00 92.88 405 GLN A CA 1
ATOM 3322 C C . GLN A 1 405 ? -9.226 -16.320 30.854 1.00 92.88 405 GLN A C 1
ATOM 3324 O O . GLN A 1 405 ? -10.409 -16.039 31.040 1.00 92.88 405 GLN A O 1
ATOM 3329 N N . GLN A 1 406 ? -8.826 -17.542 30.497 1.00 94.06 406 GLN A N 1
ATOM 3330 C CA . GLN A 1 406 ? -9.738 -18.683 30.385 1.00 94.06 406 GLN A CA 1
ATOM 3331 C C . GLN A 1 406 ? -10.310 -19.077 31.746 1.00 94.06 406 GLN A C 1
ATOM 3333 O O . GLN A 1 406 ? -11.520 -19.225 31.869 1.00 94.06 406 GLN A O 1
ATOM 3338 N N . GLN A 1 407 ? -9.474 -19.158 32.782 1.00 92.56 407 GLN A N 1
ATOM 3339 C CA . GLN A 1 407 ? -9.924 -19.450 34.145 1.00 92.56 407 GLN A CA 1
ATOM 3340 C C . GLN A 1 407 ? -10.937 -18.411 34.637 1.00 92.56 407 GLN A C 1
ATOM 3342 O O . GLN A 1 407 ? -12.005 -18.774 35.124 1.00 92.56 407 GLN A O 1
ATOM 3347 N N . LEU A 1 408 ? -10.658 -17.122 34.425 1.00 92.31 408 LEU A N 1
ATOM 3348 C CA . LEU A 1 408 ? -11.585 -16.041 34.764 1.00 92.31 408 LEU A CA 1
ATOM 3349 C C . LEU A 1 408 ? -12.897 -16.125 33.976 1.00 92.31 408 LEU A C 1
ATOM 3351 O O . LEU A 1 408 ? -13.958 -15.827 34.525 1.00 92.31 408 LEU A O 1
ATOM 3355 N N . GLN A 1 409 ? -12.849 -16.513 32.698 1.00 91.69 409 GLN A N 1
ATOM 3356 C CA . GLN A 1 409 ? -14.053 -16.722 31.891 1.00 91.69 409 GLN A CA 1
ATOM 3357 C C . GLN A 1 409 ? -14.896 -17.876 32.432 1.00 91.69 409 GLN A C 1
ATOM 3359 O O . GLN A 1 409 ? -16.089 -17.687 32.654 1.00 91.69 409 GLN A O 1
ATOM 3364 N N . GLU A 1 410 ? -14.280 -19.021 32.718 1.00 91.88 410 GLU A N 1
ATOM 3365 C CA . GLU A 1 410 ? -14.966 -20.173 33.305 1.00 91.88 410 GLU A CA 1
ATOM 3366 C C . GLU A 1 410 ? -15.566 -19.846 34.678 1.00 91.88 410 GLU A C 1
ATOM 3368 O O . GLU A 1 410 ? -16.697 -20.229 34.970 1.00 91.88 410 GLU A O 1
ATOM 3373 N N . GLU A 1 411 ? -14.847 -19.113 35.530 1.00 90.94 411 GLU A N 1
ATOM 3374 C CA . GLU A 1 411 ? -15.371 -18.660 36.822 1.00 90.94 411 GLU A CA 1
ATOM 3375 C C . GLU A 1 411 ? -16.544 -17.697 36.651 1.00 90.94 411 GLU A C 1
ATOM 3377 O O . GLU A 1 411 ? -17.564 -17.842 37.324 1.00 90.94 411 GLU A O 1
ATOM 3382 N N . CYS A 1 412 ? -16.446 -16.751 35.716 1.00 88.12 412 CYS A N 1
ATOM 3383 C CA . CYS A 1 412 ? -17.549 -15.854 35.396 1.00 88.12 412 CYS A CA 1
ATOM 3384 C C . CYS A 1 412 ? -18.773 -16.621 34.885 1.00 88.12 412 CYS A C 1
ATOM 3386 O O . CYS A 1 412 ? -19.895 -16.265 35.235 1.00 88.12 412 CYS A O 1
ATOM 3388 N N . GLU A 1 413 ? -18.587 -17.650 34.060 1.00 91.12 413 GLU A N 1
ATOM 3389 C CA . GLU A 1 413 ? -19.670 -18.505 33.568 1.00 91.12 413 GLU A CA 1
ATOM 3390 C C . GLU A 1 413 ? -20.310 -19.305 34.704 1.00 91.12 413 GLU A C 1
ATOM 3392 O O . GLU A 1 413 ? -21.529 -19.249 34.868 1.00 91.12 413 GLU A O 1
ATOM 3397 N N . ARG A 1 414 ? -19.505 -19.944 35.561 1.00 86.56 414 ARG A N 1
ATOM 3398 C CA . ARG A 1 414 ? -19.998 -20.665 36.748 1.00 86.56 414 ARG A CA 1
ATOM 3399 C C . ARG A 1 414 ? -20.764 -19.746 37.698 1.00 86.56 414 ARG A C 1
ATOM 3401 O O . ARG A 1 414 ? -21.835 -20.112 38.177 1.00 86.56 414 ARG A O 1
ATOM 3408 N N . LEU A 1 415 ? -20.252 -18.541 37.956 1.00 85.56 415 LEU A N 1
ATOM 3409 C CA . LEU A 1 415 ? -20.924 -17.549 38.800 1.00 85.56 415 LEU A CA 1
ATOM 3410 C C . LEU A 1 415 ? -22.227 -17.056 38.163 1.00 85.56 415 LEU A C 1
ATOM 3412 O O . LEU A 1 415 ? -23.233 -16.936 38.859 1.00 85.56 415 LEU A O 1
ATOM 3416 N N . ARG A 1 416 ? -22.252 -16.822 36.845 1.00 87.19 416 ARG A N 1
ATOM 3417 C CA . ARG A 1 416 ? -23.486 -16.475 36.115 1.00 87.19 416 ARG A CA 1
ATOM 3418 C C . ARG A 1 416 ? -24.522 -17.592 36.203 1.00 87.19 416 ARG A C 1
ATOM 3420 O O . ARG A 1 416 ? -25.701 -17.307 36.395 1.00 87.19 416 ARG A O 1
ATOM 3427 N N . GLU A 1 417 ? -24.106 -18.850 36.082 1.00 85.31 417 GLU A N 1
ATOM 3428 C CA . GLU A 1 417 ? -25.005 -19.994 36.239 1.00 85.31 417 GLU A CA 1
ATOM 3429 C C . GLU A 1 417 ? -25.540 -20.119 37.664 1.00 85.31 417 GLU A C 1
ATOM 3431 O O . GLU A 1 417 ? -26.736 -20.362 37.835 1.00 85.31 417 GLU A O 1
ATOM 3436 N N . LEU A 1 418 ? -24.696 -19.901 38.675 1.00 82.88 418 LEU A N 1
ATOM 3437 C CA . LEU A 1 418 ? -25.101 -19.912 40.079 1.00 82.88 418 LEU A CA 1
ATOM 3438 C C . LEU A 1 418 ? -26.120 -18.806 40.381 1.00 82.88 418 LEU A C 1
ATOM 3440 O O . LEU A 1 418 ? -27.159 -19.081 40.980 1.00 82.88 418 LEU A O 1
ATOM 3444 N N . VAL A 1 419 ? -25.864 -17.580 39.915 1.00 83.19 419 VAL A N 1
ATOM 3445 C CA . VAL A 1 419 ? -26.802 -16.453 40.040 1.00 83.19 419 VAL A CA 1
ATOM 3446 C C . VAL A 1 419 ? -28.130 -16.785 39.362 1.00 83.19 419 VAL A C 1
ATOM 3448 O O . VAL A 1 419 ? -29.176 -16.627 39.981 1.00 83.19 419 VAL A O 1
ATOM 3451 N N . ARG A 1 420 ? -28.109 -17.359 38.153 1.00 84.94 420 ARG A N 1
ATOM 3452 C CA . ARG A 1 420 ? -29.326 -17.788 37.443 1.00 84.94 420 ARG A CA 1
ATOM 3453 C C . ARG A 1 420 ? -30.141 -18.828 38.230 1.00 84.94 420 ARG A C 1
ATOM 3455 O O . ARG A 1 420 ? -31.368 -18.779 38.206 1.00 84.94 420 ARG A O 1
ATOM 3462 N N . VAL A 1 421 ? -29.489 -19.779 38.908 1.00 82.69 421 VAL A N 1
ATOM 3463 C CA . VAL A 1 421 ? -30.169 -20.796 39.741 1.00 82.69 421 VAL A CA 1
ATOM 3464 C C . VAL A 1 421 ? -30.789 -20.168 40.993 1.00 82.69 421 VAL A C 1
ATOM 3466 O O . VAL A 1 421 ? -31.924 -20.500 41.341 1.00 82.69 421 VAL A O 1
ATOM 3469 N N . LEU A 1 422 ? -30.075 -19.235 41.630 1.00 76.50 422 LEU A N 1
ATOM 3470 C CA . LEU A 1 422 ? -30.557 -18.494 42.799 1.00 76.50 422 LEU A CA 1
ATOM 3471 C C . LEU A 1 422 ? -31.736 -17.569 42.451 1.00 76.50 422 LEU A C 1
ATOM 3473 O O . LEU A 1 422 ? -32.739 -17.568 43.161 1.00 76.50 422 LEU A O 1
ATOM 3477 N N . GLU A 1 423 ? -31.659 -16.835 41.337 1.00 79.75 423 GLU A N 1
ATOM 3478 C CA . GLU A 1 423 ? -32.743 -15.978 40.828 1.00 79.75 423 GLU A CA 1
ATOM 3479 C C . GLU A 1 423 ? -33.989 -16.785 40.428 1.00 79.75 423 GLU A C 1
ATOM 3481 O O . GLU A 1 423 ? -35.113 -16.306 40.565 1.00 79.75 423 GLU A O 1
ATOM 3486 N N . GLY A 1 424 ? -33.808 -18.034 39.983 1.00 79.62 424 GLY A N 1
ATOM 3487 C CA . GLY A 1 424 ? -34.891 -18.970 39.667 1.00 79.62 424 GLY A CA 1
ATOM 3488 C C . GLY A 1 424 ? -35.573 -19.616 40.882 1.00 79.62 424 GLY A C 1
ATOM 3489 O O . GLY A 1 424 ? -36.480 -20.427 40.694 1.00 79.62 424 GLY A O 1
ATOM 3490 N N . GLY A 1 425 ? -35.154 -19.297 42.113 1.00 64.56 425 GLY A N 1
ATOM 3491 C CA . GLY A 1 425 ? -35.739 -19.842 43.346 1.00 64.56 425 GLY A CA 1
ATOM 3492 C C . GLY A 1 425 ? -35.384 -21.307 43.640 1.00 64.56 425 GLY A C 1
ATOM 3493 O O . GLY A 1 425 ? -36.060 -21.944 44.449 1.00 64.56 425 GLY A O 1
ATOM 3494 N N . GLY A 1 426 ? -34.352 -21.861 42.992 1.00 59.06 426 GLY A N 1
ATOM 3495 C CA . GLY A 1 426 ? -33.871 -23.222 43.244 1.00 59.06 426 GLY A CA 1
ATOM 3496 C C . GLY A 1 426 ? -32.916 -23.297 44.441 1.00 59.06 426 GLY A C 1
ATOM 3497 O O . GLY A 1 426 ? -32.073 -22.421 44.623 1.00 59.06 426 GLY A O 1
ATOM 3498 N N . SER A 1 427 ? -33.002 -24.364 45.247 1.00 57.31 427 SER A N 1
ATOM 3499 C CA . SER A 1 427 ? -31.940 -24.690 46.213 1.00 57.31 427 SER A CA 1
ATOM 3500 C C . SER A 1 427 ? -30.630 -24.955 45.474 1.00 57.31 427 SER A C 1
ATOM 3502 O O . SER A 1 427 ? -30.609 -25.672 44.472 1.00 57.31 427 SER A O 1
ATOM 3504 N N . ILE A 1 428 ? -29.544 -24.385 46.001 1.00 55.28 428 ILE A N 1
ATOM 3505 C CA . ILE A 1 428 ? -28.180 -24.548 45.495 1.00 55.28 428 ILE A CA 1
ATOM 3506 C C . ILE A 1 428 ? -27.888 -26.053 45.342 1.00 55.28 428 ILE A C 1
ATOM 3508 O O . ILE A 1 428 ? -28.022 -26.798 46.316 1.00 55.28 428 ILE A O 1
ATOM 3512 N N . PRO A 1 429 ? -27.505 -26.540 44.148 1.00 53.72 429 PRO A N 1
ATOM 3513 C CA . PRO A 1 429 ? -27.021 -27.903 43.995 1.00 53.72 429 PRO A CA 1
ATOM 3514 C C . PRO A 1 429 ? -25.773 -28.065 44.867 1.00 53.72 429 PRO A C 1
ATOM 3516 O O . PRO A 1 429 ? -24.814 -27.316 44.697 1.00 53.72 429 PRO A O 1
ATOM 3519 N N . GLY A 1 430 ? -25.750 -29.054 45.765 1.00 52.66 430 GLY A N 1
ATOM 3520 C CA . GLY A 1 430 ? -24.647 -29.290 46.716 1.00 52.66 430 GLY A CA 1
ATOM 3521 C C . GLY A 1 430 ? -23.255 -29.508 46.095 1.00 52.66 430 GLY A C 1
ATOM 3522 O O . GLY A 1 430 ? -22.271 -29.591 46.819 1.00 52.66 430 GLY A O 1
ATOM 3523 N N . ASN A 1 431 ? -23.142 -29.544 44.763 1.00 53.09 431 ASN A N 1
ATOM 3524 C CA . ASN A 1 431 ? -21.869 -29.512 44.038 1.00 53.09 431 ASN A CA 1
ATOM 3525 C C . ASN A 1 431 ? -21.280 -28.098 43.846 1.00 53.09 431 ASN A C 1
ATOM 3527 O O . ASN A 1 431 ? -20.179 -27.984 43.315 1.00 53.09 431 ASN A O 1
ATOM 3531 N N . LEU A 1 432 ? -21.978 -27.029 44.249 1.00 49.84 432 LEU A N 1
ATOM 3532 C CA . LEU A 1 432 ? -21.548 -25.633 44.056 1.00 49.84 432 LEU A CA 1
ATOM 3533 C C . LEU A 1 432 ? -21.371 -24.836 45.362 1.00 49.84 432 LEU A C 1
ATOM 3535 O O . LEU A 1 432 ? -20.962 -23.682 45.307 1.00 49.84 432 LEU A O 1
ATOM 3539 N N . GLU A 1 433 ? -21.578 -25.440 46.538 1.00 44.62 433 GLU A N 1
ATOM 3540 C CA . GLU A 1 433 ? -21.191 -24.830 47.831 1.00 44.62 433 GLU A CA 1
ATOM 3541 C C . GLU A 1 433 ? -19.672 -24.891 48.092 1.00 44.62 433 GLU A C 1
ATOM 3543 O O . GLU A 1 433 ? -19.170 -24.334 49.065 1.00 44.62 433 GLU A O 1
ATOM 3548 N N . GLY A 1 434 ? -18.909 -25.516 47.193 1.00 45.47 434 GLY A N 1
ATOM 3549 C CA . GLY A 1 434 ? -17.450 -25.587 47.244 1.00 45.47 434 GLY A CA 1
ATOM 3550 C C . GLY A 1 434 ? -16.736 -24.380 46.630 1.00 45.47 434 GLY A C 1
ATOM 3551 O O . GLY A 1 434 ? -15.726 -24.562 45.957 1.00 45.47 434 GLY A O 1
ATOM 3552 N N . VAL A 1 435 ? -17.233 -23.153 46.809 1.00 44.94 435 VAL A N 1
ATOM 3553 C CA . VAL A 1 435 ? -16.506 -21.940 46.384 1.00 44.94 435 VAL A CA 1
ATOM 3554 C C . VAL A 1 435 ? -15.663 -21.441 47.553 1.00 44.94 435 VAL A C 1
ATOM 3556 O O . VAL A 1 435 ? -15.991 -20.494 48.261 1.00 44.94 435 VAL A O 1
ATOM 3559 N N . GLY A 1 436 ? -14.572 -22.167 47.768 1.00 42.50 436 GLY A N 1
ATOM 3560 C CA . GLY A 1 436 ? -13.570 -21.904 48.791 1.00 42.50 436 GLY A CA 1
ATOM 3561 C C . GLY A 1 436 ? -12.414 -22.890 48.672 1.00 42.50 436 GLY A C 1
ATOM 3562 O O . GLY A 1 436 ? -12.104 -23.579 49.632 1.00 42.50 436 GLY A O 1
ATOM 3563 N N . GLY A 1 437 ? -11.828 -22.998 47.475 1.00 42.06 437 GLY A N 1
ATOM 3564 C CA . GLY A 1 437 ? -10.599 -23.752 47.227 1.00 42.06 437 GLY A CA 1
ATOM 3565 C C . GLY A 1 437 ? -10.737 -25.270 47.347 1.00 42.06 437 GLY A C 1
ATOM 3566 O O . GLY A 1 437 ? -10.394 -25.852 48.372 1.00 42.06 437 GLY A O 1
ATOM 3567 N N . PHE A 1 438 ? -11.096 -25.940 46.249 1.00 40.59 438 PHE A N 1
ATOM 3568 C CA . PHE A 1 438 ? -10.655 -27.321 46.038 1.00 40.59 438 PHE A CA 1
ATOM 3569 C C . PHE A 1 438 ? -9.149 -27.319 45.729 1.00 40.59 438 PHE A C 1
ATOM 3571 O O . PHE A 1 438 ? -8.721 -27.539 44.602 1.00 40.59 438 PHE A O 1
ATOM 3578 N N . GLN A 1 439 ? -8.342 -27.094 46.765 1.00 43.62 439 GLN A N 1
ATOM 3579 C CA . GLN A 1 439 ? -7.155 -27.922 46.929 1.00 43.62 439 GLN A CA 1
ATOM 3580 C C . GLN A 1 439 ? -7.689 -29.343 47.088 1.00 43.62 439 GLN A C 1
ATOM 3582 O O . GLN A 1 439 ? -8.604 -29.575 47.886 1.00 43.62 439 GLN A O 1
ATOM 3587 N N . SER A 1 440 ? -7.212 -30.285 46.276 1.00 47.97 440 SER A N 1
ATOM 3588 C CA . SER A 1 440 ? -7.682 -31.671 46.374 1.00 47.97 440 SER A CA 1
ATOM 3589 C C . SER A 1 440 ? -7.577 -32.144 47.839 1.00 47.97 440 SER A C 1
ATOM 3591 O O . SER A 1 440 ? -6.659 -31.726 48.545 1.00 47.97 440 SER A O 1
ATOM 3593 N N . PRO A 1 441 ? -8.468 -33.009 48.362 1.00 62.00 441 PRO A N 1
ATOM 3594 C CA . PRO A 1 441 ? -8.340 -33.514 49.738 1.00 62.00 441 PRO A CA 1
ATOM 3595 C C . PRO A 1 441 ? -6.964 -34.156 50.008 1.00 62.00 441 PRO A C 1
ATOM 3597 O O . PRO A 1 441 ? -6.517 -34.229 51.152 1.00 62.00 441 PRO A O 1
ATOM 3600 N N . GLN A 1 442 ? -6.271 -34.563 48.942 1.00 60.59 442 GLN A N 1
ATOM 3601 C CA . GLN A 1 442 ? -4.894 -35.032 48.939 1.00 60.59 442 GLN A CA 1
ATOM 3602 C C . GLN A 1 442 ? -3.879 -33.888 49.130 1.00 60.59 442 GLN A C 1
ATOM 3604 O O . GLN A 1 442 ? -3.011 -33.988 49.988 1.00 60.59 442 GLN A O 1
ATOM 3609 N N . GLU A 1 443 ? -4.046 -32.767 48.433 1.00 64.38 443 GLU A N 1
ATOM 3610 C CA . GLU A 1 443 ? -3.236 -31.551 48.577 1.00 64.38 443 GLU A CA 1
ATOM 3611 C C . GLU A 1 443 ? -3.466 -30.853 49.927 1.00 64.38 443 GLU A C 1
ATOM 3613 O O . GLU A 1 443 ? -2.516 -30.392 50.550 1.00 64.38 443 GLU A O 1
ATOM 3618 N N . VAL A 1 444 ? -4.692 -30.870 50.465 1.00 72.50 444 VAL A N 1
ATOM 3619 C CA . VAL A 1 444 ? -4.974 -30.397 51.834 1.00 72.50 444 VAL A CA 1
ATOM 3620 C C . VAL A 1 444 ? -4.297 -31.294 52.874 1.00 72.50 444 VAL A C 1
ATOM 3622 O O . VAL A 1 444 ? -3.787 -30.797 53.877 1.00 72.50 444 VAL A O 1
ATOM 3625 N N . ALA A 1 445 ? -4.261 -32.612 52.659 1.00 75.94 445 ALA A N 1
ATOM 3626 C CA . ALA A 1 445 ? -3.537 -33.529 53.538 1.00 75.94 445 ALA A CA 1
ATOM 3627 C C . ALA A 1 445 ? -2.010 -33.347 53.434 1.00 75.94 445 ALA A C 1
ATOM 3629 O O . ALA A 1 445 ? -1.311 -33.425 54.445 1.00 75.94 445 ALA A O 1
ATOM 3630 N N . GLU A 1 446 ? -1.491 -33.066 52.238 1.00 79.88 446 GLU A N 1
ATOM 3631 C CA . GLU A 1 446 ? -0.075 -32.770 52.007 1.00 79.88 446 GLU A CA 1
ATOM 3632 C C . GLU A 1 446 ? 0.336 -31.418 52.595 1.00 79.88 446 GLU A C 1
ATOM 3634 O O . GLU A 1 446 ? 1.362 -31.343 53.268 1.00 79.88 446 GLU A O 1
ATOM 3639 N N . LEU A 1 447 ? -0.482 -30.376 52.443 1.00 78.25 447 LEU A N 1
ATOM 3640 C CA . LEU A 1 447 ? -0.255 -29.066 53.051 1.00 78.25 447 LEU A CA 1
ATOM 3641 C C . LEU A 1 447 ? -0.367 -29.125 54.573 1.00 78.25 447 LEU A C 1
ATOM 3643 O O . LEU A 1 447 ? 0.476 -28.549 55.252 1.00 78.25 447 LEU A O 1
ATOM 3647 N N . LYS A 1 448 ? -1.324 -29.879 55.131 1.00 82.19 448 LYS A N 1
ATOM 3648 C CA . LYS A 1 448 ? -1.376 -30.136 56.581 1.00 82.19 448 LYS A CA 1
ATOM 3649 C C . LYS A 1 448 ? -0.112 -30.836 57.069 1.00 82.19 448 LYS A C 1
ATOM 3651 O O . LYS A 1 448 ? 0.489 -30.371 58.030 1.00 82.19 448 LYS A O 1
ATOM 3656 N N . LYS A 1 449 ? 0.370 -31.863 56.360 1.00 87.56 449 LYS A N 1
ATOM 3657 C CA . LYS A 1 449 ? 1.662 -32.499 56.670 1.00 87.56 449 LYS A CA 1
ATOM 3658 C C . LYS A 1 449 ? 2.839 -31.532 56.555 1.00 87.56 449 LYS A C 1
ATOM 3660 O O . LYS A 1 449 ? 3.756 -31.596 57.370 1.00 87.56 449 LYS A O 1
ATOM 3665 N N . GLN A 1 450 ? 2.846 -30.648 55.558 1.00 85.56 450 GLN A N 1
ATOM 3666 C CA . GLN A 1 450 ? 3.901 -29.647 55.406 1.00 85.56 450 GLN A CA 1
ATOM 3667 C C . GLN A 1 450 ? 3.868 -28.625 56.544 1.00 85.56 450 GLN A C 1
ATOM 3669 O O . GLN A 1 450 ? 4.925 -28.337 57.105 1.00 85.56 450 GLN A O 1
ATOM 3674 N N . VAL A 1 451 ? 2.687 -28.147 56.942 1.00 88.19 451 VAL A N 1
ATOM 3675 C CA . VAL A 1 451 ? 2.497 -27.253 58.094 1.00 88.19 451 VAL A CA 1
ATOM 3676 C C . VAL A 1 451 ? 2.942 -27.941 59.379 1.00 88.19 451 VAL A C 1
ATOM 3678 O O . VAL A 1 451 ? 3.796 -27.399 60.070 1.00 88.19 451 VAL A O 1
ATOM 3681 N N . GLU A 1 452 ? 2.493 -29.168 59.643 1.00 90.44 452 GLU A N 1
ATOM 3682 C CA . GLU A 1 452 ? 2.928 -29.960 60.801 1.00 90.44 452 GLU A CA 1
ATOM 3683 C C . GLU A 1 452 ? 4.453 -30.166 60.803 1.00 90.44 452 GLU A C 1
ATOM 3685 O O . GLU A 1 452 ? 5.111 -30.035 61.835 1.00 90.44 452 GLU A O 1
ATOM 3690 N N . SER A 1 453 ? 5.059 -30.427 59.638 1.00 89.12 453 SER A N 1
ATOM 3691 C CA . SER A 1 453 ? 6.514 -30.574 59.519 1.00 89.12 453 SER A CA 1
ATOM 3692 C C . SER A 1 453 ? 7.267 -29.259 59.761 1.00 89.12 453 SER A C 1
ATOM 3694 O O . SER A 1 453 ? 8.344 -29.264 60.366 1.00 89.12 453 SER A O 1
ATOM 3696 N N . ALA A 1 454 ? 6.709 -28.129 59.320 1.00 87.69 454 ALA A N 1
ATOM 3697 C CA . ALA A 1 454 ? 7.282 -26.801 59.495 1.00 87.69 454 ALA A CA 1
ATOM 3698 C C . ALA A 1 454 ? 7.128 -26.314 60.941 1.00 87.69 454 ALA A C 1
ATOM 3700 O O . ALA A 1 454 ? 8.072 -25.757 61.500 1.00 87.69 454 ALA A O 1
ATOM 3701 N N . GLU A 1 455 ? 5.986 -26.582 61.572 1.00 90.00 455 GLU A N 1
ATOM 3702 C CA . GLU A 1 455 ? 5.747 -26.360 62.997 1.00 90.00 455 GLU A CA 1
ATOM 3703 C C . GLU A 1 455 ? 6.713 -27.189 63.840 1.00 90.00 455 GLU A C 1
ATOM 3705 O O . GLU A 1 455 ? 7.399 -26.634 64.698 1.00 90.00 455 GLU A O 1
ATOM 3710 N N . LEU A 1 456 ? 6.886 -28.476 63.520 1.00 92.12 456 LEU A N 1
ATOM 3711 C CA . LEU A 1 456 ? 7.858 -29.340 64.187 1.00 92.12 456 LEU A CA 1
ATOM 3712 C C . LEU A 1 456 ? 9.297 -28.838 63.996 1.00 92.12 456 LEU A C 1
ATOM 3714 O O . LEU A 1 456 ? 10.092 -28.851 64.937 1.00 92.12 456 LEU A O 1
ATOM 3718 N N . LYS A 1 457 ? 9.651 -28.359 62.796 1.00 89.56 457 LYS A N 1
ATOM 3719 C CA . LYS A 1 457 ? 10.967 -27.756 62.530 1.00 89.56 457 LYS A CA 1
ATOM 3720 C C . LYS A 1 457 ? 11.168 -26.469 63.331 1.00 89.56 457 LYS A C 1
ATOM 3722 O O . LYS A 1 457 ? 12.237 -26.288 63.909 1.00 89.56 457 LYS A O 1
ATOM 3727 N N . ASN A 1 458 ? 10.158 -25.604 63.408 1.00 89.25 458 ASN A N 1
ATOM 3728 C CA . ASN A 1 458 ? 10.196 -24.384 64.214 1.00 89.25 458 ASN A CA 1
ATOM 3729 C C . ASN A 1 458 ? 10.285 -24.693 65.710 1.00 89.25 458 ASN A C 1
ATOM 3731 O O . ASN A 1 458 ? 11.000 -24.004 66.435 1.00 89.25 458 ASN A O 1
ATOM 3735 N N . GLN A 1 459 ? 9.606 -25.739 66.176 1.00 92.25 459 GLN A N 1
ATOM 3736 C CA . GLN A 1 459 ? 9.670 -26.177 67.564 1.00 92.25 459 GLN A CA 1
ATOM 3737 C C . GLN A 1 459 ? 11.058 -26.713 67.916 1.00 92.25 459 GLN A C 1
ATOM 3739 O O . GLN A 1 459 ? 11.663 -26.235 68.873 1.00 92.25 459 GLN A O 1
ATOM 3744 N N . ARG A 1 460 ? 11.636 -27.572 67.068 1.00 91.06 460 ARG A N 1
ATOM 3745 C CA . ARG A 1 460 ? 13.036 -28.010 67.202 1.00 91.06 460 ARG A CA 1
ATOM 3746 C C . ARG A 1 460 ? 14.013 -26.838 67.162 1.00 91.06 460 ARG A C 1
ATOM 3748 O O . ARG A 1 460 ? 14.977 -26.818 67.918 1.00 91.06 460 ARG A O 1
ATOM 3755 N N . LEU A 1 461 ? 13.780 -25.841 66.307 1.00 90.88 461 LEU A N 1
ATOM 3756 C CA . LEU A 1 461 ? 14.635 -24.654 66.241 1.00 90.88 461 LEU A CA 1
ATOM 3757 C C . LEU A 1 461 ? 14.555 -23.830 67.536 1.00 90.88 461 LEU A C 1
ATOM 3759 O O . LEU A 1 461 ? 15.588 -23.381 68.030 1.00 90.88 461 LEU A O 1
ATOM 3763 N N . LYS A 1 462 ? 13.358 -23.678 68.119 1.00 90.12 462 LYS A N 1
ATOM 3764 C CA . LYS A 1 462 ? 13.171 -23.053 69.438 1.00 90.12 462 LYS A CA 1
ATOM 3765 C C . LYS A 1 462 ? 13.885 -23.839 70.538 1.00 90.12 462 LYS A C 1
ATOM 3767 O O . LYS A 1 462 ? 14.560 -23.223 71.354 1.00 90.12 462 LYS A O 1
ATOM 3772 N N . GLU A 1 463 ? 13.793 -25.166 70.538 1.00 91.88 463 GLU A N 1
ATOM 3773 C CA . GLU A 1 463 ? 14.488 -26.036 71.500 1.00 91.88 463 GLU A CA 1
ATOM 3774 C C . GLU A 1 463 ? 16.011 -25.928 71.373 1.00 91.88 463 GLU A C 1
ATOM 3776 O O . GLU A 1 463 ? 16.710 -25.772 72.374 1.00 91.88 463 GLU A O 1
ATOM 3781 N N . VAL A 1 464 ? 16.544 -25.934 70.147 1.00 93.69 464 VAL A N 1
ATOM 3782 C CA . VAL A 1 464 ? 17.980 -25.744 69.896 1.00 93.69 464 VAL A CA 1
ATOM 3783 C C . VAL A 1 464 ? 18.424 -24.356 70.346 1.00 93.69 464 VAL A C 1
ATOM 3785 O O . VAL A 1 464 ? 19.455 -24.236 71.004 1.00 93.69 464 VAL A O 1
ATOM 3788 N N . PHE A 1 465 ? 17.650 -23.310 70.046 1.00 90.06 465 PHE A N 1
ATOM 3789 C CA . PHE A 1 465 ? 17.957 -21.952 70.490 1.00 90.06 465 PHE A CA 1
ATOM 3790 C C . PHE A 1 465 ? 17.939 -21.837 72.020 1.00 90.06 465 PHE A C 1
ATOM 3792 O O . PHE A 1 465 ? 18.864 -21.273 72.601 1.00 90.06 465 PHE A O 1
ATOM 3799 N N . GLN A 1 466 ? 16.944 -22.429 72.686 1.00 89.06 466 GLN A N 1
ATOM 3800 C CA . GLN A 1 466 ? 16.882 -22.501 74.148 1.00 89.06 466 GLN A CA 1
ATOM 3801 C C . GLN A 1 466 ? 18.067 -23.277 74.732 1.00 89.06 466 GLN A C 1
ATOM 3803 O O . GLN A 1 466 ? 18.679 -22.839 75.701 1.00 89.06 466 GLN A O 1
ATOM 3808 N N . THR A 1 467 ? 18.448 -24.392 74.115 1.00 91.88 467 THR A N 1
ATOM 3809 C CA . THR A 1 467 ? 19.601 -25.182 74.560 1.00 91.88 467 THR A CA 1
ATOM 3810 C C . THR A 1 467 ? 20.896 -24.387 74.394 1.00 91.88 467 THR A C 1
ATOM 3812 O O . THR A 1 467 ? 21.720 -24.348 75.304 1.00 91.88 467 THR A O 1
ATOM 3815 N N . LYS A 1 468 ? 21.060 -23.676 73.272 1.00 90.94 468 LYS A N 1
ATOM 3816 C CA . LYS A 1 468 ? 22.235 -22.839 73.002 1.00 90.94 468 LYS A CA 1
ATOM 3817 C C . LYS A 1 468 ? 22.314 -21.621 73.914 1.00 90.94 468 LYS A C 1
ATOM 3819 O O . LYS A 1 468 ? 23.402 -21.305 74.388 1.00 90.94 468 LYS A O 1
ATOM 3824 N N . ILE A 1 469 ? 21.192 -20.959 74.210 1.00 89.50 469 ILE A N 1
ATOM 3825 C CA . ILE A 1 469 ? 21.199 -19.832 75.150 1.00 89.50 469 ILE A CA 1
ATOM 3826 C C . ILE A 1 469 ? 21.472 -20.310 76.579 1.00 89.50 469 ILE A C 1
ATOM 3828 O O . ILE A 1 469 ? 22.193 -19.638 77.306 1.00 89.50 469 ILE A O 1
ATOM 3832 N N . GLN A 1 470 ? 20.966 -21.482 76.977 1.00 87.81 470 GLN A N 1
ATOM 3833 C CA . GLN A 1 470 ? 21.279 -22.086 78.275 1.00 87.81 470 GLN A CA 1
ATOM 3834 C C . GLN A 1 470 ? 22.754 -22.490 78.370 1.00 87.81 470 GLN A C 1
ATOM 3836 O O . GLN A 1 470 ? 23.391 -22.220 79.385 1.00 87.81 470 GLN A O 1
ATOM 3841 N N . GLU A 1 471 ? 23.316 -23.082 77.313 1.00 90.81 471 GLU A N 1
ATOM 3842 C CA . GLU A 1 471 ? 24.744 -23.397 77.214 1.00 90.81 471 GLU A CA 1
ATOM 3843 C C . GLU A 1 471 ? 25.587 -22.123 77.362 1.00 90.81 471 GLU A C 1
ATOM 3845 O O . GLU A 1 471 ? 26.486 -22.073 78.201 1.00 90.81 471 GLU A O 1
ATOM 3850 N N . PHE A 1 472 ? 25.234 -21.058 76.636 1.00 90.00 472 PHE A N 1
ATOM 3851 C CA . PHE A 1 472 ? 25.900 -19.761 76.735 1.00 90.00 472 PHE A CA 1
ATOM 3852 C C . PHE A 1 472 ? 25.790 -19.160 78.142 1.00 90.00 472 PHE A C 1
ATOM 3854 O O . PHE A 1 472 ? 26.804 -18.777 78.720 1.00 90.00 472 PHE A O 1
ATOM 3861 N N . ARG A 1 473 ? 24.591 -19.146 78.743 1.00 89.06 473 ARG A N 1
ATOM 3862 C CA . ARG A 1 473 ? 24.382 -18.668 80.121 1.00 89.06 473 ARG A CA 1
ATOM 3863 C C . ARG A 1 473 ? 25.212 -19.457 81.124 1.00 89.06 473 ARG A C 1
ATOM 3865 O O . ARG A 1 473 ? 25.806 -18.856 82.011 1.00 89.06 473 ARG A O 1
ATOM 3872 N N . LYS A 1 474 ? 25.298 -20.780 80.972 1.00 87.38 474 LYS A N 1
ATOM 3873 C CA . LYS A 1 474 ? 26.096 -21.647 81.846 1.00 87.38 474 LYS A CA 1
ATOM 3874 C C . LYS A 1 474 ? 27.591 -21.366 81.713 1.00 87.38 474 LYS A C 1
ATOM 3876 O O . LYS A 1 474 ? 28.292 -21.322 82.723 1.00 87.38 474 LYS A O 1
ATOM 3881 N N . VAL A 1 475 ? 28.077 -21.149 80.491 1.00 89.25 475 VAL A N 1
ATOM 3882 C CA . VAL A 1 475 ? 29.473 -20.768 80.240 1.00 89.25 475 VAL A CA 1
ATOM 3883 C C . VAL A 1 475 ? 29.768 -19.390 80.830 1.00 89.25 475 VAL A C 1
ATOM 3885 O O . VAL A 1 475 ? 30.730 -19.263 81.581 1.00 89.25 475 VAL A O 1
ATOM 3888 N N . CYS A 1 476 ? 28.925 -18.385 80.575 1.00 85.25 476 CYS A N 1
ATOM 3889 C CA . CYS A 1 476 ? 29.067 -17.054 81.167 1.00 85.25 476 CYS A CA 1
ATOM 3890 C C . CYS A 1 476 ? 29.067 -17.122 82.694 1.00 85.25 476 CYS A C 1
ATOM 3892 O O . CYS A 1 476 ? 29.990 -16.611 83.313 1.00 85.25 476 CYS A O 1
ATOM 3894 N N . TYR A 1 477 ? 28.118 -17.841 83.291 1.00 88.19 477 TYR A N 1
ATOM 3895 C CA . TYR A 1 477 ? 28.055 -18.030 84.736 1.00 88.19 477 TYR A CA 1
ATOM 3896 C C . TYR A 1 477 ? 29.336 -18.650 85.297 1.00 88.19 477 TYR A C 1
ATOM 3898 O O . TYR A 1 477 ? 29.884 -18.148 86.271 1.00 88.19 477 TYR A O 1
ATOM 3906 N N . THR A 1 478 ? 29.860 -19.692 84.648 1.00 86.00 478 THR A N 1
ATOM 3907 C CA . THR A 1 478 ? 31.073 -20.386 85.110 1.00 86.00 478 THR A CA 1
ATOM 3908 C C . THR A 1 478 ? 32.331 -19.527 84.953 1.00 86.00 478 THR A C 1
ATOM 3910 O O . THR A 1 478 ? 33.213 -19.578 85.803 1.00 86.00 478 THR A O 1
ATOM 3913 N N . LEU A 1 479 ? 32.435 -18.750 83.869 1.00 86.38 479 LEU A N 1
ATOM 3914 C CA . LEU A 1 479 ? 33.632 -17.962 83.561 1.00 86.38 479 LEU A CA 1
ATOM 3915 C C . LEU A 1 479 ? 33.668 -16.612 84.282 1.00 86.38 479 LEU A C 1
ATOM 3917 O O . LEU A 1 479 ? 34.732 -16.193 84.727 1.00 86.38 479 LEU A O 1
ATOM 3921 N N . THR A 1 480 ? 32.537 -15.910 84.358 1.00 84.12 480 THR A N 1
ATOM 3922 C CA . THR A 1 480 ? 32.472 -14.537 84.888 1.00 84.12 480 THR A CA 1
ATOM 3923 C C . THR A 1 480 ? 31.876 -14.464 86.285 1.00 84.12 480 THR A C 1
ATOM 3925 O O . THR A 1 480 ? 31.992 -13.431 86.939 1.00 84.12 480 THR A O 1
ATOM 3928 N N . GLY A 1 481 ? 31.232 -15.536 86.748 1.00 83.50 481 GLY A N 1
ATOM 3929 C CA . GLY A 1 481 ? 30.536 -15.561 88.025 1.00 83.50 481 GLY A CA 1
ATOM 3930 C C . GLY A 1 481 ? 29.179 -14.860 88.021 1.00 83.50 481 GLY A C 1
ATOM 3931 O O . GLY A 1 481 ? 28.633 -14.632 89.094 1.00 83.50 481 GLY A O 1
ATOM 3932 N N . TYR A 1 482 ? 28.619 -14.519 86.853 1.00 86.19 482 TYR A N 1
ATOM 3933 C CA . TYR A 1 482 ? 27.313 -13.859 86.737 1.00 86.19 482 TYR A CA 1
ATOM 3934 C C . TYR A 1 482 ? 26.337 -14.652 85.862 1.00 86.19 482 TYR A C 1
ATOM 3936 O O . TYR A 1 482 ? 26.635 -14.997 84.718 1.00 86.19 482 TYR A O 1
ATOM 3944 N N . GLN A 1 483 ? 25.143 -14.914 86.390 1.00 86.31 483 GLN A N 1
ATOM 3945 C CA . GLN A 1 483 ? 24.026 -15.527 85.681 1.00 86.31 483 GLN A CA 1
ATOM 3946 C C . GLN A 1 483 ? 23.226 -14.425 84.995 1.00 86.31 483 GLN A C 1
ATOM 3948 O O . GLN A 1 483 ? 22.747 -13.511 85.658 1.00 86.31 483 GLN A O 1
ATOM 3953 N N . ILE A 1 484 ? 23.100 -14.511 83.670 1.00 86.81 484 ILE A N 1
ATOM 3954 C CA . ILE A 1 484 ? 22.451 -13.492 82.839 1.00 86.81 484 ILE A CA 1
ATOM 3955 C C . ILE A 1 484 ? 21.089 -14.016 82.378 1.00 86.81 484 ILE A C 1
ATOM 3957 O O . ILE A 1 484 ? 21.029 -14.880 81.504 1.00 86.81 484 ILE A O 1
ATOM 3961 N N . ASP A 1 485 ? 20.002 -13.469 82.913 1.00 84.75 485 ASP A N 1
ATOM 3962 C CA . ASP A 1 485 ? 18.631 -13.814 82.538 1.00 84.75 485 ASP A CA 1
ATOM 3963 C C . ASP A 1 485 ? 17.910 -12.628 81.889 1.00 84.75 485 ASP A C 1
ATOM 3965 O O . ASP A 1 485 ? 18.060 -11.484 82.301 1.00 84.75 485 ASP A O 1
ATOM 3969 N N . ILE A 1 486 ? 17.115 -12.893 80.851 1.00 84.12 486 ILE A N 1
ATOM 3970 C CA . ILE A 1 486 ? 16.330 -11.863 80.154 1.00 84.12 486 ILE A CA 1
ATOM 3971 C C . ILE A 1 486 ? 14.958 -11.779 80.828 1.00 84.12 486 ILE A C 1
ATOM 3973 O O . ILE A 1 486 ? 14.263 -12.793 80.921 1.00 84.12 486 ILE A O 1
ATOM 3977 N N . THR A 1 487 ? 14.569 -10.599 81.310 1.00 80.06 487 THR A N 1
ATOM 3978 C CA . THR A 1 487 ? 13.251 -10.360 81.921 1.00 80.06 487 THR A CA 1
ATOM 3979 C C . THR A 1 487 ? 12.179 -10.091 80.859 1.00 80.06 487 THR A C 1
ATOM 3981 O O . THR A 1 487 ? 12.477 -9.851 79.689 1.00 80.06 487 THR A O 1
ATOM 3984 N N . THR A 1 488 ? 10.904 -10.093 81.260 1.00 73.00 488 THR A N 1
ATOM 3985 C CA . THR A 1 488 ? 9.751 -9.824 80.376 1.00 73.00 488 THR A CA 1
ATOM 3986 C C . THR A 1 488 ? 9.742 -8.418 79.763 1.00 73.00 488 THR A C 1
ATOM 3988 O O . THR A 1 488 ? 8.989 -8.174 78.827 1.00 73.00 488 THR A O 1
ATOM 3991 N N . GLU A 1 489 ? 10.585 -7.504 80.250 1.00 77.94 489 GLU A N 1
ATOM 3992 C CA . GLU A 1 489 ? 10.714 -6.124 79.763 1.00 77.94 489 GLU A CA 1
ATOM 3993 C C . GLU A 1 489 ? 11.952 -5.910 78.865 1.00 77.94 489 GLU A C 1
ATOM 3995 O O . GLU A 1 489 ? 12.394 -4.774 78.691 1.00 77.94 489 GLU A O 1
ATOM 4000 N N . ASN A 1 490 ? 12.534 -6.984 78.304 1.00 75.44 490 ASN A N 1
ATOM 4001 C CA . ASN A 1 490 ? 13.787 -6.957 77.527 1.00 75.44 490 ASN A CA 1
ATOM 4002 C C . ASN A 1 490 ? 14.981 -6.352 78.291 1.00 75.44 490 ASN A C 1
ATOM 4004 O O . ASN A 1 490 ? 15.882 -5.781 77.684 1.00 75.44 490 ASN A O 1
ATOM 4008 N N . GLN A 1 491 ? 15.000 -6.477 79.618 1.00 83.19 491 GLN A N 1
ATOM 4009 C CA . GLN A 1 491 ? 16.143 -6.094 80.447 1.00 83.19 491 GLN A CA 1
ATOM 4010 C C . GLN A 1 491 ? 16.96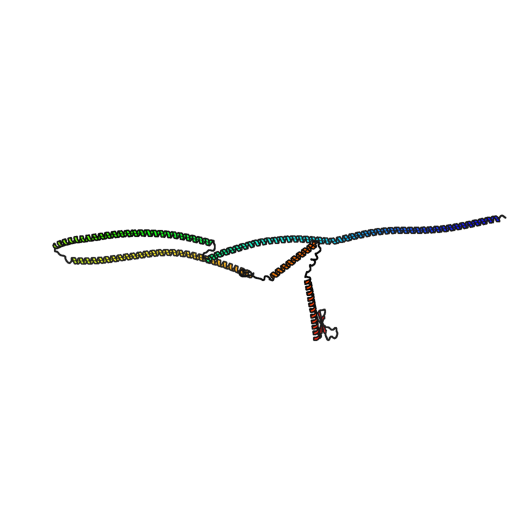5 -7.340 80.790 1.00 83.19 491 GLN A C 1
ATOM 4012 O O . GLN A 1 491 ? 16.425 -8.438 80.950 1.00 83.19 491 GLN A O 1
ATOM 4017 N N . TYR A 1 492 ? 18.274 -7.173 80.931 1.00 85.25 492 TYR A N 1
ATOM 4018 C CA . TYR A 1 492 ? 19.202 -8.209 81.362 1.00 85.25 492 TYR A CA 1
ATOM 4019 C C . TYR A 1 492 ? 19.377 -8.147 82.878 1.00 85.25 492 TYR A C 1
ATOM 4021 O O . TYR A 1 492 ? 19.893 -7.174 83.424 1.00 85.25 492 TYR A O 1
ATOM 4029 N N . ARG A 1 493 ? 18.953 -9.205 83.562 1.00 85.25 493 ARG A N 1
ATOM 4030 C CA . ARG A 1 493 ? 19.174 -9.433 84.986 1.00 85.25 493 ARG A CA 1
ATOM 4031 C C . ARG A 1 493 ? 20.465 -10.215 85.175 1.00 85.25 493 ARG A C 1
ATOM 4033 O O . ARG A 1 493 ? 20.576 -11.334 84.685 1.00 85.25 493 ARG A O 1
ATOM 4040 N N . LEU A 1 494 ? 21.414 -9.639 85.900 1.00 87.00 494 LEU A N 1
ATOM 4041 C CA . LEU A 1 494 ? 22.657 -10.284 86.300 1.00 87.00 494 LEU A CA 1
ATOM 4042 C C . LEU A 1 494 ? 22.586 -10.669 87.779 1.00 87.00 494 LEU A C 1
ATOM 4044 O O . LEU A 1 494 ? 22.441 -9.797 88.634 1.00 87.00 494 LEU A O 1
ATOM 4048 N N . SER A 1 495 ? 22.734 -11.956 88.079 1.00 85.69 495 SER A N 1
ATOM 4049 C CA . SER A 1 495 ? 22.826 -12.490 89.443 1.00 85.69 495 SER A CA 1
ATOM 4050 C C . SER A 1 495 ? 24.221 -13.067 89.677 1.00 85.69 495 SER A C 1
ATOM 4052 O O . SER A 1 495 ? 24.669 -13.925 88.922 1.00 85.69 495 SER A O 1
ATOM 4054 N N . SER A 1 496 ? 24.937 -12.574 90.686 1.00 84.19 496 SER A N 1
ATOM 4055 C CA . SER A 1 496 ? 26.314 -13.001 90.980 1.00 84.19 496 SER A CA 1
ATOM 4056 C C . SER A 1 496 ? 26.351 -14.322 91.756 1.00 84.19 496 SER A C 1
ATOM 4058 O O . SER A 1 496 ? 25.510 -14.541 92.624 1.00 84.19 496 SER A O 1
ATOM 4060 N N . ILE A 1 497 ? 27.367 -15.163 91.523 1.00 80.00 497 ILE A N 1
ATOM 4061 C CA . ILE A 1 497 ? 27.674 -16.360 92.336 1.00 80.00 497 ILE A CA 1
ATOM 4062 C C . ILE A 1 497 ? 27.920 -15.986 93.802 1.00 80.00 497 ILE A C 1
ATOM 4064 O O . ILE A 1 497 ? 27.636 -16.772 94.703 1.00 80.00 497 ILE A O 1
ATOM 4068 N N . TYR A 1 498 ? 28.447 -14.786 94.038 1.00 79.50 498 TYR A N 1
ATOM 4069 C CA . TYR A 1 498 ? 28.826 -14.300 95.363 1.00 79.50 498 TYR A CA 1
ATOM 4070 C C . TYR A 1 498 ? 27.783 -13.351 95.970 1.00 79.50 498 TYR A C 1
ATOM 4072 O O . TYR A 1 498 ? 28.130 -12.531 96.814 1.00 79.50 498 TYR A O 1
ATOM 4080 N N . ALA A 1 499 ? 26.527 -13.409 95.515 1.00 81.69 499 ALA A N 1
ATOM 4081 C CA . ALA A 1 499 ? 25.449 -12.599 96.077 1.00 81.69 499 ALA A CA 1
ATOM 4082 C C . ALA A 1 499 ? 25.216 -12.933 97.565 1.00 81.69 499 ALA A C 1
ATOM 4084 O O . ALA A 1 499 ? 25.131 -14.105 97.936 1.00 81.69 499 ALA A O 1
ATOM 4085 N N . GLU A 1 500 ? 25.101 -11.907 98.414 1.00 74.12 500 GLU A N 1
ATOM 4086 C CA . GLU A 1 500 ? 24.897 -12.066 99.862 1.00 74.12 500 GLU A CA 1
ATOM 4087 C C . GLU A 1 500 ? 23.458 -12.505 100.189 1.00 74.12 500 GLU A C 1
ATOM 4089 O O . GLU A 1 500 ? 23.226 -13.242 101.155 1.00 74.12 500 GLU A O 1
ATOM 4094 N N . HIS A 1 501 ? 22.486 -12.123 99.348 1.00 75.62 501 HIS A N 1
ATOM 4095 C CA . HIS A 1 501 ? 21.090 -12.545 99.443 1.00 75.62 501 HIS A CA 1
ATOM 4096 C C . HIS A 1 501 ? 20.553 -13.115 98.117 1.00 75.62 501 HIS A C 1
ATOM 4098 O O . HIS A 1 501 ? 20.920 -12.685 97.027 1.00 75.62 501 HIS A O 1
ATOM 4104 N N . GLN A 1 502 ? 19.614 -14.071 98.197 1.00 69.25 502 GLN A N 1
ATOM 4105 C CA . GLN A 1 502 ? 19.047 -14.778 97.028 1.00 69.25 502 GLN A CA 1
ATOM 4106 C C . GLN A 1 502 ? 18.286 -13.875 96.033 1.00 69.25 502 GLN A C 1
ATOM 4108 O O . GLN A 1 502 ? 17.939 -14.326 94.944 1.00 69.25 502 GLN A O 1
ATOM 4113 N N . GLY A 1 503 ? 18.004 -12.621 96.399 1.00 73.25 503 GLY A N 1
ATOM 4114 C CA . GLY A 1 503 ? 17.303 -11.647 95.559 1.00 73.25 503 GLY A CA 1
ATOM 4115 C C . GLY A 1 503 ? 18.203 -10.601 94.896 1.00 73.25 503 GLY A C 1
ATOM 4116 O O . GLY A 1 503 ? 17.700 -9.821 94.085 1.00 73.25 503 GLY A O 1
ATOM 4117 N N . ASP A 1 504 ? 19.500 -10.568 95.214 1.00 78.44 504 ASP A N 1
ATOM 4118 C CA . ASP A 1 504 ? 20.384 -9.500 94.748 1.00 78.44 504 ASP A CA 1
ATOM 4119 C C . ASP A 1 504 ? 20.689 -9.681 93.259 1.00 78.44 504 ASP A C 1
ATOM 4121 O O . ASP A 1 504 ? 21.295 -10.664 92.818 1.00 78.44 504 ASP A O 1
ATOM 4125 N N . CYS A 1 505 ? 20.238 -8.723 92.454 1.00 83.31 505 CYS A N 1
ATOM 4126 C CA . CYS A 1 505 ? 20.472 -8.722 91.021 1.00 83.31 505 CYS A CA 1
ATOM 4127 C C . CYS A 1 505 ? 20.678 -7.307 90.483 1.00 83.31 505 CYS A C 1
ATOM 4129 O O . CYS A 1 505 ? 20.123 -6.333 90.991 1.00 83.31 505 CYS A O 1
ATOM 4131 N N . LEU A 1 506 ? 21.483 -7.205 89.429 1.00 82.00 506 LEU A N 1
ATOM 4132 C CA . LEU A 1 506 ? 21.698 -5.974 88.680 1.00 82.00 506 LEU A CA 1
ATOM 4133 C C . LEU A 1 506 ? 20.848 -6.020 87.413 1.00 82.00 506 LEU A C 1
ATOM 4135 O O . LEU A 1 506 ? 20.892 -7.002 86.674 1.00 82.00 506 LEU A O 1
ATOM 4139 N N . LEU A 1 507 ? 20.071 -4.972 87.161 1.00 83.75 507 LEU A N 1
ATOM 4140 C CA . LEU A 1 507 ? 19.243 -4.853 85.964 1.00 83.75 507 LEU A CA 1
ATOM 4141 C C . LEU A 1 507 ? 19.908 -3.888 84.982 1.00 83.75 507 LEU A C 1
ATOM 4143 O O . LEU A 1 507 ? 20.175 -2.737 85.319 1.00 83.75 507 LEU A O 1
ATOM 4147 N N . PHE A 1 508 ? 20.147 -4.363 83.765 1.00 79.81 508 PHE A N 1
ATOM 4148 C CA . PHE A 1 508 ? 20.671 -3.583 82.649 1.00 79.81 508 PHE A CA 1
ATOM 4149 C C . PHE A 1 508 ? 19.632 -3.546 81.534 1.00 79.81 508 PHE A C 1
ATOM 4151 O O . PHE A 1 508 ? 18.961 -4.544 81.278 1.00 79.81 508 PHE A O 1
ATOM 4158 N N . LYS A 1 509 ? 19.486 -2.402 80.875 1.00 75.50 509 LYS A N 1
ATOM 4159 C CA . LYS A 1 509 ? 18.585 -2.232 79.736 1.00 75.50 509 LYS A CA 1
ATOM 4160 C C . LYS A 1 509 ? 19.381 -2.105 78.450 1.00 75.50 509 LYS A C 1
ATOM 4162 O O . LYS A 1 509 ? 20.410 -1.396 78.492 1.00 75.50 509 LYS A O 1
#

Sequence (509 aa):
QTITVLKGKISELQWNIMNQEMQMTSQDSQKQELMEQLDVEKKKWQEASQQIQTLQASQSLLAEYEQKIKDLEQKLSQQEHDALIVKNMKAELARFPKMERELRQLREENAYFREMKENNGLLKEEVEGLQRKLERYEKVQAQLVTVELENEKLLGKLQSWEKLDQSTGLNIRTPDDLSRQIVALQQRELALKEQNSTFMNSARMLEKARQQLQEENLRVQSQLLDEKKKREHQEALVRRLQKRVVLLTKERDGMRAILESYDSELTPAEHSPQLSRRMREAEDMVQKLHAHNTEMEAQLSQALEEVGNHKQRAEMLEVEMKVLKSQQSTAEQSSAVTKEEVDALRLKIEELEAERSKLAEENRSLEMKLEKLTLQGDYDPSRTKVVHFSMNPMSLAKQQRKEEQQQLQEECERLRELVRVLEGGGSIPGNLEGVGGFQSPQEVAELKKQVESAELKNQRLKEVFQTKIQEFRKVCYTLTGYQIDITTENQYRLSSIYAEHQGDCLLFK

Foldseek 3Di:
DPPVVVVVVVVVVVVVVVVVVVVVVVVVVVVVVVVVVVVVVVVVVVVVVVVVVVVVVVVVVVVVVVVVVVVVVVVVVVVVVVVVVVVVVVVVVVCVVVVVVVVVVVVVVVVVVVVVVVVVVVVVVVVVVVVVVVVVVVVVVVVVVVVVVVVVVVVVVQVVQVVVCVVVVQPGSDPVSVVVVVVVVVVVVVVVVVVVVVVVVVVVVVVVVVVVVVVVVVVVVVVVVVVVVVVVVVVVVVVVVVVVVVVVVVVVVVVVVVVVVVVVVVDDDDDDPVVVVVVVVVVVVVVVVVVVVVVVVVVVVVVVVVVVVVVVVVVVVVVVVVVVVVVVVVVVVVVVVVVVVVVVVVVVVVVVVVVVVVVVVVVVVVVVVVVVCVVVVDDDVVVDDDDDDPPDPVNVVVVVVVVVVVVVVVVVVLVVVQVVCVVVVHDDDPVPVPPPDPPPPVNVVVVVVVVVVVVVVVVVVVVVVVVVVVVVQVVCCVPVQWRWDQDPVRWTWTDGVPDPDPPDTDTHD

Radius of gyration: 94.85 Å; chains: 1; bounding box: 224×65×300 Å

Secondary structure (DSSP, 8-state):
--HHHHHHHHHHHHHHHHHHHHHHHHHHHHHHHHHHHHHHHHHHHHHHHHHHHHHHHHHHHHHHHHHHHHHHHHHHHHHHHHHHHHHHHHHHHHHHHHHHHHHHHHHHHHHHHHHHHHHHHHHHHHHHHHHHHHHHHHHHHHHHHHHHHHHHHHHHHHHHHHHHHHHH-S---SHHHHHHHHHHHHHHHHHHHHHHHHHHHHHHHHHHHHHHHHHHHHHHHHHHHHHHHHHHHHHHHHHHHHHHHHHHHHHHHHHHHHHHHHHHHH------TTHHHHHHHHHHHHHHHHHHHHHHHHHHHHHHHHHHHHHHHHHHHHHHHHHHHHHHHHHHHHHHHHHHHHHHHHHHHHHHHHHHHHHHHHHHHHHHHHHHHHHTT---TTT------SS-HHHHHHHHHHHHHHHHHHHHHHHHHHHHHHHTTPPPPTTSS--S----HHHHHHHHHHHHHHHHHHHHHHHHHHHHHHHHHHHHHHHHSEEEEE-TTS-EEEEETT-SSTT--EEE-

pLDDT: mean 85.87, std 12.78, range [37.38, 97.81]